Protein AF-0000000073402470 (afdb_homodimer)

Nearest PDB structures (foldseek):
  4net-assembly2_B  TM=6.388E-01  e=3.120E+00  Acinetobacter baumannii
  5wac-assembly4_D  TM=5.715E-01  e=3.319E+00  Acinetobacter baumannii
  8fqv-assembly2_A  TM=5.718E-01  e=3.319E+00  Acinetobacter baumannii
  8fqu-assembly2_A  TM=6.438E-01  e=7.416E+00  Acinetobacter baumannii
  8fqs-assembly1_B  TM=5.744E-01  e=7.416E+00  Acinetobacter baumannii

Sequence (496 aa):
MFCANGSRSVNAPESIEKHSGVVLPYPGPPRKLDESELAERRRRSRRATFIKWLRKVHGWIGLWGAVLGLLFGVTGVLLNHRAPPLKISSGEPQVSQIQLALPSPAPATPHAMAAWLRRELAFDGRLGRVRKDSAQPVAWGDRRVEQPEHWQFGLFGPSRNVQVEYWKGNGYVSVKRTDNAFLTTLNNLHRGVGMNLFWVLLMDTIAGSMVLLSLTGVLLWTELNKRRTVGVILVAGSVAAALAAGLTMFCANGSRSVNAPESIEKHSGVVLPYPGPPRKLDESELAERRRRSRRATFIKWLRKVHGWIGLWGAVLGLLFGVTGVLLNHRAPPLKISSGEPQVSQIQLALPSPAPATPHAMAAWLRRELAFDGRLGRVRKDSAQPVAWGDRRVEQPEHWQFGLFGPSRNVQVEYWKGNGYVSVKRTDNAFLTTLNNLHRGVGMNLFWVLLMDTIAGSMVLLSLTGVLLWTELNKRRTVGVILVAGSVAAALAAGLT

Structure (mmCIF, N/CA/C/O backbone):
data_AF-0000000073402470-model_v1
#
loop_
_entity.id
_entity.type
_entity.pdbx_description
1 polymer 'PepSY-associated TM helix family'
#
loop_
_atom_site.group_PDB
_atom_site.id
_atom_site.type_symbol
_atom_site.label_atom_id
_atom_site.label_alt_id
_atom_site.label_comp_id
_atom_site.label_asym_id
_atom_site.label_entity_id
_atom_site.label_seq_id
_atom_site.pdbx_PDB_ins_code
_atom_site.Cartn_x
_atom_site.Cartn_y
_atom_site.Cartn_z
_atom_site.occupancy
_atom_site.B_iso_or_equiv
_atom_site.auth_seq_id
_atom_site.auth_comp_id
_atom_site.auth_asym_id
_atom_site.auth_atom_id
_atom_site.pdbx_PDB_model_num
ATOM 1 N N . MET A 1 1 ? 6.988 115 76.25 1 25.91 1 MET A N 1
ATOM 2 C CA . MET A 1 1 ? 7.945 114.75 75.188 1 25.91 1 MET A CA 1
ATOM 3 C C . MET A 1 1 ? 7.48 113.625 74.25 1 25.91 1 MET A C 1
ATOM 5 O O . MET A 1 1 ? 7.281 112.5 74.75 1 25.91 1 MET A O 1
ATOM 9 N N . PHE A 1 2 ? 6.633 113.938 73.25 1 27.38 2 PHE A N 1
ATOM 10 C CA . PHE A 1 2 ? 5.625 113.312 72.375 1 27.38 2 PHE A CA 1
ATOM 11 C C . PHE A 1 2 ? 6.266 112.312 71.438 1 27.38 2 PHE A C 1
ATOM 13 O O . PHE A 1 2 ? 7.055 112.688 70.562 1 27.38 2 PHE A O 1
ATOM 20 N N . CYS A 1 3 ? 6.574 111.125 72 1 27.98 3 CYS A N 1
ATOM 21 C CA . CYS A 1 3 ? 7.398 110.188 71.312 1 27.98 3 CYS A CA 1
ATOM 22 C C . CYS A 1 3 ? 6.766 109.75 69.938 1 27.98 3 CYS A C 1
ATOM 24 O O . CYS A 1 3 ? 5.57 109.438 69.938 1 27.98 3 CYS A O 1
ATOM 26 N N . ALA A 1 4 ? 7.281 110.25 68.812 1 29.08 4 ALA A N 1
ATOM 27 C CA . ALA A 1 4 ? 7.035 110.125 67.375 1 29.08 4 ALA A CA 1
ATOM 28 C C . ALA A 1 4 ? 7.031 108.688 66.875 1 29.08 4 ALA A C 1
ATOM 30 O O . ALA A 1 4 ? 8.031 108 67 1 29.08 4 ALA A O 1
ATOM 31 N N . ASN A 1 5 ? 5.926 108 67.25 1 27.59 5 ASN A N 1
ATOM 32 C CA . ASN A 1 5 ? 5.785 106.625 66.875 1 27.59 5 ASN A CA 1
ATOM 33 C C . ASN A 1 5 ? 6.098 106.375 65.438 1 27.59 5 ASN A C 1
ATOM 35 O O . ASN A 1 5 ? 5.598 107.062 64.562 1 27.59 5 ASN A O 1
ATOM 39 N N . GLY A 1 6 ? 7.273 105.875 65.125 1 26 6 GLY A N 1
ATOM 40 C CA . GLY A 1 6 ? 7.898 105.625 63.844 1 26 6 GLY A CA 1
ATOM 41 C C . GLY A 1 6 ? 7.09 104.688 62.969 1 26 6 GLY A C 1
ATOM 42 O O . GLY A 1 6 ? 6.406 103.75 63.5 1 26 6 GLY A O 1
ATOM 43 N N . SER A 1 7 ? 6.512 105.062 61.812 1 28.34 7 SER A N 1
ATOM 44 C CA . SER A 1 7 ? 5.703 104.5 60.75 1 28.34 7 SER A CA 1
ATOM 45 C C . SER A 1 7 ? 6.375 103.25 60.156 1 28.34 7 SER A C 1
ATOM 47 O O . SER A 1 7 ? 7.469 103.375 59.594 1 28.34 7 SER A O 1
ATOM 49 N N . ARG A 1 8 ? 6.508 102.125 60.875 1 28.89 8 ARG A N 1
ATOM 50 C CA . ARG A 1 8 ? 7.191 100.938 60.312 1 28.89 8 ARG A CA 1
ATOM 51 C C . ARG A 1 8 ? 6.562 100.5 59 1 28.89 8 ARG A C 1
ATOM 53 O O . ARG A 1 8 ? 5.34 100.438 58.875 1 28.89 8 ARG A O 1
ATOM 60 N N . SER A 1 9 ? 7.238 100.812 57.844 1 27.94 9 SER A N 1
ATOM 61 C CA . SER A 1 9 ? 6.984 100.562 56.406 1 27.94 9 SER A CA 1
ATOM 62 C C . SER A 1 9 ? 6.797 99.062 56.188 1 27.94 9 SER A C 1
ATOM 64 O O . SER A 1 9 ? 7.633 98.25 56.594 1 27.94 9 SER A O 1
ATOM 66 N N . VAL A 1 10 ? 5.656 98.438 56.344 1 31.53 10 VAL A N 1
ATOM 67 C CA . VAL A 1 10 ? 5.336 97.062 56.094 1 31.53 10 VAL A CA 1
ATOM 68 C C . VAL A 1 10 ? 5.762 96.688 54.656 1 31.53 10 VAL A C 1
ATOM 70 O O . VAL A 1 10 ? 5.324 97.312 53.688 1 31.53 10 VAL A O 1
ATOM 73 N N . ASN A 1 11 ? 7.066 96.375 54.406 1 27.66 11 ASN A N 1
ATOM 74 C CA . ASN A 1 11 ? 7.609 96 53.125 1 27.66 11 ASN A CA 1
ATOM 75 C C . ASN A 1 11 ? 6.855 94.812 52.531 1 27.66 11 ASN A C 1
ATOM 77 O O . ASN A 1 11 ? 6.492 93.875 53.25 1 27.66 11 ASN A O 1
ATOM 81 N N . ALA A 1 12 ? 6.078 94.938 51.438 1 36.78 12 ALA A N 1
ATOM 82 C CA . ALA A 1 12 ? 5.324 94 50.594 1 36.78 12 ALA A CA 1
ATOM 83 C C . ALA A 1 12 ? 6.203 92.875 50.125 1 36.78 12 ALA A C 1
ATOM 85 O O . ALA A 1 12 ? 7.324 93.062 49.656 1 36.78 12 ALA A O 1
ATOM 86 N N . PRO A 1 13 ? 6.086 91.688 50.781 1 32.94 13 PRO A N 1
ATOM 87 C CA . PRO A 1 13 ? 6.953 90.625 50.344 1 32.94 13 PRO A CA 1
ATOM 88 C C . PRO A 1 13 ? 6.914 90.438 48.812 1 32.94 13 PRO A C 1
ATOM 90 O O . PRO A 1 13 ? 5.863 90.562 48.188 1 32.94 13 PRO A O 1
ATOM 93 N N . GLU A 1 14 ? 8.039 90.75 48.094 1 30.14 14 GLU A N 1
ATOM 94 C CA . GLU A 1 14 ? 8.273 90.75 46.656 1 30.14 14 GLU A CA 1
ATOM 95 C C . GLU A 1 14 ? 7.766 89.438 46 1 30.14 14 GLU A C 1
ATOM 97 O O . GLU A 1 14 ? 6.969 89.5 45.062 1 30.14 14 GLU A O 1
ATOM 102 N N . SER A 1 15 ? 8.719 88.5 45.562 1 31.47 15 SER A N 1
ATOM 103 C CA . SER A 1 15 ? 8.945 87.938 44.25 1 31.47 15 SER A CA 1
ATOM 104 C C . SER A 1 15 ? 8.25 86.562 44.125 1 31.47 15 SER A C 1
ATOM 106 O O . SER A 1 15 ? 8.539 85.625 44.906 1 31.47 15 SER A O 1
ATOM 108 N N . ILE A 1 16 ? 6.953 86.5 43.969 1 37.69 16 ILE A N 1
ATOM 109 C CA . ILE A 1 16 ? 6.402 85.188 43.594 1 37.69 16 ILE A CA 1
ATOM 110 C C . ILE A 1 16 ? 7.23 84.562 42.469 1 37.69 16 ILE A C 1
ATOM 112 O O . ILE A 1 16 ? 7.281 85.125 41.344 1 37.69 16 ILE A O 1
ATOM 116 N N . GLU A 1 17 ? 8.406 83.875 42.688 1 35.47 17 GLU A N 1
ATOM 117 C CA . GLU A 1 17 ? 9.141 83.188 41.688 1 35.47 17 GLU A CA 1
ATOM 118 C C . GLU A 1 17 ? 8.211 82.25 40.875 1 35.47 17 GLU A C 1
ATOM 120 O O . GLU A 1 17 ? 7.473 81.438 41.469 1 35.47 17 GLU A O 1
ATOM 125 N N . LYS A 1 18 ? 7.715 82.688 39.656 1 41.31 18 LYS A N 1
ATOM 126 C CA . LYS A 1 18 ? 7.043 81.875 38.656 1 41.31 18 LYS A CA 1
ATOM 127 C C . LYS A 1 18 ? 7.746 80.5 38.469 1 41.31 18 LYS A C 1
ATOM 129 O O . LYS A 1 18 ? 8.938 80.5 38.156 1 41.31 18 LYS A O 1
ATOM 134 N N . HIS A 1 19 ? 7.422 79.562 39.312 1 38.78 19 HIS A N 1
ATOM 135 C CA . HIS A 1 19 ? 7.914 78.188 39 1 38.78 19 HIS A CA 1
ATOM 136 C C . HIS A 1 19 ? 7.816 77.938 37.5 1 38.78 19 HIS A C 1
ATOM 138 O O . HIS A 1 19 ? 6.777 78.188 36.906 1 38.78 19 HIS A O 1
ATOM 144 N N . SER A 1 20 ? 8.93 78 36.719 1 40.28 20 SER A N 1
ATOM 145 C CA . SER A 1 20 ? 9.18 77.688 35.344 1 40.28 20 SER A CA 1
ATOM 146 C C . SER A 1 20 ? 8.43 76.438 34.938 1 40.28 20 SER A C 1
ATOM 148 O O . SER A 1 20 ? 8.234 75.5 35.75 1 40.28 20 SER A O 1
ATOM 150 N N . GLY A 1 21 ? 7.566 76.438 33.938 1 41.41 21 GLY A N 1
ATOM 151 C CA . GLY A 1 21 ? 6.816 75.438 33.219 1 41.41 21 GLY A CA 1
ATOM 152 C C . GLY A 1 21 ? 7.602 74.125 33.031 1 41.41 21 GLY A C 1
ATOM 153 O O . GLY A 1 21 ? 8.812 74.188 32.812 1 41.41 21 GLY A O 1
ATOM 154 N N . VAL A 1 22 ? 7.359 73.062 33.844 1 49.47 22 VAL A N 1
ATOM 155 C CA . VAL A 1 22 ? 7.859 71.75 33.531 1 49.47 22 VAL A CA 1
ATOM 156 C C . VAL A 1 22 ? 7.777 71.5 32.031 1 49.47 22 VAL A C 1
ATOM 158 O O . VAL A 1 22 ? 6.688 71.5 31.453 1 49.47 22 VAL A O 1
ATOM 161 N N . VAL A 1 23 ? 8.672 72 31.172 1 47.75 23 VAL A N 1
ATOM 162 C CA . VAL A 1 23 ? 8.773 71.562 29.797 1 47.75 23 VAL A CA 1
ATOM 163 C C . VAL A 1 23 ? 8.805 70 29.75 1 47.75 23 VAL A C 1
ATOM 165 O O . VAL A 1 23 ? 9.711 69.375 30.312 1 47.75 23 VAL A O 1
ATOM 168 N N . LEU A 1 24 ? 7.699 69.312 29.734 1 49.53 24 LEU A N 1
ATOM 169 C CA . LEU A 1 24 ? 7.711 67.875 29.406 1 49.53 24 LEU A CA 1
ATOM 170 C C . LEU A 1 24 ? 8.672 67.625 28.25 1 49.53 24 LEU A C 1
ATOM 172 O O . LEU A 1 24 ? 8.672 68.375 27.25 1 49.53 24 LEU A O 1
ATOM 176 N N . PRO A 1 25 ? 9.828 67 28.469 1 48.91 25 PRO A N 1
ATOM 177 C CA . PRO A 1 25 ? 10.688 66.688 27.312 1 48.91 25 PRO A CA 1
ATOM 178 C C . PRO A 1 25 ? 9.914 66.125 26.141 1 48.91 25 PRO A C 1
ATOM 180 O O . PRO A 1 25 ? 9.023 65.312 26.344 1 48.91 25 PRO A O 1
ATOM 183 N N . TYR A 1 26 ? 9.625 66.812 25.062 1 50.78 26 TYR A N 1
ATOM 184 C CA . TYR A 1 26 ? 9.133 66.25 23.812 1 50.78 26 TYR A CA 1
ATOM 185 C C . TYR A 1 26 ? 9.742 64.875 23.547 1 50.78 26 TYR A C 1
ATOM 187 O O . TYR A 1 26 ? 10.914 64.625 23.859 1 50.78 26 TYR A O 1
ATOM 195 N N . PRO A 1 27 ? 8.93 63.844 23.547 1 54.25 27 PRO A N 1
ATOM 196 C CA . PRO A 1 27 ? 9.57 62.562 23.156 1 54.25 27 PRO A CA 1
ATOM 197 C C . PRO A 1 27 ? 10.625 62.75 22.078 1 54.25 27 PRO A C 1
ATOM 199 O O . PRO A 1 27 ? 10.461 63.594 21.172 1 54.25 27 PRO A O 1
ATOM 202 N N . GLY A 1 28 ? 11.852 62.719 22.422 1 51.97 28 GLY A N 1
ATOM 203 C CA . GLY A 1 28 ? 12.93 62.812 21.438 1 51.97 28 GLY A CA 1
ATOM 204 C C . GLY A 1 28 ? 12.594 62.188 20.109 1 51.97 28 GLY A C 1
ATOM 205 O O . GLY A 1 28 ? 11.586 61.469 19.984 1 51.97 28 GLY A O 1
ATOM 206 N N . PRO A 1 29 ? 13.047 62.656 19 1 57.28 29 PRO A N 1
ATOM 207 C CA . PRO A 1 29 ? 12.797 62.031 17.703 1 57.28 29 PRO A CA 1
ATOM 208 C C . PRO A 1 29 ? 12.875 60.5 17.766 1 57.28 29 PRO A C 1
ATOM 210 O O . PRO A 1 29 ? 13.57 59.938 18.625 1 57.28 29 PRO A O 1
ATOM 213 N N . PRO A 1 30 ? 11.852 59.781 17.266 1 60.94 30 PRO A N 1
ATOM 214 C CA . PRO A 1 30 ? 11.953 58.312 17.266 1 60.94 30 PRO A CA 1
ATOM 215 C C . PRO A 1 30 ? 13.375 57.844 16.984 1 60.94 30 PRO A C 1
ATOM 217 O O . PRO A 1 30 ? 14.078 58.406 16.156 1 60.94 30 PRO A O 1
ATOM 220 N N . ARG A 1 31 ? 14.023 57.406 17.938 1 65.81 31 ARG A N 1
ATOM 221 C CA . ARG A 1 31 ? 15.383 56.875 17.797 1 65.81 31 ARG A CA 1
ATOM 222 C C . ARG A 1 31 ? 15.562 56.156 16.484 1 65.81 31 ARG A C 1
ATOM 224 O O . ARG A 1 31 ? 14.758 55.281 16.125 1 65.81 31 ARG A O 1
ATOM 231 N N . LYS A 1 32 ? 16.219 56.75 15.523 1 73.38 32 LYS A N 1
ATOM 232 C CA . LYS A 1 32 ? 16.562 56.031 14.289 1 73.38 32 LYS A CA 1
ATOM 233 C C . LYS A 1 32 ? 17.141 54.656 14.578 1 73.38 32 LYS A C 1
ATOM 235 O O . LYS A 1 32 ? 18.047 54.5 15.398 1 73.38 32 LYS A O 1
ATOM 240 N N . LEU A 1 33 ? 16.391 53.594 14.312 1 77.44 33 LEU A N 1
ATOM 241 C CA . LEU A 1 33 ? 16.875 52.25 14.492 1 77.44 33 LEU A CA 1
ATOM 242 C C . LEU A 1 33 ? 18.234 52.062 13.82 1 77.44 33 LEU A C 1
ATOM 244 O O . LEU A 1 33 ? 18.453 52.562 12.719 1 77.44 33 LEU A O 1
ATOM 248 N N . ASP A 1 34 ? 19.172 51.656 14.516 1 85 34 ASP A N 1
ATOM 249 C CA . ASP A 1 34 ? 20.5 51.344 13.992 1 85 34 ASP A CA 1
ATOM 250 C C . ASP A 1 34 ? 20.422 50.25 12.922 1 85 34 ASP A C 1
ATOM 252 O O . ASP A 1 34 ? 19.406 49.562 12.805 1 85 34 ASP A O 1
ATOM 256 N N . GLU A 1 35 ? 21.406 50.219 12.047 1 88.94 35 GLU A N 1
ATOM 257 C CA . GLU A 1 35 ? 21.469 49.281 10.93 1 88.94 35 GLU A CA 1
ATOM 258 C C . GLU A 1 35 ? 21.297 47.844 11.414 1 88.94 35 GLU A C 1
ATOM 260 O O . GLU A 1 35 ? 20.656 47 10.742 1 88.94 35 GLU A O 1
ATOM 265 N N . SER A 1 36 ? 21.875 47.531 12.547 1 89.25 36 SER A N 1
ATOM 266 C CA . SER A 1 36 ? 21.766 46.219 13.109 1 89.25 36 SER A CA 1
ATOM 267 C C . SER A 1 36 ? 20.328 45.906 13.539 1 89.25 36 SER A C 1
ATOM 269 O O . SER A 1 36 ? 19.844 44.781 13.344 1 89.25 36 SER A O 1
ATOM 271 N N . GLU A 1 37 ? 19.703 46.875 14.086 1 89.12 37 GLU A N 1
ATOM 272 C CA . GLU A 1 37 ? 18.312 46.719 14.516 1 89.12 37 GLU A CA 1
ATOM 273 C C . GLU A 1 37 ? 17.391 46.562 13.312 1 89.12 37 GLU A C 1
ATOM 275 O O . GLU A 1 37 ? 16.438 45.781 13.352 1 89.12 37 GLU A O 1
ATOM 280 N N . LEU A 1 38 ? 17.688 47.375 12.305 1 89.19 38 LEU A N 1
ATOM 281 C CA . LEU A 1 38 ? 16.891 47.281 11.086 1 89.19 38 LEU A CA 1
ATOM 282 C C . LEU A 1 38 ? 17.078 45.906 10.43 1 89.19 38 LEU A C 1
ATOM 284 O O . LEU A 1 38 ? 16.109 45.312 9.938 1 89.19 38 LEU A O 1
ATOM 288 N N . ALA A 1 39 ? 18.312 45.406 10.445 1 90.44 39 ALA A N 1
ATOM 289 C CA . ALA A 1 39 ? 18.594 44.094 9.875 1 90.44 39 ALA A CA 1
ATOM 290 C C . ALA A 1 39 ? 17.859 43 10.656 1 90.44 39 ALA A C 1
ATOM 292 O O . ALA A 1 39 ? 17.344 42.062 10.062 1 90.44 39 ALA A O 1
ATOM 293 N N . GLU A 1 40 ? 17.812 43.062 11.883 1 89.31 40 GLU A N 1
ATOM 294 C CA . GLU A 1 40 ? 17.125 42.094 12.719 1 89.31 40 GLU A CA 1
ATOM 295 C C . GLU A 1 40 ? 15.617 42.125 12.484 1 89.31 40 GLU A C 1
ATOM 297 O O . GLU A 1 40 ? 14.953 41.094 12.461 1 89.31 40 GLU A O 1
ATOM 302 N N . ARG A 1 41 ? 15.141 43.281 12.359 1 89.88 41 ARG A N 1
ATOM 303 C CA . ARG A 1 41 ? 13.719 43.438 12.078 1 89.88 41 ARG A CA 1
ATOM 304 C C . ARG A 1 41 ? 13.352 42.844 10.727 1 89.88 41 ARG A C 1
ATOM 306 O O . ARG A 1 41 ? 12.297 42.219 10.586 1 89.88 41 ARG A O 1
ATOM 313 N N . ARG A 1 42 ? 14.156 43.031 9.828 1 90.25 42 ARG A N 1
ATOM 314 C CA . ARG A 1 42 ? 13.93 42.469 8.508 1 90.25 42 ARG A CA 1
ATOM 315 C C . ARG A 1 42 ? 13.961 40.938 8.547 1 90.25 42 ARG A C 1
ATOM 317 O O . ARG A 1 42 ? 13.156 40.281 7.891 1 90.25 42 ARG A O 1
ATOM 324 N N . ARG A 1 43 ? 14.906 40.438 9.227 1 89 43 ARG A N 1
ATOM 325 C CA . ARG A 1 43 ? 15.023 39 9.367 1 89 43 ARG A CA 1
ATOM 326 C C . ARG A 1 43 ? 13.781 38.438 10.047 1 89 43 ARG A C 1
ATOM 328 O O . ARG A 1 43 ? 13.258 37.406 9.617 1 89 43 ARG A O 1
ATOM 335 N N . ARG A 1 44 ? 13.352 39.031 11.008 1 89.31 44 ARG A N 1
ATOM 336 C CA . ARG A 1 44 ? 12.164 38.594 11.734 1 89.31 44 ARG A CA 1
ATOM 337 C C . ARG A 1 44 ? 10.922 38.656 10.852 1 89.31 44 ARG A C 1
ATOM 339 O O . ARG A 1 44 ? 10.062 37.781 10.906 1 89.31 44 ARG A O 1
ATOM 346 N N . SER A 1 45 ? 10.891 39.719 10.133 1 91.25 45 SER A N 1
ATOM 347 C CA . SER A 1 45 ? 9.766 39.906 9.227 1 91.25 45 SER A CA 1
ATOM 348 C C . SER A 1 45 ? 9.758 38.812 8.141 1 91.25 45 SER A C 1
ATOM 350 O O . SER A 1 45 ? 8.711 38.25 7.82 1 91.25 45 SER A O 1
ATOM 352 N N . ARG A 1 46 ? 10.891 38.531 7.59 1 91.56 46 ARG A N 1
ATOM 353 C CA . ARG A 1 46 ? 11 37.5 6.566 1 91.56 46 ARG A CA 1
ATOM 354 C C . ARG A 1 46 ? 10.617 36.125 7.125 1 91.56 46 ARG A C 1
ATOM 356 O O . ARG A 1 46 ? 9.945 35.344 6.457 1 91.56 46 ARG A O 1
ATOM 363 N N . ARG A 1 47 ? 11.039 35.844 8.234 1 92.06 47 ARG A N 1
ATOM 364 C CA . ARG A 1 47 ? 10.695 34.594 8.898 1 92.06 47 ARG A CA 1
ATOM 365 C C . ARG A 1 47 ? 9.188 34.5 9.117 1 92.06 47 ARG A C 1
ATOM 367 O O . ARG A 1 47 ? 8.594 33.438 8.875 1 92.06 47 ARG A O 1
ATOM 374 N N . ALA A 1 48 ? 8.641 35.5 9.578 1 93.5 48 ALA A N 1
ATOM 375 C CA . ALA A 1 48 ? 7.203 35.531 9.828 1 93.5 48 ALA A CA 1
ATOM 376 C C . ALA A 1 48 ? 6.418 35.312 8.539 1 93.5 48 ALA A C 1
ATOM 378 O O . ALA A 1 48 ? 5.414 34.594 8.523 1 93.5 48 ALA A O 1
ATOM 379 N N . THR A 1 49 ? 6.906 35.969 7.527 1 93.88 49 THR A N 1
ATOM 380 C CA . THR A 1 49 ? 6.254 35.812 6.23 1 93.88 49 THR A CA 1
ATOM 381 C C . THR A 1 49 ? 6.41 34.375 5.719 1 93.88 49 THR A C 1
ATOM 383 O O . THR A 1 49 ? 5.473 33.812 5.152 1 93.88 49 THR A O 1
ATOM 386 N N . PHE A 1 50 ? 7.562 33.875 5.875 1 94.81 50 PHE A N 1
ATOM 387 C CA . PHE A 1 50 ? 7.832 32.5 5.465 1 94.81 50 PHE A CA 1
ATOM 388 C C . PHE A 1 50 ? 6.941 31.516 6.223 1 94.81 50 PHE A C 1
ATOM 390 O O . PHE A 1 50 ? 6.344 30.625 5.621 1 94.81 50 PHE A O 1
ATOM 397 N N . ILE A 1 51 ? 6.781 31.641 7.469 1 95 51 ILE A N 1
ATOM 398 C CA . ILE A 1 51 ? 5.965 30.766 8.305 1 95 51 ILE A CA 1
ATOM 399 C C . ILE A 1 51 ? 4.5 30.875 7.891 1 95 51 ILE A C 1
ATOM 401 O O . ILE A 1 51 ? 3.787 29.875 7.828 1 95 51 ILE A O 1
ATOM 405 N N . LYS A 1 52 ? 4.113 32.031 7.625 1 96 52 LYS A N 1
ATOM 406 C CA . LYS A 1 52 ? 2.748 32.25 7.156 1 96 52 LYS A CA 1
ATOM 407 C C . LYS A 1 52 ? 2.494 31.516 5.84 1 96 52 LYS A C 1
ATOM 409 O O . LYS A 1 52 ? 1.449 30.891 5.668 1 96 52 LYS A O 1
ATOM 414 N N . TRP A 1 53 ? 3.42 31.672 4.98 1 95.94 53 TRP A N 1
ATOM 415 C CA . TRP A 1 53 ? 3.33 30.984 3.697 1 95.94 53 TRP A CA 1
ATOM 416 C C . TRP A 1 53 ? 3.316 29.469 3.889 1 95.94 53 TRP A C 1
ATOM 418 O O . TRP A 1 53 ? 2.531 28.766 3.252 1 95.94 53 TRP A O 1
ATOM 428 N N . LEU A 1 54 ? 4.16 28.953 4.742 1 96 54 LEU A N 1
ATOM 429 C CA . LEU A 1 54 ? 4.238 27.531 5.027 1 96 54 LEU A CA 1
ATOM 430 C C . LEU A 1 54 ? 2.91 27.016 5.57 1 96 54 LEU A C 1
ATOM 432 O O . LEU A 1 54 ? 2.449 25.938 5.176 1 96 54 LEU A O 1
ATOM 436 N N . ARG A 1 55 ? 2.393 27.734 6.422 1 96.62 55 ARG A N 1
ATOM 437 C CA . ARG A 1 55 ? 1.114 27.359 7.016 1 96.62 55 ARG A CA 1
ATOM 438 C C . ARG A 1 55 ? 0.017 27.297 5.957 1 96.62 55 ARG A C 1
ATOM 440 O O . ARG A 1 55 ? -0.823 26.391 5.98 1 96.62 55 ARG A O 1
ATOM 447 N N . LYS A 1 56 ? 0.052 28.25 5.082 1 96.44 56 LYS A N 1
ATOM 448 C CA . LYS A 1 56 ? -0.942 28.297 4.016 1 96.44 56 LYS A CA 1
ATOM 449 C C . LYS A 1 56 ? -0.806 27.078 3.094 1 96.44 56 LYS A C 1
ATOM 451 O O . LYS A 1 56 ? -1.794 26.406 2.797 1 96.44 56 LYS A O 1
ATOM 456 N N . VAL A 1 57 ? 0.385 26.828 2.705 1 97.19 57 VAL A N 1
ATOM 457 C CA . VAL A 1 57 ? 0.655 25.703 1.813 1 97.19 57 VAL A CA 1
ATOM 458 C C . VAL A 1 57 ? 0.292 24.391 2.51 1 97.19 57 VAL A C 1
ATOM 460 O O . VAL A 1 57 ? -0.424 23.562 1.946 1 97.19 57 VAL A O 1
ATOM 463 N N . HIS A 1 58 ? 0.733 24.281 3.717 1 97.69 58 HIS A N 1
ATOM 464 C CA . HIS A 1 58 ? 0.452 23.078 4.5 1 97.69 58 HIS A CA 1
ATOM 465 C C . HIS A 1 58 ? -1.049 22.875 4.676 1 97.69 58 HIS A C 1
ATOM 467 O O . HIS A 1 58 ? -1.55 21.766 4.531 1 97.69 58 HIS A O 1
ATOM 473 N N . GLY A 1 59 ? -1.728 23.906 4.949 1 96.62 59 GLY A N 1
ATOM 474 C CA . GLY A 1 59 ? -3.16 23.828 5.176 1 96.62 59 GLY A CA 1
ATOM 475 C C . GLY A 1 59 ? -3.938 23.406 3.943 1 96.62 59 GLY A C 1
ATOM 476 O O . GLY A 1 59 ? -4.781 22.5 4.008 1 96.62 59 GLY A O 1
ATOM 477 N N . TRP A 1 60 ? -3.637 24.031 2.846 1 96.25 60 TRP A N 1
ATOM 478 C CA . TRP A 1 60 ? -4.355 23.734 1.61 1 96.25 60 TRP A CA 1
ATOM 479 C C . TRP A 1 60 ? -4.027 22.344 1.102 1 96.25 60 TRP A C 1
ATOM 481 O O . TRP A 1 60 ? -4.922 21.594 0.686 1 96.25 60 TRP A O 1
ATOM 491 N N . ILE A 1 61 ? -2.836 21.984 1.126 1 96.44 61 ILE A N 1
ATOM 492 C CA . ILE A 1 61 ? -2.418 20.656 0.696 1 96.44 61 ILE A CA 1
ATOM 493 C C . ILE A 1 61 ? -2.988 19.609 1.645 1 96.44 61 ILE A C 1
ATOM 495 O O . ILE A 1 61 ? -3.406 18.531 1.21 1 96.44 61 ILE A O 1
ATOM 499 N N . GLY A 1 62 ? -2.961 19.953 2.924 1 96.38 62 GLY A N 1
ATOM 500 C CA . GLY A 1 62 ? -3.561 19.062 3.898 1 96.38 62 GLY A CA 1
ATOM 501 C C . GLY A 1 62 ? -5.039 18.812 3.662 1 96.38 62 GLY A C 1
ATOM 502 O O . GLY A 1 62 ? -5.52 17.688 3.785 1 96.38 62 GLY A O 1
ATOM 503 N N . LEU A 1 63 ? -5.703 19.844 3.332 1 95.19 63 LEU A N 1
ATOM 504 C CA . LEU A 1 63 ? -7.133 19.719 3.066 1 95.19 63 LEU A CA 1
ATOM 505 C C . LEU A 1 63 ? -7.383 18.859 1.835 1 95.19 63 LEU A C 1
ATOM 507 O O . LEU A 1 63 ? -8.297 18.031 1.827 1 95.19 63 LEU A O 1
ATOM 511 N N . TRP A 1 64 ? -6.598 19 0.835 1 92.88 64 TRP A N 1
ATOM 512 C CA . TRP A 1 64 ? -6.672 18.203 -0.383 1 92.88 64 TRP A CA 1
ATOM 513 C C . TRP A 1 64 ? -6.535 16.719 -0.068 1 92.88 64 TRP A C 1
ATOM 515 O O . TRP A 1 64 ? -7.262 15.891 -0.622 1 92.88 64 TRP A O 1
ATOM 525 N N . GLY A 1 65 ? -5.691 16.359 0.876 1 91.69 65 GLY A N 1
ATOM 526 C CA . GLY A 1 65 ? -5.387 14.977 1.159 1 91.69 65 GLY A CA 1
ATOM 527 C C . GLY A 1 65 ? -6.191 14.406 2.314 1 91.69 65 GLY A C 1
ATOM 528 O O . GLY A 1 65 ? -6.031 13.242 2.68 1 91.69 65 GLY A O 1
ATOM 529 N N . ALA A 1 66 ? -7.086 15.148 2.9 1 92.44 66 ALA A N 1
ATOM 530 C CA . ALA A 1 66 ? -7.688 14.766 4.176 1 92.44 66 ALA A CA 1
ATOM 531 C C . ALA A 1 66 ? -8.609 13.562 4.008 1 92.44 66 ALA A C 1
ATOM 533 O O . ALA A 1 66 ? -8.508 12.586 4.754 1 92.44 66 ALA A O 1
ATOM 534 N N . VAL A 1 67 ? -9.484 13.617 3.029 1 88.44 67 VAL A N 1
ATOM 535 C CA . VAL A 1 67 ? -10.453 12.539 2.871 1 88.44 67 VAL A CA 1
ATOM 536 C C . VAL A 1 67 ? -9.742 11.25 2.469 1 88.44 67 VAL A C 1
ATOM 538 O O . VAL A 1 67 ? -9.969 10.195 3.061 1 88.44 67 VAL A O 1
ATOM 541 N N . LEU A 1 68 ? -8.875 11.375 1.521 1 89.12 68 LEU A N 1
ATOM 542 C CA . LEU A 1 68 ? -8.156 10.188 1.077 1 89.12 68 LEU A CA 1
ATOM 543 C C . LEU A 1 68 ? -7.113 9.766 2.107 1 89.12 68 LEU A C 1
ATOM 545 O O . LEU A 1 68 ? -6.816 8.578 2.248 1 89.12 68 LEU A O 1
ATOM 549 N N . GLY A 1 69 ? -6.676 10.75 2.838 1 91.75 69 GLY A N 1
ATOM 550 C CA . GLY A 1 69 ? -5.82 10.398 3.963 1 91.75 69 GLY A CA 1
ATOM 551 C C . GLY A 1 69 ? -6.527 9.562 5.012 1 91.75 69 GLY A C 1
ATOM 552 O O . GLY A 1 69 ? -5.941 8.633 5.574 1 91.75 69 GLY A O 1
ATOM 553 N N . LEU A 1 70 ? -7.727 9.938 5.273 1 94.69 70 LEU A N 1
ATOM 554 C CA . LEU A 1 70 ? -8.531 9.156 6.207 1 94.69 70 LEU A CA 1
ATOM 555 C C . LEU A 1 70 ? -8.75 7.738 5.691 1 94.69 70 LEU A C 1
ATOM 557 O O . LEU A 1 70 ? -8.547 6.77 6.426 1 94.69 70 LEU A O 1
ATOM 561 N N . LEU A 1 71 ? -9.086 7.633 4.441 1 94.81 71 LEU A N 1
ATOM 562 C CA . LEU A 1 71 ? -9.297 6.332 3.816 1 94.81 71 LEU A CA 1
ATOM 563 C C . LEU A 1 71 ? -8.016 5.504 3.855 1 94.81 71 LEU A C 1
ATOM 565 O O . LEU A 1 71 ? -8.039 4.332 4.242 1 94.81 71 LEU A O 1
ATOM 569 N N . PHE A 1 72 ? -6.93 6.125 3.58 1 96.06 72 PHE A N 1
ATOM 570 C CA . PHE A 1 72 ? -5.664 5.402 3.488 1 96.06 72 PHE A CA 1
ATOM 571 C C . PHE A 1 72 ? -5.148 5.035 4.875 1 96.06 72 PHE A C 1
ATOM 573 O O . PHE A 1 72 ? -4.504 4 5.047 1 96.06 72 PHE A O 1
ATOM 580 N N . GLY A 1 73 ? -5.402 5.848 5.805 1 96.5 73 GLY A N 1
ATOM 581 C CA . GLY A 1 73 ? -5.078 5.469 7.172 1 96.5 73 GLY A CA 1
ATOM 582 C C . GLY A 1 73 ? -5.844 4.25 7.648 1 96.5 73 GLY A C 1
ATOM 583 O O . GLY A 1 73 ? -5.254 3.318 8.203 1 96.5 73 GLY A O 1
ATOM 584 N N . VAL A 1 74 ? -7.094 4.27 7.406 1 96.69 74 VAL A N 1
ATOM 585 C CA . VAL A 1 74 ? -7.949 3.17 7.84 1 96.69 74 VAL A CA 1
ATOM 586 C C . VAL A 1 74 ? -7.57 1.893 7.094 1 96.69 74 VAL A C 1
ATOM 588 O O . VAL A 1 74 ? -7.371 0.843 7.711 1 96.69 74 VAL A O 1
ATOM 591 N N . THR A 1 75 ? -7.414 1.961 5.797 1 97.19 75 THR A N 1
ATOM 592 C CA . THR A 1 75 ? -7.055 0.778 5.023 1 97.19 75 THR A CA 1
ATOM 593 C C . THR A 1 75 ? -5.617 0.359 5.312 1 97.19 75 THR A C 1
ATOM 595 O O . THR A 1 75 ? -5.273 -0.82 5.203 1 97.19 75 THR A O 1
ATOM 598 N N . GLY A 1 76 ? -4.801 1.366 5.695 1 97.12 76 GLY A N 1
ATOM 599 C CA . GLY A 1 76 ? -3.447 1.022 6.102 1 97.12 76 GLY A CA 1
ATOM 600 C C . GLY A 1 76 ? -3.402 0.053 7.266 1 97.12 76 GLY A C 1
ATOM 601 O O . GLY A 1 76 ? -2.625 -0.903 7.258 1 97.12 76 GLY A O 1
ATOM 602 N N . VAL A 1 77 ? -4.207 0.294 8.211 1 96.69 77 VAL A N 1
ATOM 603 C CA . VAL A 1 77 ? -4.281 -0.608 9.352 1 96.69 77 VAL A CA 1
ATOM 604 C C . VAL A 1 77 ? -4.73 -1.993 8.891 1 96.69 77 VAL A C 1
ATOM 606 O O . VAL A 1 77 ? -4.141 -3.004 9.281 1 96.69 77 VAL A O 1
ATOM 609 N N . LEU A 1 78 ? -5.727 -2.014 8.07 1 96.5 78 LEU A N 1
ATOM 610 C CA . LEU A 1 78 ? -6.242 -3.285 7.57 1 96.5 78 LEU A CA 1
ATOM 611 C C . LEU A 1 78 ? -5.176 -4.031 6.777 1 96.5 78 LEU A C 1
ATOM 613 O O . LEU A 1 78 ? -4.996 -5.238 6.949 1 96.5 78 LEU A O 1
ATOM 617 N N . LEU A 1 79 ? -4.461 -3.383 5.977 1 96.88 79 LEU A N 1
ATOM 618 C CA . LEU A 1 79 ? -3.455 -3.99 5.109 1 96.88 79 LEU A CA 1
ATOM 619 C C . LEU A 1 79 ? -2.256 -4.469 5.922 1 96.88 79 LEU A C 1
ATOM 621 O O . LEU A 1 79 ? -1.605 -5.449 5.551 1 96.88 79 LEU A O 1
ATOM 625 N N . ASN A 1 80 ? -2 -3.758 7.039 1 95.69 80 ASN A N 1
ATOM 626 C CA . ASN A 1 80 ? -0.935 -4.211 7.926 1 95.69 80 ASN A CA 1
ATOM 627 C C . ASN A 1 80 ? -1.246 -5.582 8.523 1 95.69 80 ASN A C 1
ATOM 629 O O . ASN A 1 80 ? -0.333 -6.34 8.852 1 95.69 80 ASN A O 1
ATOM 633 N N . HIS A 1 81 ? -2.473 -5.867 8.625 1 96.31 81 HIS A N 1
ATOM 634 C CA . HIS A 1 81 ? -2.912 -7.094 9.273 1 96.31 81 HIS A CA 1
ATOM 635 C C . HIS A 1 81 ? -3.543 -8.055 8.273 1 96.31 81 HIS A C 1
ATOM 637 O O . HIS A 1 81 ? -4.543 -8.711 8.578 1 96.31 81 HIS A O 1
ATOM 643 N N . ARG A 1 82 ? -2.98 -8.102 7.086 1 91.38 82 ARG A N 1
ATOM 644 C CA . ARG A 1 82 ? -3.516 -8.922 6.012 1 91.38 82 ARG A CA 1
ATOM 645 C C . ARG A 1 82 ? -3.143 -10.391 6.207 1 91.38 82 ARG A C 1
ATOM 647 O O . ARG A 1 82 ? -3.76 -11.281 5.617 1 91.38 82 ARG A O 1
ATOM 654 N N . ALA A 1 83 ? -2.113 -10.602 7.047 1 88.19 83 ALA A N 1
ATOM 655 C CA . ALA A 1 83 ? -1.601 -11.953 7.246 1 88.19 83 ALA A CA 1
ATOM 656 C C . ALA A 1 83 ? -1.369 -12.242 8.727 1 88.19 83 ALA A C 1
ATOM 658 O O . ALA A 1 83 ? -1.328 -11.32 9.547 1 88.19 83 ALA A O 1
ATOM 659 N N . PRO A 1 84 ? -1.279 -13.523 9.055 1 85.38 84 PRO A N 1
ATOM 660 C CA . PRO A 1 84 ? -0.93 -13.859 10.438 1 85.38 84 PRO A CA 1
ATOM 661 C C . PRO A 1 84 ? 0.392 -13.234 10.875 1 85.38 84 PRO A C 1
ATOM 663 O O . PRO A 1 84 ? 1.221 -12.875 10.039 1 85.38 84 PRO A O 1
ATOM 666 N N . PRO A 1 85 ? 0.566 -13.07 12.273 1 81.38 85 PRO A N 1
ATOM 667 C CA . PRO A 1 85 ? -0.214 -13.617 13.383 1 81.38 85 PRO A CA 1
ATOM 668 C C . PRO A 1 85 ? -1.364 -12.703 13.805 1 81.38 85 PRO A C 1
ATOM 670 O O . PRO A 1 85 ? -2.264 -13.133 14.531 1 81.38 85 PRO A O 1
ATOM 673 N N . LEU A 1 86 ? -1.516 -11.492 13.461 1 89.5 86 LEU A N 1
ATOM 674 C CA . LEU A 1 86 ? -2.576 -10.562 13.844 1 89.5 86 LEU A CA 1
ATOM 675 C C . LEU A 1 86 ? -3.469 -10.234 12.656 1 89.5 86 LEU A C 1
ATOM 677 O O . LEU A 1 86 ? -3.729 -9.055 12.383 1 89.5 86 LEU A O 1
ATOM 681 N N . LYS A 1 87 ? -3.92 -11.203 12.094 1 92.31 87 LYS A N 1
ATOM 682 C CA . LYS A 1 87 ? -4.707 -11.008 10.883 1 92.31 87 LYS A CA 1
ATOM 683 C C . LYS A 1 87 ? -6.086 -10.445 11.203 1 92.31 87 LYS A C 1
ATOM 685 O O . LYS A 1 87 ? -6.75 -10.898 12.141 1 92.31 87 LYS A O 1
ATOM 690 N N . ILE A 1 88 ? -6.5 -9.461 10.438 1 92.94 88 ILE A N 1
ATOM 691 C CA . ILE A 1 88 ? -7.848 -8.906 10.461 1 92.94 88 ILE A CA 1
ATOM 692 C C . ILE A 1 88 ? -8.57 -9.242 9.156 1 92.94 88 ILE A C 1
ATOM 694 O O . ILE A 1 88 ? -8.094 -8.898 8.07 1 92.94 88 ILE A O 1
ATOM 698 N N . SER A 1 89 ? -9.711 -9.93 9.273 1 93.25 89 SER A N 1
ATOM 699 C CA . SER A 1 89 ? -10.469 -10.305 8.078 1 93.25 89 SER A CA 1
ATOM 700 C C . SER A 1 89 ? -11.141 -9.094 7.449 1 93.25 89 SER A C 1
ATOM 702 O O . SER A 1 89 ? -11.75 -8.281 8.148 1 93.25 89 SER A O 1
ATOM 704 N N . SER A 1 90 ? -11.008 -9 6.18 1 93 90 SER A N 1
ATOM 705 C CA . SER A 1 90 ? -11.68 -7.926 5.457 1 93 90 SER A CA 1
ATOM 706 C C . SER A 1 90 ? -12.992 -8.406 4.844 1 93 90 SER A C 1
ATOM 708 O O . SER A 1 90 ? -13.602 -7.695 4.047 1 93 90 SER A O 1
ATOM 710 N N . GLY A 1 91 ? -13.43 -9.516 5.164 1 93.38 91 GLY A N 1
ATOM 711 C CA . GLY A 1 91 ? -14.648 -10.078 4.605 1 93.38 91 GLY A CA 1
ATOM 712 C C . GLY A 1 91 ? -14.391 -11.156 3.576 1 93.38 91 GLY A C 1
ATOM 713 O O . GLY A 1 91 ? -13.352 -11.148 2.902 1 93.38 91 GLY A O 1
ATOM 714 N N . GLU A 1 92 ? -15.375 -12.055 3.346 1 93.88 92 GLU A N 1
ATOM 715 C CA . GLU A 1 92 ? -15.234 -13.156 2.398 1 93.88 92 GLU A CA 1
ATOM 716 C C . GLU A 1 92 ? -15.82 -12.797 1.038 1 93.88 92 GLU A C 1
ATOM 718 O O . GLU A 1 92 ? -16.953 -12.297 0.954 1 93.88 92 GLU A O 1
ATOM 723 N N . PRO A 1 93 ? -15.031 -12.992 0.06 1 95.69 93 PRO A N 1
ATOM 724 C CA . PRO A 1 93 ? -15.578 -12.742 -1.277 1 95.69 93 PRO A CA 1
ATOM 725 C C . PRO A 1 93 ? -16.609 -13.789 -1.699 1 95.69 93 PRO A C 1
ATOM 727 O O . PRO A 1 93 ? -16.625 -14.898 -1.161 1 95.69 93 PRO A O 1
ATOM 730 N N . GLN A 1 94 ? -17.469 -13.445 -2.592 1 97.38 94 GLN A N 1
ATOM 731 C CA . GLN A 1 94 ? -18.344 -14.383 -3.277 1 97.38 94 GLN A CA 1
ATOM 732 C C . GLN A 1 94 ? -17.75 -14.828 -4.605 1 97.38 94 GLN A C 1
ATOM 734 O O . GLN A 1 94 ? -17.484 -14.008 -5.484 1 97.38 94 GLN A O 1
ATOM 739 N N . VAL A 1 95 ? -17.562 -16.125 -4.719 1 97.56 95 VAL A N 1
ATOM 740 C CA . VAL A 1 95 ? -16.891 -16.656 -5.898 1 97.56 95 VAL A CA 1
ATOM 741 C C . VAL A 1 95 ? -17.859 -17.484 -6.723 1 97.56 95 VAL A C 1
ATOM 743 O O . VAL A 1 95 ? -18.609 -18.297 -6.172 1 97.56 95 VAL A O 1
ATOM 746 N N . SER A 1 96 ? -17.922 -17.25 -7.98 1 97.12 96 SER A N 1
ATOM 747 C CA . SER A 1 96 ? -18.734 -18.031 -8.898 1 97.12 96 SER A CA 1
ATOM 748 C C . SER A 1 96 ? -17.922 -18.438 -10.133 1 97.12 96 SER A C 1
ATOM 750 O O . SER A 1 96 ? -17.109 -17.672 -10.633 1 97.12 96 SER A O 1
ATOM 752 N N . GLN A 1 97 ? -18.125 -19.688 -10.5 1 97.19 97 GLN A N 1
ATOM 753 C CA . GLN A 1 97 ? -17.531 -20.188 -11.734 1 97.19 97 GLN A CA 1
ATOM 754 C C . GLN A 1 97 ? -18.578 -20.312 -12.836 1 97.19 97 GLN A C 1
ATOM 756 O O . GLN A 1 97 ? -19.594 -20.984 -12.648 1 97.19 97 GLN A O 1
ATOM 761 N N . ILE A 1 98 ? -18.328 -19.75 -13.953 1 95.12 98 ILE A N 1
ATOM 762 C CA . ILE A 1 98 ? -19.297 -19.734 -15.047 1 95.12 98 ILE A CA 1
ATOM 763 C C . ILE A 1 98 ? -18.609 -20.172 -16.344 1 95.12 98 ILE A C 1
ATOM 765 O O . ILE A 1 98 ? -17.453 -19.828 -16.594 1 95.12 98 ILE A O 1
ATOM 769 N N . GLN A 1 99 ? -19.312 -20.953 -17.109 1 97.25 99 GLN A N 1
ATOM 770 C CA . GLN A 1 99 ? -18.906 -21.266 -18.484 1 97.25 99 GLN A CA 1
ATOM 771 C C . GLN A 1 99 ? -19.719 -20.453 -19.484 1 97.25 99 GLN A C 1
ATOM 773 O O . GLN A 1 99 ? -20.938 -20.609 -19.578 1 97.25 99 GLN A O 1
ATOM 778 N N . LEU A 1 100 ? -19.047 -19.641 -20.203 1 97.69 100 LEU A N 1
ATOM 779 C CA . LEU A 1 100 ? -19.719 -18.781 -21.156 1 97.69 100 LEU A CA 1
ATOM 780 C C . LEU A 1 100 ? -19.547 -19.297 -22.578 1 97.69 100 LEU A C 1
ATOM 782 O O . LEU A 1 100 ? -18.422 -19.609 -23 1 97.69 100 LEU A O 1
ATOM 786 N N . ALA A 1 101 ? -20.625 -19.391 -23.25 1 98.06 101 ALA A N 1
ATOM 787 C CA . ALA A 1 101 ? -20.562 -19.781 -24.656 1 98.06 101 ALA A CA 1
ATOM 788 C C . ALA A 1 101 ? -19.922 -18.672 -25.5 1 98.06 101 ALA A C 1
ATOM 790 O O . ALA A 1 101 ? -20.266 -17.5 -25.359 1 98.06 101 ALA A O 1
ATOM 791 N N . LEU A 1 102 ? -19.094 -19.062 -26.359 1 98.06 102 LEU A N 1
ATOM 792 C CA . LEU A 1 102 ? -18.375 -18.094 -27.188 1 98.06 102 LEU A CA 1
ATOM 793 C C . LEU A 1 102 ? -19.172 -17.781 -28.453 1 98.06 102 LEU A C 1
ATOM 795 O O . LEU A 1 102 ? -19.938 -18.625 -28.938 1 98.06 102 LEU A O 1
ATOM 799 N N . PRO A 1 103 ? -18.922 -16.547 -28.969 1 96.81 103 PRO A N 1
ATOM 800 C CA . PRO A 1 103 ? -19.5 -16.234 -30.281 1 96.81 103 PRO A CA 1
ATOM 801 C C . PRO A 1 103 ? -18.797 -16.984 -31.406 1 96.81 103 PRO A C 1
ATOM 803 O O . PRO A 1 103 ? -17.734 -17.562 -31.203 1 96.81 103 PRO A O 1
ATOM 806 N N . SER A 1 104 ? -19.5 -16.922 -32.562 1 94.94 104 SER A N 1
ATOM 807 C CA . SER A 1 104 ? -18.906 -17.453 -33.781 1 94.94 104 SER A CA 1
ATOM 808 C C . SER A 1 104 ? -18.688 -16.344 -34.812 1 94.94 104 SER A C 1
ATOM 810 O O . SER A 1 104 ? -19.641 -15.695 -35.25 1 94.94 104 SER A O 1
ATOM 812 N N . PRO A 1 105 ? -17.516 -16.062 -35.25 1 95.25 105 PRO A N 1
ATOM 813 C CA . PRO A 1 105 ? -16.266 -16.719 -34.812 1 95.25 105 PRO A CA 1
ATOM 814 C C . PRO A 1 105 ? -15.812 -16.281 -33.438 1 95.25 105 PRO A C 1
ATOM 816 O O . PRO A 1 105 ? -16.141 -15.172 -33 1 95.25 105 PRO A O 1
ATOM 819 N N . ALA A 1 106 ? -15.078 -17.141 -32.719 1 96.56 106 ALA A N 1
ATOM 820 C CA . ALA A 1 106 ? -14.508 -16.828 -31.422 1 96.56 106 ALA A CA 1
ATOM 821 C C . ALA A 1 106 ? -13.43 -15.75 -31.547 1 96.56 106 ALA A C 1
ATOM 823 O O . ALA A 1 106 ? -12.781 -15.633 -32.594 1 96.56 106 ALA A O 1
ATOM 824 N N . PRO A 1 107 ? -13.266 -15.016 -30.469 1 97.31 107 PRO A N 1
ATOM 825 C CA . PRO A 1 107 ? -12.18 -14.031 -30.5 1 97.31 107 PRO A CA 1
ATOM 826 C C . PRO A 1 107 ? -10.828 -14.664 -30.844 1 97.31 107 PRO A C 1
ATOM 828 O O . PRO A 1 107 ? -10.5 -15.742 -30.344 1 97.31 107 PRO A O 1
ATOM 831 N N . ALA A 1 108 ? -10.062 -13.992 -31.609 1 96.12 108 ALA A N 1
ATOM 832 C CA . ALA A 1 108 ? -8.852 -14.562 -32.188 1 96.12 108 ALA A CA 1
ATOM 833 C C . ALA A 1 108 ? -7.664 -14.422 -31.234 1 96.12 108 ALA A C 1
ATOM 835 O O . ALA A 1 108 ? -6.648 -15.102 -31.391 1 96.12 108 ALA A O 1
ATOM 836 N N . THR A 1 109 ? -7.715 -13.492 -30.344 1 97 109 THR A N 1
ATOM 837 C CA . THR A 1 109 ? -6.613 -13.211 -29.438 1 97 109 THR A CA 1
ATOM 838 C C . THR A 1 109 ? -7.125 -13.023 -28 1 97 109 THR A C 1
ATOM 840 O O . THR A 1 109 ? -8.312 -12.758 -27.797 1 97 109 THR A O 1
ATOM 843 N N . PRO A 1 110 ? -6.211 -13.18 -27.062 1 97.56 110 PRO A N 1
ATOM 844 C CA . PRO A 1 110 ? -6.613 -12.898 -25.688 1 97.56 110 PRO A CA 1
ATOM 845 C C . PRO A 1 110 ? -7.164 -11.484 -25.516 1 97.56 110 PRO A C 1
ATOM 847 O O . PRO A 1 110 ? -8.117 -11.273 -24.75 1 97.56 110 PRO A O 1
ATOM 850 N N . HIS A 1 111 ? -6.645 -10.492 -26.203 1 97.56 111 HIS A N 1
ATOM 851 C CA . HIS A 1 111 ? -7.105 -9.109 -26.109 1 97.56 111 HIS A CA 1
ATOM 852 C C . HIS A 1 111 ? -8.523 -8.969 -26.641 1 97.56 111 HIS A C 1
ATOM 854 O O . HIS A 1 111 ? -9.359 -8.289 -26.031 1 97.56 111 HIS A O 1
ATOM 860 N N . ALA A 1 112 ? -8.719 -9.625 -27.688 1 98.12 112 ALA A N 1
ATOM 861 C CA . ALA A 1 112 ? -10.07 -9.609 -28.266 1 98.12 112 ALA A CA 1
ATOM 862 C C . ALA A 1 112 ? -11.062 -10.312 -27.344 1 98.12 112 ALA A C 1
ATOM 864 O O . ALA A 1 112 ? -12.211 -9.883 -27.203 1 98.12 112 ALA A O 1
ATOM 865 N N . MET A 1 113 ? -10.617 -11.414 -26.75 1 98.25 113 MET A N 1
ATOM 866 C CA . MET A 1 113 ? -11.445 -12.141 -25.797 1 98.25 113 MET A CA 1
ATOM 867 C C . MET A 1 113 ? -11.773 -11.266 -24.594 1 98.25 113 MET A C 1
ATOM 869 O O . MET A 1 113 ? -12.914 -11.234 -24.125 1 98.25 113 MET A O 1
ATOM 873 N N . ALA A 1 114 ? -10.805 -10.586 -24.125 1 98.12 114 ALA A N 1
ATOM 874 C CA . ALA A 1 114 ? -11.016 -9.688 -23 1 98.12 114 ALA A CA 1
ATOM 875 C C . ALA A 1 114 ? -12.039 -8.609 -23.344 1 98.12 114 ALA A C 1
ATOM 877 O O . ALA A 1 114 ? -12.914 -8.305 -22.531 1 98.12 114 ALA A O 1
ATOM 878 N N . ALA A 1 115 ? -11.922 -8.039 -24.5 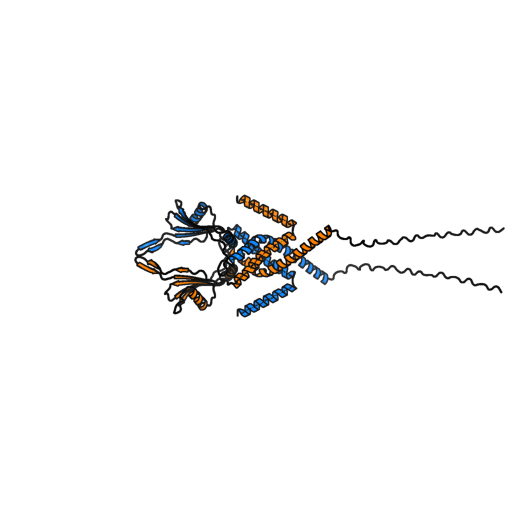1 97.75 115 ALA A N 1
ATOM 879 C CA . ALA A 1 115 ? -12.859 -7.012 -24.938 1 97.75 115 ALA A CA 1
ATOM 880 C C . ALA A 1 115 ? -14.281 -7.562 -25.031 1 97.75 115 ALA A C 1
ATOM 882 O O . ALA A 1 115 ? -15.234 -6.902 -24.609 1 97.75 115 ALA A O 1
ATOM 883 N N . TRP A 1 116 ? -14.352 -8.672 -25.547 1 98.19 116 TRP A N 1
ATOM 884 C CA . TRP A 1 116 ? -15.656 -9.32 -25.656 1 98.19 116 TRP A CA 1
ATOM 885 C C . TRP A 1 116 ? -16.25 -9.578 -24.266 1 98.19 116 TRP A C 1
ATOM 887 O O . TRP A 1 116 ? -17.438 -9.32 -24.031 1 98.19 116 TRP A O 1
ATOM 897 N N . LEU A 1 117 ? -15.445 -10.109 -23.375 1 97.88 117 LEU A N 1
ATOM 898 C CA . LEU A 1 117 ? -15.891 -10.438 -22.031 1 97.88 117 LEU A CA 1
ATOM 899 C C . LEU A 1 117 ? -16.344 -9.18 -21.297 1 97.88 117 LEU A C 1
ATOM 901 O O . LEU A 1 117 ? -17.297 -9.219 -20.5 1 97.88 117 LEU A O 1
ATOM 905 N N . ARG A 1 118 ? -15.625 -8.102 -21.516 1 97.19 118 ARG A N 1
ATOM 906 C CA . ARG A 1 118 ? -16.031 -6.844 -20.891 1 97.19 118 ARG A CA 1
ATOM 907 C C . ARG A 1 118 ? -17.453 -6.477 -21.266 1 97.19 118 ARG A C 1
ATOM 909 O O . ARG A 1 118 ? -18.234 -6.051 -20.422 1 97.19 118 ARG A O 1
ATOM 916 N N . ARG A 1 119 ? -17.719 -6.652 -22.484 1 97 119 ARG A N 1
ATOM 917 C CA . ARG A 1 119 ? -19.062 -6.352 -22.969 1 97 119 ARG A CA 1
ATOM 918 C C . ARG A 1 119 ? -20.078 -7.363 -22.453 1 97 119 ARG A C 1
ATOM 920 O O . ARG A 1 119 ? -21.141 -6.988 -21.938 1 97 119 ARG A O 1
ATOM 927 N N . GLU A 1 120 ? -19.703 -8.594 -22.578 1 96.75 120 GLU A N 1
ATOM 928 C CA . GLU A 1 120 ? -20.609 -9.68 -22.203 1 96.75 120 GLU A CA 1
ATOM 929 C C . GLU A 1 120 ? -20.953 -9.625 -20.719 1 96.75 120 GLU A C 1
ATOM 931 O O . GLU A 1 120 ? -22.094 -9.891 -20.344 1 96.75 120 GLU A O 1
ATOM 936 N N . LEU A 1 121 ? -20.031 -9.289 -19.922 1 96 121 LEU A N 1
ATOM 937 C CA . LEU A 1 121 ? -20.219 -9.297 -18.484 1 96 121 LEU A CA 1
ATOM 938 C C . LEU A 1 121 ? -20.562 -7.906 -17.969 1 96 121 LEU A C 1
ATOM 940 O O . LEU A 1 121 ? -20.75 -7.715 -16.766 1 96 121 LEU A O 1
ATOM 944 N N . ALA A 1 122 ? -20.547 -6.926 -18.828 1 95 122 ALA A N 1
ATOM 945 C CA . ALA A 1 122 ? -20.781 -5.539 -18.453 1 95 122 ALA A CA 1
ATOM 946 C C . ALA A 1 122 ? -19.859 -5.121 -17.312 1 95 122 ALA A C 1
ATOM 948 O O . ALA A 1 122 ? -20.312 -4.555 -16.312 1 95 122 ALA A O 1
ATOM 949 N N . PHE A 1 123 ? -18.641 -5.527 -17.453 1 94.31 123 PHE A N 1
ATOM 950 C CA . PHE A 1 123 ? -17.609 -5.277 -16.453 1 94.31 123 PHE A CA 1
ATOM 951 C C . PHE A 1 123 ? -16.359 -4.719 -17.109 1 94.31 123 PHE A C 1
ATOM 953 O O . PHE A 1 123 ? -15.672 -5.422 -17.859 1 94.31 123 PHE A O 1
ATOM 960 N N . ASP A 1 124 ? -16.109 -3.496 -16.812 1 91.94 124 ASP A N 1
ATOM 961 C CA . ASP A 1 124 ? -14.961 -2.834 -17.438 1 91.94 124 ASP A CA 1
ATOM 962 C C . ASP A 1 124 ? -13.711 -2.99 -16.578 1 91.94 124 ASP A C 1
ATOM 964 O O . ASP A 1 124 ? -13.102 -1.998 -16.172 1 91.94 124 ASP A O 1
ATOM 968 N N . GLY A 1 125 ? -13.344 -4.215 -16.359 1 94.12 125 GLY A N 1
ATOM 969 C CA . GLY A 1 125 ? -12.125 -4.484 -15.602 1 94.12 125 GLY A CA 1
ATOM 970 C C . GLY A 1 125 ? -10.859 -4.25 -16.406 1 94.12 125 GLY A C 1
ATOM 971 O O . GLY A 1 125 ? -10.883 -4.293 -17.625 1 94.12 125 GLY A O 1
ATOM 972 N N . ARG A 1 126 ? -9.875 -3.998 -15.727 1 94.19 126 ARG A N 1
ATOM 973 C CA . ARG A 1 126 ? -8.57 -3.807 -16.359 1 94.19 126 ARG A CA 1
ATOM 974 C C . ARG A 1 126 ? -7.906 -5.145 -16.656 1 94.19 126 ARG A C 1
ATOM 976 O O . ARG A 1 126 ? -7.91 -6.047 -15.82 1 94.19 126 ARG A O 1
ATOM 983 N N . LEU A 1 127 ? -7.305 -5.184 -17.828 1 95 127 LEU A N 1
ATOM 984 C CA . LEU A 1 127 ? -6.641 -6.414 -18.25 1 95 127 LEU A CA 1
ATOM 985 C C . LEU A 1 127 ? -5.305 -6.586 -17.531 1 95 127 LEU A C 1
ATOM 987 O O . LEU A 1 127 ? -4.484 -5.668 -17.516 1 95 127 LEU A O 1
ATOM 991 N N . GLY A 1 128 ? -5.168 -7.742 -16.891 1 93.81 128 GLY A N 1
ATOM 992 C CA . GLY A 1 128 ? -3.895 -8.086 -16.281 1 93.81 128 GLY A CA 1
ATOM 993 C C . GLY A 1 128 ? -2.936 -8.773 -17.234 1 93.81 128 GLY A C 1
ATOM 994 O O . GLY A 1 128 ? -3.041 -8.617 -18.453 1 93.81 128 GLY A O 1
ATOM 995 N N . ARG A 1 129 ? -1.997 -9.398 -16.641 1 91.62 129 ARG A N 1
ATOM 996 C CA . ARG A 1 129 ? -1.02 -10.133 -17.438 1 91.62 129 ARG A CA 1
ATOM 997 C C . ARG A 1 129 ? -1.682 -11.281 -18.203 1 91.62 129 ARG A C 1
ATOM 999 O O . ARG A 1 129 ? -2.484 -12.023 -17.625 1 91.62 129 ARG A O 1
ATOM 1006 N N . VAL A 1 130 ? -1.281 -11.414 -19.422 1 96.5 130 VAL A N 1
ATOM 1007 C CA . VAL A 1 130 ? -1.829 -12.469 -20.281 1 96.5 130 VAL A CA 1
ATOM 1008 C C . VAL A 1 130 ? -0.824 -13.609 -20.406 1 96.5 130 VAL A C 1
ATOM 1010 O O . VAL A 1 130 ? 0.341 -13.391 -20.734 1 96.5 130 VAL A O 1
ATOM 1013 N N . ARG A 1 131 ? -1.277 -14.758 -20.078 1 96.5 131 ARG A N 1
ATOM 1014 C CA . ARG A 1 131 ? -0.485 -15.961 -20.297 1 96.5 131 ARG A CA 1
ATOM 1015 C C . ARG A 1 131 ? -1.03 -16.766 -21.469 1 96.5 131 ARG A C 1
ATOM 1017 O O . ARG A 1 131 ? -2.182 -17.203 -21.453 1 96.5 131 ARG A O 1
ATOM 1024 N N . LYS A 1 132 ? -0.266 -16.891 -22.469 1 96.19 132 LYS A N 1
ATOM 1025 C CA . LYS A 1 132 ? -0.606 -17.672 -23.656 1 96.19 132 LYS A CA 1
ATOM 1026 C C . LYS A 1 132 ? 0.37 -18.828 -23.859 1 96.19 132 LYS A C 1
ATOM 1028 O O . LYS A 1 132 ? 1.538 -18.609 -24.188 1 96.19 132 LYS A O 1
ATOM 1033 N N . ASP A 1 133 ? -0.078 -20 -23.672 1 94.25 133 ASP A N 1
ATOM 1034 C CA . ASP A 1 133 ? 0.716 -21.203 -23.922 1 94.25 133 ASP A CA 1
ATOM 1035 C C . ASP A 1 133 ? 0.402 -21.797 -25.297 1 94.25 133 ASP A C 1
ATOM 1037 O O . ASP A 1 133 ? -0.752 -22.109 -25.594 1 94.25 133 ASP A O 1
ATOM 1041 N N . SER A 1 134 ? 1.39 -21.953 -26.141 1 93.38 134 SER A N 1
ATOM 1042 C CA . SER A 1 134 ? 1.194 -22.5 -27.469 1 93.38 134 SER A CA 1
ATOM 1043 C C . SER A 1 134 ? 0.818 -23.984 -27.422 1 93.38 134 SER A C 1
ATOM 1045 O O . SER A 1 134 ? 1.111 -24.672 -26.438 1 93.38 134 SER A O 1
ATOM 1047 N N . ALA A 1 135 ? 0.181 -24.297 -28.516 1 92.19 135 ALA A N 1
ATOM 1048 C CA . ALA A 1 135 ? -0.117 -25.719 -28.641 1 92.19 135 ALA A CA 1
ATOM 1049 C C . ALA A 1 135 ? 1.161 -26.547 -28.594 1 92.19 135 ALA A C 1
ATOM 1051 O O . ALA A 1 135 ? 2.188 -26.156 -29.156 1 92.19 135 ALA A O 1
ATOM 1052 N N . GLN A 1 136 ? 1.12 -27.641 -27.844 1 89.5 136 GLN A N 1
ATOM 1053 C CA . GLN A 1 136 ? 2.307 -28.469 -27.75 1 89.5 136 GLN A CA 1
ATOM 1054 C C . GLN A 1 136 ? 1.928 -29.938 -27.484 1 89.5 136 GLN A C 1
ATOM 1056 O O . GLN A 1 136 ? 0.885 -30.203 -26.875 1 89.5 136 GLN A O 1
ATOM 1061 N N . PRO A 1 137 ? 2.756 -30.875 -28.016 1 86.44 137 PRO A N 1
ATOM 1062 C CA . PRO A 1 137 ? 2.502 -32.281 -27.688 1 86.44 137 PRO A CA 1
ATOM 1063 C C . PRO A 1 137 ? 2.758 -32.625 -26.219 1 86.44 137 PRO A C 1
ATOM 1065 O O . PRO A 1 137 ? 3.715 -32.094 -25.625 1 86.44 137 PRO A O 1
ATOM 1068 N N . VAL A 1 138 ? 1.831 -33.188 -25.594 1 78.81 138 VAL A N 1
ATOM 1069 C CA . VAL A 1 138 ? 2.016 -33.594 -24.219 1 78.81 138 VAL A CA 1
ATOM 1070 C C . VAL A 1 138 ? 1.844 -35.094 -24.094 1 78.81 138 VAL A C 1
ATOM 1072 O O . VAL A 1 138 ? 1.085 -35.719 -24.844 1 78.81 138 VAL A O 1
ATOM 1075 N N . ALA A 1 139 ? 2.738 -35.625 -23.281 1 73.88 139 ALA A N 1
ATOM 1076 C CA . ALA A 1 139 ? 2.664 -37.062 -23.047 1 73.88 139 ALA A CA 1
ATOM 1077 C C . ALA A 1 139 ? 1.465 -37.438 -22.172 1 73.88 139 ALA A C 1
ATOM 1079 O O . ALA A 1 139 ? 1.218 -36.781 -21.156 1 73.88 139 ALA A O 1
ATOM 1080 N N . TRP A 1 140 ? 0.496 -38.156 -22.641 1 65.06 140 TRP A N 1
ATOM 1081 C CA . TRP A 1 140 ? -0.621 -38.688 -21.859 1 65.06 140 TRP A CA 1
ATOM 1082 C C . TRP A 1 140 ? -0.573 -40.219 -21.797 1 65.06 140 TRP A C 1
ATOM 1084 O O . TRP A 1 140 ? -1.029 -40.906 -22.719 1 65.06 140 TRP A O 1
ATOM 1094 N N . GLY A 1 141 ? -0.166 -40.781 -20.672 1 61.62 141 GLY A N 1
ATOM 1095 C CA . GLY A 1 141 ? 0.076 -42.219 -20.656 1 61.62 141 GLY A CA 1
ATOM 1096 C C . GLY A 1 141 ? 1.021 -42.656 -21.734 1 61.62 141 GLY A C 1
ATOM 1097 O O . GLY A 1 141 ? 2.15 -42.188 -21.844 1 61.62 141 GLY A O 1
ATOM 1098 N N . ASP A 1 142 ? 0.59 -43.656 -22.594 1 65.31 142 ASP A N 1
ATOM 1099 C CA . ASP A 1 142 ? 1.372 -44.219 -23.688 1 65.31 142 ASP A CA 1
ATOM 1100 C C . ASP A 1 142 ? 1.071 -43.5 -25.016 1 65.31 142 ASP A C 1
ATOM 1102 O O . ASP A 1 142 ? 1.517 -43.938 -26.078 1 65.31 142 ASP A O 1
ATOM 1106 N N . ARG A 1 143 ? 0.325 -42.469 -24.953 1 74.69 143 ARG A N 1
ATOM 1107 C CA . ARG A 1 143 ? -0.05 -41.719 -26.172 1 74.69 143 ARG A CA 1
ATOM 1108 C C . ARG A 1 143 ? 0.437 -40.281 -26.109 1 74.69 143 ARG A C 1
ATOM 1110 O O . ARG A 1 143 ? 0.702 -39.75 -25.031 1 74.69 143 ARG A O 1
ATOM 1117 N N . ARG A 1 144 ? 0.922 -39.75 -27.203 1 79.62 144 ARG A N 1
ATOM 1118 C CA . ARG A 1 144 ? 1.203 -38.312 -27.359 1 79.62 144 ARG A CA 1
ATOM 1119 C C . ARG A 1 144 ? -0.027 -37.562 -27.859 1 79.62 144 ARG A C 1
ATOM 1121 O O . ARG A 1 144 ? -0.592 -37.938 -28.906 1 79.62 144 ARG A O 1
ATOM 1128 N N . VAL A 1 145 ? -0.634 -36.719 -26.969 1 81.81 145 VAL A N 1
ATOM 1129 C CA . VAL A 1 145 ? -1.78 -35.906 -27.359 1 81.81 145 VAL A CA 1
ATOM 1130 C C . VAL A 1 145 ? -1.344 -34.438 -27.547 1 81.81 145 VAL A C 1
ATOM 1132 O O . VAL A 1 145 ? -0.41 -34 -26.891 1 81.81 145 VAL A O 1
ATOM 1135 N N . GLU A 1 146 ? -1.898 -33.781 -28.562 1 87.62 146 GLU A N 1
ATOM 1136 C CA . GLU A 1 146 ? -1.621 -32.375 -28.781 1 87.62 146 GLU A CA 1
ATOM 1137 C C . GLU A 1 146 ? -2.451 -31.5 -27.844 1 87.62 146 GLU A C 1
ATOM 1139 O O . GLU A 1 146 ? -3.682 -31.531 -27.891 1 87.62 146 GLU A O 1
ATOM 1144 N N . GLN A 1 147 ? -1.836 -30.844 -26.875 1 88.88 147 GLN A N 1
ATOM 1145 C CA . GLN A 1 147 ? -2.508 -29.875 -26.031 1 88.88 147 GLN A CA 1
ATOM 1146 C C . GLN A 1 147 ? -2.773 -28.578 -26.781 1 88.88 147 GLN A C 1
ATOM 1148 O O . GLN A 1 147 ? -1.852 -27.969 -27.328 1 88.88 147 GLN A O 1
ATOM 1153 N N . PRO A 1 148 ? -4.023 -28.203 -26.891 1 93.94 148 PRO A N 1
ATOM 1154 C CA . PRO A 1 148 ? -4.332 -26.984 -27.641 1 93.94 148 PRO A CA 1
ATOM 1155 C C . PRO A 1 148 ? -3.762 -25.734 -26.969 1 93.94 148 PRO A C 1
ATOM 1157 O O . PRO A 1 148 ? -3.32 -25.781 -25.828 1 93.94 148 PRO A O 1
ATOM 1160 N N . GLU A 1 149 ? -3.662 -24.641 -27.766 1 96.44 149 GLU A N 1
ATOM 1161 C CA . GLU A 1 149 ? -3.285 -23.328 -27.234 1 96.44 149 GLU A CA 1
ATOM 1162 C C . GLU A 1 149 ? -4.176 -22.938 -26.047 1 96.44 149 GLU A C 1
ATOM 1164 O O . GLU A 1 149 ? -5.391 -23.141 -26.094 1 96.44 149 GLU A O 1
ATOM 1169 N N . HIS A 1 150 ? -3.523 -22.438 -25 1 97.19 150 HIS A N 1
ATOM 1170 C CA . HIS A 1 150 ? -4.195 -22.125 -23.75 1 97.19 150 HIS A CA 1
ATOM 1171 C C . HIS A 1 150 ? -3.967 -20.672 -23.344 1 97.19 150 HIS A C 1
ATOM 1173 O O . HIS A 1 150 ? -2.83 -20.188 -23.359 1 97.19 150 HIS A O 1
ATOM 1179 N N . TRP A 1 151 ? -5.09 -19.953 -23.062 1 98.25 151 TRP A N 1
ATOM 1180 C CA . TRP A 1 151 ? -5.008 -18.562 -22.625 1 98.25 151 TRP A CA 1
ATOM 1181 C C . TRP A 1 151 ? -5.473 -18.406 -21.188 1 98.25 151 TRP A C 1
ATOM 1183 O O . TRP A 1 151 ? -6.461 -19.031 -20.781 1 98.25 151 TRP A O 1
ATOM 1193 N N . GLN A 1 152 ? -4.73 -17.672 -20.375 1 98.44 152 GLN A N 1
ATOM 1194 C CA . GLN A 1 152 ? -5.121 -17.281 -19.016 1 98.44 152 GLN A CA 1
ATOM 1195 C C . GLN A 1 152 ? -4.879 -15.789 -18.797 1 98.44 152 GLN A C 1
ATOM 1197 O O . GLN A 1 152 ? -3.797 -15.281 -19.094 1 98.44 152 GLN A O 1
ATOM 1202 N N . PHE A 1 153 ? -5.871 -15.109 -18.312 1 98.06 153 PHE A N 1
ATOM 1203 C CA . PHE A 1 153 ? -5.719 -13.711 -17.938 1 98.06 153 PHE A CA 1
ATOM 1204 C 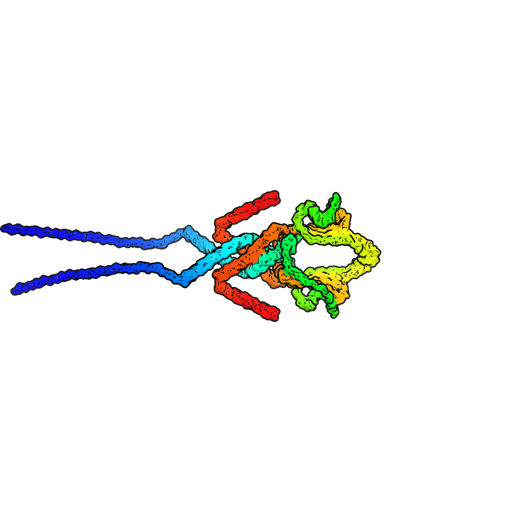C . PHE A 1 153 ? -6.805 -13.281 -16.969 1 98.06 153 PHE A C 1
ATOM 1206 O O . PHE A 1 153 ? -7.742 -14.039 -16.703 1 98.06 153 PHE A O 1
ATOM 1213 N N . GLY A 1 154 ? -6.598 -12.156 -16.375 1 97.81 154 GLY A N 1
ATOM 1214 C CA . GLY A 1 154 ? -7.582 -11.602 -15.469 1 97.81 154 GLY A CA 1
ATOM 1215 C C . GLY A 1 154 ? -8.062 -10.219 -15.867 1 97.81 154 GLY A C 1
ATOM 1216 O O . GLY A 1 154 ? -7.363 -9.492 -16.578 1 97.81 154 GLY A O 1
ATOM 1217 N N . LEU A 1 155 ? -9.266 -9.922 -15.523 1 97.69 155 LEU A N 1
ATOM 1218 C CA . LEU A 1 155 ? -9.836 -8.578 -15.531 1 97.69 155 LEU A CA 1
ATOM 1219 C C . LEU A 1 155 ? -10.102 -8.094 -14.109 1 97.69 155 LEU A C 1
ATOM 1221 O O . LEU A 1 155 ? -10.844 -8.727 -13.359 1 97.69 155 LEU A O 1
ATOM 1225 N N . PHE A 1 156 ? -9.57 -6.957 -13.836 1 97 156 PHE A N 1
ATOM 1226 C CA . PHE A 1 156 ? -9.523 -6.578 -12.422 1 97 156 PHE A CA 1
ATOM 1227 C C . PHE A 1 156 ? -10.242 -5.25 -12.195 1 97 156 PHE A C 1
ATOM 1229 O O . PHE A 1 156 ? -10.07 -4.309 -12.977 1 97 156 PHE A O 1
ATOM 1236 N N . GLY A 1 157 ? -11.039 -5.25 -11.148 1 96.12 157 GLY A N 1
ATOM 1237 C CA . GLY A 1 157 ? -11.633 -4.066 -10.555 1 96.12 157 GLY A CA 1
ATOM 1238 C C . GLY A 1 157 ? -11.562 -4.062 -9.039 1 96.12 157 GLY A C 1
ATOM 1239 O O . GLY A 1 157 ? -11.195 -5.07 -8.422 1 96.12 157 GLY A O 1
ATOM 1240 N N . PRO A 1 158 ? -11.859 -2.92 -8.461 1 95.31 158 PRO A N 1
ATOM 1241 C CA . PRO A 1 158 ? -11.75 -2.844 -7 1 95.31 158 PRO A CA 1
ATOM 1242 C C . PRO A 1 158 ? -12.789 -3.709 -6.289 1 95.31 158 PRO A C 1
ATOM 1244 O O . PRO A 1 158 ? -12.5 -4.285 -5.238 1 95.31 158 PRO A O 1
ATOM 1247 N N . SER A 1 159 ? -13.961 -3.834 -6.805 1 97 159 SER A N 1
ATOM 1248 C CA . SER A 1 159 ? -15.031 -4.559 -6.133 1 97 159 SER A CA 1
ATOM 1249 C C . SER A 1 159 ? -15.203 -5.957 -6.711 1 97 159 SER A C 1
ATOM 1251 O O . SER A 1 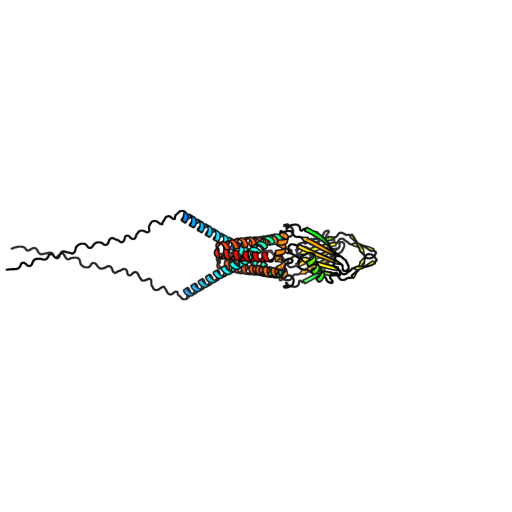159 ? -15.844 -6.816 -6.098 1 97 159 SER A O 1
ATOM 1253 N N . ARG A 1 160 ? -14.648 -6.082 -7.945 1 97.06 160 ARG A N 1
ATOM 1254 C CA . ARG A 1 160 ? -14.852 -7.34 -8.656 1 97.06 160 ARG A CA 1
ATOM 1255 C C . ARG A 1 160 ? -13.617 -7.695 -9.484 1 97.06 160 ARG A C 1
ATOM 1257 O O . ARG A 1 160 ? -12.953 -6.812 -10.023 1 97.06 160 ARG A O 1
ATOM 1264 N N . ASN A 1 161 ? -13.352 -9 -9.555 1 97.06 161 ASN A N 1
ATOM 1265 C CA . ASN A 1 161 ? -12.336 -9.492 -10.477 1 97.06 161 ASN A CA 1
ATOM 1266 C C . ASN A 1 161 ? -12.797 -10.766 -11.188 1 97.06 161 ASN A C 1
ATOM 1268 O O . ASN A 1 161 ? -13.641 -11.5 -10.672 1 97.06 161 ASN A O 1
ATOM 1272 N N . VAL A 1 162 ? -12.289 -10.945 -12.391 1 98.06 162 VAL A N 1
ATOM 1273 C CA . VAL A 1 162 ? -12.633 -12.094 -13.227 1 98.06 162 VAL A CA 1
ATOM 1274 C C . VAL A 1 162 ? -11.352 -12.781 -13.703 1 98.06 162 VAL A C 1
ATOM 1276 O O . VAL A 1 162 ? -10.461 -12.133 -14.25 1 98.06 162 VAL A O 1
ATOM 1279 N N . GLN A 1 163 ? -11.289 -14.047 -13.414 1 98.5 163 GLN A N 1
ATOM 1280 C CA . GLN A 1 163 ? -10.211 -14.875 -13.945 1 98.5 163 GLN A CA 1
ATOM 1281 C C . GLN A 1 163 ? -10.688 -15.719 -15.117 1 98.5 163 GLN A C 1
ATOM 1283 O O . GLN A 1 163 ? -11.703 -16.422 -15.016 1 98.5 163 GLN A O 1
ATOM 1288 N N . VAL A 1 164 ? -9.898 -15.688 -16.172 1 98.62 164 VAL A N 1
ATOM 1289 C CA . VAL A 1 164 ? -10.352 -16.297 -17.422 1 98.62 164 VAL A CA 1
ATOM 1290 C C . VAL A 1 164 ? -9.391 -17.406 -17.844 1 98.62 164 VAL A C 1
ATOM 1292 O O . VAL A 1 164 ? -8.172 -17.234 -17.766 1 98.62 164 VAL A O 1
ATOM 1295 N N . GLU A 1 165 ? -9.977 -18.469 -18.281 1 98.38 165 GLU A N 1
ATOM 1296 C CA . GLU A 1 165 ? -9.234 -19.594 -18.859 1 98.38 165 GLU A CA 1
ATOM 1297 C C . GLU A 1 165 ? -9.906 -20.109 -20.125 1 98.38 165 GLU A C 1
ATOM 1299 O O . GLU A 1 165 ? -11.102 -20.406 -20.125 1 98.38 165 GLU A O 1
ATOM 1304 N N . TYR A 1 166 ? -9.094 -20.203 -21.172 1 98.12 166 TYR A N 1
ATOM 1305 C CA . TYR A 1 166 ? -9.633 -20.625 -22.469 1 98.12 166 TYR A CA 1
ATOM 1306 C C . TYR A 1 166 ? -8.68 -21.562 -23.172 1 98.12 166 TYR A C 1
ATOM 1308 O O . TYR A 1 166 ? -7.477 -21.297 -23.25 1 98.12 166 TYR A O 1
ATOM 1316 N N . TRP A 1 167 ? -9.234 -22.578 -23.641 1 96.69 167 TRP A N 1
ATOM 1317 C CA . TRP A 1 167 ? -8.531 -23.5 -24.531 1 96.69 167 TRP A CA 1
ATOM 1318 C C . TRP A 1 167 ? -8.992 -23.312 -25.984 1 96.69 167 TRP A C 1
ATOM 1320 O O . TRP A 1 167 ? -10.188 -23.422 -26.266 1 96.69 167 TRP A O 1
ATOM 1330 N N . LYS A 1 168 ? -8.055 -23.047 -26.844 1 96 168 LYS A N 1
ATOM 1331 C CA . LYS A 1 168 ? -8.406 -22.797 -28.234 1 96 168 LYS A CA 1
ATOM 1332 C C . LYS A 1 168 ? -9.18 -23.969 -28.828 1 96 168 LYS A C 1
ATOM 1334 O O . LYS A 1 168 ? -8.781 -25.125 -28.672 1 96 168 LYS A O 1
ATOM 1339 N N . GLY A 1 169 ? -10.266 -23.594 -29.531 1 94.44 169 GLY A N 1
ATOM 1340 C CA . GLY A 1 169 ? -11.117 -24.609 -30.125 1 94.44 169 GLY A CA 1
ATOM 1341 C C . GLY A 1 169 ? -12.344 -24.938 -29.297 1 94.44 169 GLY A C 1
ATOM 1342 O O . GLY A 1 169 ? -13.297 -25.531 -29.797 1 94.44 169 GLY A O 1
ATOM 1343 N N . ASN A 1 170 ? -12.25 -24.719 -28 1 95.75 170 ASN A N 1
ATOM 1344 C CA . ASN A 1 170 ? -13.414 -24.906 -27.141 1 95.75 170 ASN A CA 1
ATOM 1345 C C . ASN A 1 170 ? -14.539 -23.938 -27.5 1 95.75 170 ASN A C 1
ATOM 1347 O O . ASN A 1 170 ? -14.273 -22.797 -27.891 1 95.75 170 ASN A O 1
ATOM 1351 N N . GLY A 1 171 ? -15.742 -24.406 -27.359 1 97 171 GLY A N 1
ATOM 1352 C CA . GLY A 1 171 ? -16.891 -23.547 -27.609 1 97 171 GLY A CA 1
ATOM 1353 C C . GLY A 1 171 ? -17.234 -22.672 -26.438 1 97 171 GLY A C 1
ATOM 1354 O O . GLY A 1 171 ? -18.094 -21.781 -26.547 1 97 171 GLY A O 1
ATOM 1355 N N . TYR A 1 172 ? -16.531 -22.938 -25.281 1 97.94 172 TYR A N 1
ATOM 1356 C CA . TYR A 1 172 ? -16.812 -22.188 -24.047 1 97.94 172 TYR A CA 1
ATOM 1357 C C . TYR A 1 172 ? -15.523 -21.625 -23.453 1 97.94 172 TYR A C 1
ATOM 1359 O O . TYR A 1 172 ? -14.43 -22.141 -23.719 1 97.94 172 TYR A O 1
ATOM 1367 N N . VAL A 1 173 ? -15.664 -20.578 -22.766 1 98.25 173 VAL A N 1
ATOM 1368 C CA . VAL A 1 173 ? -14.578 -20.016 -21.969 1 98.25 173 VAL A CA 1
ATOM 1369 C C . VAL A 1 173 ? -14.945 -20.078 -20.484 1 98.25 173 VAL A C 1
ATOM 1371 O O . VAL A 1 173 ? -16.094 -19.828 -20.109 1 98.25 173 VAL A O 1
ATOM 1374 N N . SER A 1 174 ? -13.977 -20.484 -19.656 1 98.44 174 SER A N 1
ATOM 1375 C CA . SER A 1 174 ? -14.195 -20.562 -18.219 1 98.44 174 SER A CA 1
ATOM 1376 C C . SER A 1 174 ? -13.891 -19.234 -17.531 1 98.44 174 SER A C 1
ATOM 1378 O O . SER A 1 174 ? -12.828 -18.656 -17.75 1 98.44 174 SER A O 1
ATOM 1380 N N . VAL A 1 175 ? -14.852 -18.828 -16.75 1 98.12 175 VAL A N 1
ATOM 1381 C CA . VAL A 1 175 ? -14.742 -17.547 -16.062 1 98.12 175 VAL A CA 1
ATOM 1382 C C . VAL A 1 175 ? -14.977 -17.734 -14.562 1 98.12 175 VAL A C 1
ATOM 1384 O O . VAL A 1 175 ? -16 -18.297 -14.164 1 98.12 175 VAL A O 1
ATOM 1387 N N . LYS A 1 176 ? -14.031 -17.375 -13.789 1 98.38 176 LYS A N 1
ATOM 1388 C CA . LYS A 1 176 ? -14.195 -17.328 -12.344 1 98.38 176 LYS A CA 1
ATOM 1389 C C . LYS A 1 176 ? -14.383 -15.883 -11.867 1 98.38 176 LYS A C 1
ATOM 1391 O O . LYS A 1 176 ? -13.438 -15.086 -11.906 1 98.38 176 LYS A O 1
ATOM 1396 N N . ARG A 1 177 ? -15.5 -15.625 -11.367 1 97.69 177 ARG A N 1
ATOM 1397 C CA . ARG A 1 177 ? -15.844 -14.281 -10.906 1 97.69 177 ARG A CA 1
ATOM 1398 C C . ARG A 1 177 ? -15.734 -14.18 -9.391 1 97.69 177 ARG A C 1
ATOM 1400 O O . ARG A 1 177 ? -16.25 -15.039 -8.664 1 97.69 177 ARG A O 1
ATOM 1407 N N . THR A 1 178 ? -15.117 -13.195 -8.922 1 97.88 178 THR A N 1
ATOM 1408 C CA . THR A 1 178 ? -14.984 -12.93 -7.492 1 97.88 178 THR A CA 1
ATOM 1409 C C . THR A 1 178 ? -15.555 -11.555 -7.148 1 97.88 178 THR A C 1
ATOM 1411 O O . THR A 1 178 ? -15.047 -10.531 -7.613 1 97.88 178 THR A O 1
ATOM 1414 N N . ASP A 1 179 ? -16.562 -11.531 -6.367 1 97.75 179 ASP A N 1
ATOM 1415 C CA . ASP A 1 179 ? -17.125 -10.289 -5.832 1 97.75 179 ASP A CA 1
ATOM 1416 C C . ASP A 1 179 ? -16.594 -10.016 -4.426 1 97.75 179 ASP A C 1
ATOM 1418 O O . ASP A 1 179 ? -16.859 -10.789 -3.498 1 97.75 179 ASP A O 1
ATOM 1422 N N . ASN A 1 180 ? -15.992 -8.922 -4.27 1 97.38 180 ASN A N 1
ATOM 1423 C CA . ASN A 1 180 ? -15.297 -8.617 -3.025 1 97.38 180 ASN A CA 1
ATOM 1424 C C . ASN A 1 180 ? -16.234 -7.961 -2.008 1 97.38 180 ASN A C 1
ATOM 1426 O O . ASN A 1 180 ? -17.172 -7.262 -2.383 1 97.38 180 ASN A O 1
ATOM 1430 N N . ALA A 1 181 ? -15.922 -8.148 -0.742 1 97.69 181 ALA A N 1
ATOM 1431 C CA . ALA A 1 181 ? -16.609 -7.453 0.343 1 97.69 181 ALA A CA 1
ATOM 1432 C C . ALA A 1 181 ? -16.219 -5.977 0.38 1 97.69 181 ALA A C 1
ATOM 1434 O O . ALA A 1 181 ? -15.305 -5.555 -0.328 1 97.69 181 ALA A O 1
ATOM 1435 N N . PHE A 1 182 ? -16.969 -5.246 1.221 1 96.69 182 PHE A N 1
ATOM 1436 C CA . PHE A 1 182 ? -16.812 -3.797 1.278 1 96.69 182 PHE A CA 1
ATOM 1437 C C . PHE A 1 182 ? -15.398 -3.422 1.68 1 96.69 182 PHE A C 1
ATOM 1439 O O . PHE A 1 182 ? -14.75 -2.623 1.003 1 96.69 182 PHE A O 1
ATOM 1446 N N . LEU A 1 183 ? -14.773 -3.98 2.688 1 96.56 183 LEU A N 1
ATOM 1447 C CA . LEU A 1 183 ? -13.445 -3.633 3.18 1 96.56 183 LEU A CA 1
ATOM 1448 C C . LEU A 1 183 ? -12.367 -4.055 2.188 1 96.56 183 LEU A C 1
ATOM 1450 O O . LEU A 1 183 ? -11.367 -3.352 2.012 1 96.56 183 LEU A O 1
ATOM 1454 N N . THR A 1 184 ? -12.57 -5.172 1.541 1 97.12 184 THR A N 1
ATOM 1455 C CA . THR A 1 184 ? -11.633 -5.602 0.509 1 97.12 184 THR A CA 1
ATOM 1456 C C . THR A 1 184 ? -11.641 -4.629 -0.667 1 97.12 184 THR A C 1
ATOM 1458 O O . THR A 1 184 ? -10.594 -4.348 -1.25 1 97.12 184 THR A O 1
ATOM 1461 N N . THR A 1 185 ? -12.828 -4.16 -0.961 1 96.94 185 THR A N 1
ATOM 1462 C CA . THR A 1 185 ? -12.93 -3.172 -2.029 1 96.94 185 THR A CA 1
ATOM 1463 C C . THR A 1 185 ? -12.148 -1.91 -1.675 1 96.94 185 THR A C 1
ATOM 1465 O O . THR A 1 185 ? -11.422 -1.37 -2.508 1 96.94 185 THR A O 1
ATOM 1468 N N . LEU A 1 186 ? -12.234 -1.478 -0.455 1 95.81 186 LEU A N 1
ATOM 1469 C CA . LEU A 1 186 ? -11.484 -0.308 -0.009 1 95.81 186 LEU A CA 1
ATOM 1470 C C . LEU A 1 186 ? -9.984 -0.571 -0.058 1 95.81 186 LEU A C 1
ATOM 1472 O O . LEU A 1 186 ? -9.211 0.296 -0.47 1 95.81 186 LEU A O 1
ATOM 1476 N N . ASN A 1 187 ? -9.602 -1.731 0.324 1 96.69 187 ASN A N 1
ATOM 1477 C CA . ASN A 1 187 ? -8.195 -2.125 0.24 1 96.69 187 ASN A CA 1
ATOM 1478 C C . ASN A 1 187 ? -7.691 -2.098 -1.199 1 96.69 187 ASN A C 1
ATOM 1480 O O . ASN A 1 187 ? -6.578 -1.638 -1.463 1 96.69 187 ASN A O 1
ATOM 1484 N N . ASN A 1 188 ? -8.562 -2.557 -2.061 1 96.44 188 ASN A N 1
ATOM 1485 C CA . ASN A 1 188 ? -8.195 -2.582 -3.471 1 96.44 188 ASN A CA 1
ATOM 1486 C C . ASN A 1 188 ? -8.055 -1.173 -4.039 1 96.44 188 ASN A C 1
ATOM 1488 O O . ASN A 1 188 ? -7.188 -0.918 -4.875 1 96.44 188 ASN A O 1
ATOM 1492 N N . LEU A 1 189 ? -8.867 -0.303 -3.611 1 94.69 189 LEU A N 1
ATOM 1493 C CA . LEU A 1 189 ? -8.734 1.093 -4.012 1 94.69 189 LEU A CA 1
ATOM 1494 C C . LEU A 1 189 ? -7.43 1.687 -3.5 1 94.69 189 LEU A C 1
ATOM 1496 O O . LEU A 1 189 ? -6.719 2.371 -4.242 1 94.69 189 LEU A O 1
ATOM 1500 N N . HIS A 1 190 ? -7.074 1.349 -2.305 1 96.25 190 HIS A N 1
ATOM 1501 C CA . HIS A 1 190 ? -5.812 1.793 -1.726 1 96.25 190 HIS A CA 1
ATOM 1502 C C . HIS A 1 190 ? -4.625 1.28 -2.533 1 96.25 190 HIS A C 1
ATOM 1504 O O . HIS A 1 190 ? -3.686 2.029 -2.807 1 96.25 190 HIS A O 1
ATOM 1510 N N . ARG A 1 191 ? -4.762 0.083 -2.945 1 95.88 191 ARG A N 1
ATOM 1511 C CA . ARG A 1 191 ? -3.664 -0.562 -3.658 1 95.88 191 ARG A CA 1
ATOM 1512 C C . ARG A 1 191 ? -3.67 -0.179 -5.133 1 95.88 191 ARG A C 1
ATOM 1514 O O . ARG A 1 191 ? -2.729 -0.492 -5.867 1 95.88 191 ARG A O 1
ATOM 1521 N N . GLY A 1 192 ? -4.762 0.358 -5.602 1 93.5 192 GLY A N 1
ATOM 1522 C CA . GLY A 1 192 ? -4.875 0.728 -7.004 1 93.5 192 GLY A CA 1
ATOM 1523 C C . GLY A 1 192 ? -5.176 -0.452 -7.91 1 93.5 192 GLY A C 1
ATOM 1524 O O . GLY A 1 192 ? -4.82 -0.442 -9.094 1 93.5 192 GLY A O 1
ATOM 1525 N N . VAL A 1 193 ? -5.785 -1.429 -7.359 1 93.19 193 VAL A N 1
ATOM 1526 C CA . VAL A 1 193 ? -6.086 -2.631 -8.133 1 93.19 193 VAL A CA 1
ATOM 1527 C C . VAL A 1 193 ? -7.141 -2.316 -9.188 1 93.19 193 VAL A C 1
ATOM 1529 O O . VAL A 1 193 ? -8.266 -1.927 -8.859 1 93.19 193 VAL A O 1
ATOM 1532 N N . GLY A 1 194 ? -6.82 -2.486 -10.414 1 92.19 194 GLY A N 1
ATOM 1533 C CA . GLY A 1 194 ? -7.77 -2.371 -11.516 1 92.19 194 GLY A CA 1
ATOM 1534 C C . GLY A 1 194 ? -8.195 -0.94 -11.781 1 92.19 194 GLY A C 1
ATOM 1535 O O . GLY A 1 194 ? -9.289 -0.702 -12.297 1 92.19 194 GLY A O 1
ATOM 1536 N N . MET A 1 195 ? -7.414 -0.055 -11.375 1 90.06 195 MET A N 1
ATOM 1537 C CA . MET A 1 195 ? -7.836 1.336 -11.508 1 90.06 195 MET A CA 1
ATOM 1538 C C . MET A 1 195 ? -7.312 1.948 -12.797 1 90.06 195 MET A C 1
ATOM 1540 O O . MET A 1 195 ? -6.324 1.471 -13.359 1 90.06 195 MET A O 1
ATOM 1544 N N . ASN A 1 196 ? -8.047 2.947 -13.234 1 90.62 196 ASN A N 1
ATOM 1545 C CA . ASN A 1 196 ? -7.711 3.572 -14.516 1 90.62 196 ASN A CA 1
ATOM 1546 C C . ASN A 1 196 ? -6.707 4.707 -14.336 1 90.62 196 ASN A C 1
ATOM 1548 O O . ASN A 1 196 ? -6.262 4.977 -13.219 1 90.62 196 ASN A O 1
ATOM 1552 N N . LEU A 1 197 ? -6.406 5.309 -15.414 1 92.06 197 LEU A N 1
ATOM 1553 C CA . LEU A 1 197 ? -5.363 6.328 -15.43 1 92.06 197 LEU A CA 1
ATOM 1554 C C . LEU A 1 197 ? -5.758 7.531 -14.578 1 92.06 197 LEU A C 1
ATOM 1556 O O . LEU A 1 197 ? -4.91 8.133 -13.922 1 92.06 197 LEU A O 1
ATOM 1560 N N . PHE A 1 198 ? -6.98 7.844 -14.578 1 92.69 198 PHE A N 1
ATOM 1561 C CA . PHE A 1 198 ? -7.457 8.961 -13.773 1 92.69 198 PHE A CA 1
ATOM 1562 C C . PHE A 1 198 ? -7.184 8.727 -12.297 1 92.69 198 PHE A C 1
ATOM 1564 O O . PHE A 1 198 ? -6.691 9.609 -11.594 1 92.69 198 PHE A O 1
ATOM 1571 N N . TRP A 1 199 ? -7.5 7.52 -11.891 1 92.88 199 TRP A N 1
ATOM 1572 C CA . TRP A 1 199 ? -7.25 7.188 -10.492 1 92.88 199 TRP A CA 1
ATOM 1573 C C . TRP A 1 199 ? -5.762 7.238 -10.18 1 92.88 199 TRP A C 1
ATOM 1575 O O . TRP A 1 199 ? -5.359 7.754 -9.133 1 92.88 199 TRP A O 1
ATOM 1585 N N . VAL A 1 200 ? -4.957 6.77 -11.055 1 94.19 200 VAL A N 1
ATOM 1586 C CA . VAL A 1 200 ? -3.514 6.746 -10.844 1 94.19 200 VAL A CA 1
ATOM 1587 C C . VAL A 1 200 ? -2.99 8.172 -10.664 1 94.19 200 VAL A C 1
ATOM 1589 O O . VAL A 1 200 ? -2.215 8.445 -9.75 1 94.19 200 VAL A O 1
ATOM 1592 N N . LEU A 1 201 ? -3.395 9.031 -11.453 1 95.38 201 LEU A N 1
ATOM 1593 C CA . LEU A 1 201 ? -2.949 10.414 -11.391 1 95.38 201 LEU A CA 1
ATOM 1594 C C . LEU A 1 201 ? -3.477 11.102 -10.141 1 95.38 201 LEU A C 1
ATOM 1596 O O . LEU A 1 201 ? -2.773 11.914 -9.523 1 95.38 201 LEU A O 1
ATOM 1600 N N . LEU A 1 202 ? -4.754 10.797 -9.852 1 94.44 202 LEU A N 1
ATOM 1601 C CA . LEU A 1 202 ? -5.305 11.32 -8.609 1 94.44 202 LEU A CA 1
ATOM 1602 C C . LEU A 1 202 ? -4.465 10.891 -7.414 1 94.44 202 LEU A C 1
ATOM 1604 O O . LEU A 1 202 ? -4.109 11.719 -6.566 1 94.44 202 LEU A O 1
ATOM 1608 N N . MET A 1 203 ? -4.105 9.648 -7.402 1 95.69 203 MET A N 1
ATOM 1609 C CA . MET A 1 203 ? -3.33 9.125 -6.281 1 95.69 203 MET A CA 1
ATOM 1610 C C . MET A 1 203 ? -1.915 9.688 -6.285 1 95.69 203 MET A C 1
ATOM 1612 O O . MET A 1 203 ? -1.304 9.852 -5.227 1 95.69 203 MET A O 1
ATOM 1616 N N . ASP A 1 204 ? -1.436 9.984 -7.426 1 96.75 204 ASP A N 1
ATOM 1617 C CA . ASP A 1 204 ? -0.148 10.664 -7.488 1 96.75 204 ASP A CA 1
ATOM 1618 C C . ASP A 1 204 ? -0.206 12.008 -6.754 1 96.75 204 ASP A C 1
ATOM 1620 O O . ASP A 1 204 ? 0.75 12.391 -6.078 1 96.75 204 ASP A O 1
ATOM 1624 N N . THR A 1 205 ? -1.234 12.688 -6.93 1 96.38 205 THR A N 1
ATOM 1625 C CA . THR A 1 205 ? -1.356 13.969 -6.242 1 96.38 205 THR A CA 1
ATOM 1626 C C . THR A 1 205 ? -1.431 13.773 -4.73 1 96.38 205 THR A C 1
ATOM 1628 O O . THR A 1 205 ? -0.908 14.586 -3.967 1 96.38 205 THR A O 1
ATOM 1631 N N . ILE A 1 206 ? -2.037 12.719 -4.367 1 94.88 206 ILE A N 1
ATOM 1632 C CA . ILE A 1 206 ? -2.15 12.43 -2.939 1 94.88 206 ILE A CA 1
ATOM 1633 C C . ILE A 1 206 ? -0.784 12.047 -2.377 1 94.88 206 ILE A C 1
ATOM 1635 O O . ILE A 1 206 ? -0.366 12.562 -1.338 1 94.88 206 ILE A O 1
ATOM 1639 N N . ALA A 1 207 ? -0.123 11.227 -3.08 1 96.62 207 ALA A N 1
ATOM 1640 C CA . ALA A 1 207 ? 1.224 10.836 -2.666 1 96.62 207 ALA A CA 1
ATOM 1641 C C . ALA A 1 207 ? 2.156 12.047 -2.641 1 96.62 207 ALA A C 1
ATOM 1643 O O . ALA A 1 207 ? 2.949 12.203 -1.709 1 96.62 207 ALA A O 1
ATOM 1644 N N . GLY A 1 208 ? 2.076 12.812 -3.654 1 96.5 208 GLY A N 1
ATOM 1645 C CA . GLY A 1 208 ? 2.846 14.047 -3.674 1 96.5 208 GLY A CA 1
ATOM 1646 C C . GLY A 1 208 ? 2.518 14.969 -2.52 1 96.5 208 GLY A C 1
ATOM 1647 O O . GLY A 1 208 ? 3.41 15.617 -1.962 1 96.5 208 GLY A O 1
ATOM 1648 N N . SER A 1 209 ? 1.302 15.07 -2.217 1 96.19 209 SER A N 1
ATOM 1649 C CA . SER A 1 209 ? 0.875 15.875 -1.078 1 96.19 209 SER A CA 1
ATOM 1650 C C . SER A 1 209 ? 1.482 15.359 0.222 1 96.19 209 SER A C 1
ATOM 1652 O O . SER A 1 209 ? 1.865 16.141 1.09 1 96.19 209 SER A O 1
ATOM 1654 N N . MET A 1 210 ? 1.511 14.102 0.271 1 96.06 210 MET A N 1
ATOM 1655 C CA . MET A 1 210 ? 2.096 13.516 1.478 1 96.06 210 MET A CA 1
ATOM 1656 C C . MET A 1 210 ? 3.559 13.922 1.621 1 96.06 210 MET A C 1
ATOM 1658 O O . MET A 1 210 ? 4.016 14.234 2.723 1 96.06 210 MET A O 1
ATOM 1662 N N . VAL A 1 211 ? 4.254 13.945 0.614 1 97.19 211 VAL A N 1
ATOM 1663 C CA . VAL A 1 211 ? 5.652 14.367 0.614 1 97.19 211 VAL A CA 1
ATOM 1664 C C . VAL A 1 211 ? 5.75 15.828 1.042 1 97.19 211 VAL A C 1
ATOM 1666 O O . VAL A 1 211 ? 6.523 16.172 1.94 1 97.19 211 VAL A O 1
ATOM 1669 N N . LEU A 1 212 ? 4.941 16.594 0.45 1 97.12 212 LEU A N 1
ATOM 1670 C CA . LEU A 1 212 ? 4.969 18.031 0.734 1 97.12 212 LEU A CA 1
ATOM 1671 C C . LEU A 1 212 ? 4.555 18.297 2.176 1 97.12 212 LEU A C 1
ATOM 1673 O O . LEU A 1 212 ? 5.137 19.172 2.838 1 97.12 212 LEU A O 1
ATOM 1677 N N . LEU A 1 213 ? 3.578 17.594 2.586 1 97.5 213 LEU A N 1
ATOM 1678 C CA . LEU A 1 213 ? 3.115 17.781 3.957 1 97.5 213 LEU A CA 1
ATOM 1679 C C . LEU A 1 213 ? 4.195 17.375 4.953 1 97.5 213 LEU A C 1
ATOM 1681 O O . LEU A 1 213 ? 4.367 18.016 5.988 1 97.5 213 LEU A O 1
ATOM 1685 N N . SER A 1 214 ? 4.84 16.344 4.664 1 96.75 214 SER A N 1
ATOM 1686 C CA . SER A 1 214 ? 5.938 15.922 5.531 1 96.75 214 SER A CA 1
ATOM 1687 C C . SER A 1 214 ? 7.023 16.984 5.598 1 96.75 214 SER A C 1
ATOM 1689 O O . SER A 1 214 ? 7.488 17.344 6.684 1 96.75 214 SER A O 1
ATOM 1691 N N . LEU A 1 215 ? 7.359 17.484 4.52 1 97.19 215 LEU A N 1
ATOM 1692 C CA . LEU A 1 215 ? 8.414 18.5 4.445 1 97.19 215 LEU A CA 1
ATOM 1693 C C . LEU A 1 215 ? 7.977 19.797 5.109 1 97.19 215 LEU A C 1
ATOM 1695 O O . LEU A 1 215 ? 8.688 20.344 5.953 1 97.19 215 LEU A O 1
ATOM 1699 N N . THR A 1 216 ? 6.82 20.25 4.77 1 97.12 216 THR A N 1
ATOM 1700 C CA . THR A 1 216 ? 6.332 21.516 5.336 1 97.12 216 THR A CA 1
ATOM 1701 C C . THR A 1 216 ? 6.035 21.359 6.824 1 97.12 216 THR A C 1
ATOM 1703 O O . THR A 1 216 ? 6.254 22.281 7.605 1 97.12 216 THR A O 1
ATOM 1706 N N . GLY A 1 217 ? 5.574 20.219 7.199 1 96.5 217 GLY A N 1
ATOM 1707 C CA . GLY A 1 217 ? 5.312 19.969 8.609 1 96.5 217 GLY A CA 1
ATOM 1708 C C . GLY A 1 217 ? 6.566 20.016 9.461 1 96.5 217 GLY A C 1
ATOM 1709 O O . GLY A 1 217 ? 6.582 20.641 10.523 1 96.5 217 GLY A O 1
ATOM 1710 N N . VAL A 1 218 ? 7.551 19.391 9.008 1 96.31 218 VAL A N 1
ATOM 1711 C CA . VAL A 1 218 ? 8.812 19.391 9.742 1 96.31 218 VAL A CA 1
ATOM 1712 C C . VAL A 1 218 ? 9.383 20.797 9.789 1 96.31 218 VAL A C 1
ATOM 1714 O O . VAL A 1 218 ? 9.875 21.234 10.828 1 96.31 218 VAL A O 1
ATOM 1717 N N . LEU A 1 219 ? 9.297 21.484 8.711 1 96.12 219 LEU A N 1
ATOM 1718 C CA . LEU A 1 219 ? 9.789 22.859 8.68 1 96.12 219 LEU A CA 1
ATOM 1719 C C . LEU A 1 219 ? 9 23.75 9.641 1 96.12 219 LEU A C 1
ATOM 1721 O O . LEU A 1 219 ? 9.586 24.562 10.359 1 96.12 219 LEU A O 1
ATOM 1725 N N . LEU A 1 220 ? 7.77 23.578 9.648 1 96.81 220 LEU A N 1
ATOM 1726 C CA . LEU A 1 220 ? 6.938 24.328 10.57 1 96.81 220 LEU A CA 1
ATOM 1727 C C . LEU A 1 220 ? 7.289 24 12.016 1 96.81 220 LEU A C 1
ATOM 1729 O O . LEU A 1 220 ? 7.445 24.906 12.844 1 96.81 220 LEU A O 1
ATOM 1733 N N . TRP A 1 221 ? 7.418 22.812 12.289 1 95.5 221 TRP A N 1
ATOM 1734 C CA . TRP A 1 221 ? 7.781 22.391 13.633 1 95.5 221 TRP A CA 1
ATOM 1735 C C . TRP A 1 221 ? 9.117 23 14.055 1 95.5 221 TRP A C 1
ATOM 1737 O O . TRP A 1 221 ? 9.242 23.562 15.148 1 95.5 221 TRP A O 1
ATOM 1747 N N . THR A 1 222 ? 10.086 22.891 13.18 1 94.88 222 THR A N 1
ATOM 1748 C CA . THR A 1 222 ? 11.422 23.359 13.492 1 94.88 222 THR A CA 1
ATOM 1749 C C . THR A 1 222 ? 11.43 24.875 13.711 1 94.88 222 THR A C 1
ATOM 1751 O O . THR A 1 222 ? 12.117 25.375 14.602 1 94.88 222 THR A O 1
ATOM 1754 N N . GLU A 1 223 ? 10.672 25.578 12.961 1 93.88 223 GLU A N 1
ATOM 1755 C CA . GLU A 1 223 ? 10.625 27.031 13.07 1 93.88 223 GLU A CA 1
ATOM 1756 C C . GLU A 1 223 ? 9.867 27.469 14.328 1 93.88 223 GLU A C 1
ATOM 1758 O O . GLU A 1 223 ? 10.211 28.469 14.945 1 93.88 223 GLU A O 1
ATOM 1763 N N . LEU A 1 224 ? 8.969 26.703 14.703 1 93.56 224 LEU A N 1
ATOM 1764 C CA . LEU A 1 224 ? 8.086 27.141 15.781 1 93.56 224 LEU A CA 1
ATOM 1765 C C . LEU A 1 224 ? 8.539 26.562 17.125 1 93.56 224 LEU A C 1
ATOM 1767 O O . LEU A 1 224 ? 8.156 27.062 18.188 1 93.56 224 LEU A O 1
ATOM 1771 N N . ASN A 1 225 ? 9.297 25.484 17.031 1 93.56 225 ASN A N 1
ATOM 1772 C CA . ASN A 1 225 ? 9.703 24.781 18.25 1 93.56 225 ASN A CA 1
ATOM 1773 C C . ASN A 1 225 ? 11.195 24.484 18.25 1 93.56 225 ASN A C 1
ATOM 1775 O O . ASN A 1 225 ? 11.617 23.344 18.469 1 93.56 225 ASN A O 1
ATOM 1779 N N . LYS A 1 226 ? 12.023 25.469 18.266 1 92.31 226 LYS A N 1
ATOM 1780 C CA . LYS A 1 226 ? 13.469 25.297 18.125 1 92.31 226 LYS A CA 1
ATOM 1781 C C . LYS A 1 226 ? 14.039 24.484 19.281 1 92.31 226 LYS A C 1
ATOM 1783 O O . LYS A 1 226 ? 14.797 23.547 19.062 1 92.31 226 LYS A O 1
ATOM 1788 N N . ARG A 1 227 ? 13.68 24.797 20.5 1 92.12 227 ARG A N 1
ATOM 1789 C CA . ARG A 1 227 ? 14.195 24.094 21.672 1 92.12 227 ARG A CA 1
ATOM 1790 C C . ARG A 1 227 ? 13.727 22.641 21.688 1 92.12 227 ARG A C 1
ATOM 1792 O O . ARG A 1 227 ? 14.516 21.734 21.953 1 92.12 227 ARG A O 1
ATOM 1799 N N . ARG A 1 228 ? 12.484 22.453 21.453 1 92 228 ARG A N 1
ATOM 1800 C CA . ARG A 1 228 ? 11.938 21.094 21.422 1 92 228 ARG A CA 1
ATOM 1801 C C . ARG A 1 228 ? 12.57 20.281 20.297 1 92 228 ARG A C 1
ATOM 1803 O O . ARG A 1 228 ? 12.781 19.062 20.453 1 92 228 ARG A O 1
ATOM 1810 N N . THR A 1 229 ? 12.844 20.953 19.234 1 92.31 229 THR A N 1
ATOM 1811 C CA . THR A 1 229 ? 13.445 20.281 18.094 1 92.31 229 THR A CA 1
ATOM 1812 C C . THR A 1 229 ? 14.805 19.688 18.453 1 92.31 229 THR A C 1
ATOM 1814 O O . THR A 1 229 ? 15.125 18.562 18.078 1 92.31 229 THR A O 1
ATOM 1817 N N . VAL A 1 230 ? 15.562 20.406 19.172 1 90.5 230 VAL A N 1
ATOM 1818 C CA . VAL A 1 230 ? 16.859 19.922 19.609 1 90.5 230 VAL A CA 1
ATOM 1819 C C . VAL A 1 230 ? 16.688 18.672 20.469 1 90.5 230 VAL A C 1
ATOM 1821 O O . VAL A 1 230 ? 17.422 17.688 20.312 1 90.5 230 VAL A O 1
ATOM 1824 N N . GLY A 1 231 ? 15.773 18.734 21.344 1 88.44 231 GLY A N 1
ATOM 1825 C CA . GLY A 1 231 ? 15.492 17.578 22.172 1 88.44 231 GLY A CA 1
ATOM 1826 C C . GLY A 1 231 ? 15.086 16.359 21.375 1 88.44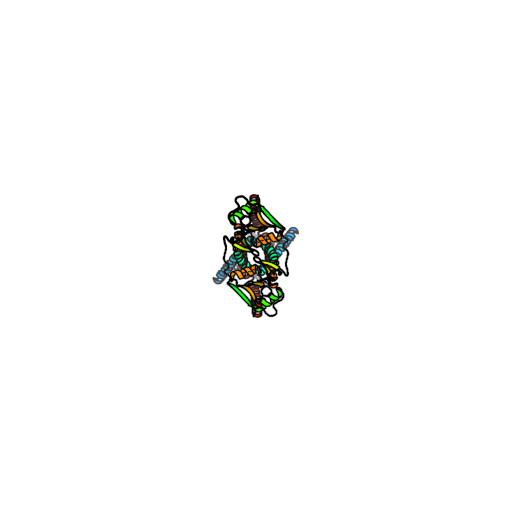 231 GLY A C 1
ATOM 1827 O O . GLY A 1 231 ? 15.578 15.258 21.625 1 88.44 231 GLY A O 1
ATOM 1828 N N . VAL A 1 232 ? 14.258 16.578 20.469 1 89.44 232 VAL A N 1
ATOM 1829 C CA . VAL A 1 232 ? 13.75 15.484 19.656 1 89.44 232 VAL A CA 1
ATOM 1830 C C . VAL A 1 232 ? 14.883 14.883 18.828 1 89.44 232 VAL A C 1
ATOM 1832 O O . VAL A 1 232 ? 15 13.664 18.719 1 89.44 232 VAL A O 1
ATOM 1835 N N . ILE A 1 233 ? 15.734 15.719 18.312 1 88.5 233 ILE A N 1
ATOM 1836 C CA . ILE A 1 233 ? 16.844 15.258 17.484 1 88.5 233 ILE A CA 1
ATOM 1837 C C . ILE A 1 233 ? 17.828 14.453 18.328 1 88.5 233 ILE A C 1
ATOM 1839 O O . ILE A 1 233 ? 18.344 13.43 17.891 1 88.5 233 ILE A O 1
ATOM 1843 N N . LEU A 1 234 ? 17.984 14.859 19.484 1 86.75 234 LEU A N 1
ATOM 1844 C CA . LEU A 1 234 ? 18.891 14.172 20.391 1 86.75 234 LEU A CA 1
ATOM 1845 C C . LEU A 1 234 ? 18.344 12.805 20.781 1 86.75 234 LEU A C 1
ATOM 1847 O O . LEU A 1 234 ? 19.078 11.82 20.797 1 86.75 234 LEU A O 1
ATOM 1851 N N . VAL A 1 235 ? 17.156 12.781 21.047 1 87.12 235 VAL A N 1
ATOM 1852 C CA . VAL A 1 235 ? 16.531 11.523 21.438 1 87.12 235 VAL A CA 1
ATOM 1853 C C . VAL A 1 235 ? 16.516 10.555 20.25 1 87.12 235 VAL A C 1
ATOM 1855 O O . VAL A 1 235 ? 16.891 9.391 20.391 1 87.12 235 VAL A O 1
ATOM 1858 N N . ALA A 1 236 ? 16.094 11.062 19.109 1 86.75 236 ALA A N 1
ATOM 1859 C CA . ALA A 1 236 ? 16.062 10.234 17.906 1 86.75 236 ALA A CA 1
ATOM 1860 C C . ALA A 1 236 ? 17.453 9.742 17.531 1 86.75 236 ALA A C 1
ATOM 1862 O O . ALA A 1 236 ? 17.641 8.578 17.172 1 86.75 236 ALA A O 1
ATOM 1863 N N . GLY A 1 237 ? 18.375 10.57 17.641 1 85.12 237 GLY A N 1
ATOM 1864 C CA . GLY A 1 237 ? 19.75 10.188 17.375 1 85.12 237 GLY A CA 1
ATOM 1865 C C . GLY A 1 237 ? 20.266 9.133 18.344 1 85.12 237 GLY A C 1
ATOM 1866 O O . GLY A 1 237 ? 20.938 8.188 17.922 1 85.12 237 GLY A O 1
ATOM 1867 N N . SER A 1 238 ? 19.938 9.312 19.578 1 83.06 238 SER A N 1
ATOM 1868 C CA . SER A 1 238 ? 20.375 8.359 20.594 1 83.06 238 SER A CA 1
ATOM 1869 C C . SER A 1 238 ? 19.75 6.988 20.375 1 83.06 238 SER A C 1
ATOM 1871 O O . SER A 1 238 ? 20.422 5.965 20.531 1 83.06 238 SER A O 1
ATOM 1873 N N . VAL A 1 239 ? 18.531 6.988 20.047 1 81.06 239 VAL A N 1
ATOM 1874 C CA . VAL A 1 239 ? 17.828 5.734 19.781 1 81.06 239 VAL A CA 1
ATOM 1875 C C . VAL A 1 239 ? 18.422 5.066 18.547 1 81.06 239 VAL A C 1
ATOM 1877 O O . VAL A 1 239 ? 18.656 3.857 18.531 1 81.06 239 VAL A O 1
ATOM 1880 N N . ALA A 1 240 ? 18.641 5.887 17.531 1 82.75 240 ALA A N 1
ATOM 1881 C CA . ALA A 1 240 ? 19.234 5.355 16.312 1 82.75 240 ALA A CA 1
ATOM 1882 C C . ALA A 1 240 ? 20.625 4.789 16.594 1 82.75 240 ALA A C 1
ATOM 1884 O O . ALA A 1 240 ? 20.984 3.73 16.078 1 82.75 240 ALA A O 1
ATOM 1885 N N . ALA A 1 241 ? 21.344 5.395 17.359 1 82.62 241 ALA A N 1
ATOM 1886 C CA . ALA A 1 241 ? 22.688 4.945 17.734 1 82.62 241 ALA A CA 1
ATOM 1887 C C . ALA A 1 241 ? 22.625 3.646 18.531 1 82.62 241 ALA A C 1
ATOM 1889 O O . ALA A 1 241 ? 23.422 2.732 18.312 1 82.62 241 ALA A O 1
ATOM 1890 N N . ALA A 1 242 ? 21.734 3.6 19.422 1 77.69 242 ALA A N 1
ATOM 1891 C CA . ALA A 1 242 ? 21.547 2.398 20.234 1 77.69 242 ALA A CA 1
ATOM 1892 C C . ALA A 1 242 ? 21.156 1.204 19.375 1 77.69 242 ALA A C 1
ATOM 1894 O O . ALA A 1 242 ? 21.672 0.096 19.562 1 77.69 242 ALA A O 1
ATOM 1895 N N . LEU A 1 243 ? 20.25 1.455 18.453 1 76.12 243 LEU A N 1
ATOM 1896 C CA . LEU A 1 243 ? 19.812 0.389 17.547 1 76.12 243 LEU A CA 1
ATOM 1897 C C . LEU A 1 243 ? 20.953 -0.049 16.641 1 76.12 243 LEU A C 1
ATOM 1899 O O . LEU A 1 243 ? 21.125 -1.242 16.375 1 76.12 243 LEU A O 1
ATOM 1903 N N . ALA A 1 244 ? 21.656 0.906 16.156 1 76.44 244 ALA A N 1
ATOM 1904 C CA . ALA A 1 244 ? 22.812 0.588 15.32 1 76.44 244 ALA A CA 1
ATOM 1905 C C . ALA A 1 244 ? 23.859 -0.196 16.109 1 76.44 244 ALA A C 1
ATOM 1907 O O . ALA A 1 244 ? 24.484 -1.12 15.57 1 76.44 244 ALA A O 1
ATOM 1908 N N . ALA A 1 245 ? 24.016 0.131 17.297 1 70.81 245 ALA A N 1
ATOM 1909 C CA . ALA A 1 245 ? 24.984 -0.553 18.156 1 70.81 245 ALA A CA 1
ATOM 1910 C C . ALA A 1 245 ? 24.5 -1.954 18.516 1 70.81 245 ALA A C 1
ATOM 1912 O O . ALA A 1 245 ? 25.297 -2.859 18.734 1 70.81 245 ALA A O 1
ATOM 1913 N N . GLY A 1 246 ? 23.203 -1.99 18.672 1 62.5 246 GLY A N 1
ATOM 1914 C CA . GLY A 1 246 ? 22.641 -3.303 18.953 1 62.5 246 GLY A CA 1
ATOM 1915 C C . GLY A 1 246 ? 22.625 -4.219 17.75 1 62.5 246 GLY A C 1
ATOM 1916 O O . GLY A 1 246 ? 22.578 -5.441 17.891 1 62.5 246 GLY A O 1
ATOM 1917 N N . LEU A 1 247 ? 22.328 -3.688 16.562 1 54.88 247 LEU A N 1
ATOM 1918 C CA . LEU A 1 247 ? 22.344 -4.488 15.336 1 54.88 247 LEU A CA 1
ATOM 1919 C C . LEU A 1 247 ? 23.766 -4.957 15.016 1 54.88 247 LEU A C 1
ATOM 1921 O O . LEU A 1 247 ? 23.953 -5.836 14.172 1 54.88 247 LEU A O 1
ATOM 1925 N N . THR A 1 248 ? 24.797 -4.379 15.586 1 46.97 248 THR A N 1
ATOM 1926 C CA . THR A 1 248 ? 26.141 -4.895 15.453 1 46.97 248 THR A CA 1
ATOM 1927 C C . THR A 1 248 ? 26.469 -5.844 16.609 1 46.97 248 THR A C 1
ATOM 1929 O O . THR A 1 248 ? 25.984 -5.668 17.719 1 46.97 248 THR A O 1
ATOM 1932 N N . MET B 1 1 ? -12.383 130.125 51.75 1 25.73 1 MET B N 1
ATOM 1933 C CA . MET B 1 1 ? -13.367 129.125 51.969 1 25.73 1 MET B CA 1
ATOM 1934 C C . MET B 1 1 ? -13.117 127.875 51.062 1 25.73 1 MET B C 1
ATOM 1936 O O . MET B 1 1 ? -13.281 128 49.844 1 25.73 1 MET B O 1
ATOM 1940 N N . PHE B 1 2 ? -12.039 127.062 51.406 1 28.12 2 PHE B N 1
ATOM 1941 C CA . PHE B 1 2 ? -11.164 126.062 50.75 1 28.12 2 PHE B CA 1
ATOM 1942 C C . PHE B 1 2 ? -11.93 124.812 50.375 1 28.12 2 PHE B C 1
ATOM 1944 O O . PHE B 1 2 ? -12.656 124.25 51.188 1 28.12 2 PHE B O 1
ATOM 1951 N N . CYS B 1 3 ? -12.281 124.625 49.094 1 27.8 3 CYS B N 1
ATOM 1952 C CA . CYS B 1 3 ? -13.086 123.688 48.344 1 27.8 3 CYS B CA 1
ATOM 1953 C C . CYS B 1 3 ? -12.516 122.25 48.438 1 27.8 3 CYS B C 1
ATOM 1955 O O . CYS B 1 3 ? -11.453 122 47.875 1 27.8 3 CYS B O 1
ATOM 1957 N N . ALA B 1 4 ? -12.492 121.625 49.625 1 29.61 4 ALA B N 1
ATOM 1958 C CA . ALA B 1 4 ? -11.789 120.312 49.844 1 29.61 4 ALA B CA 1
ATOM 1959 C C . ALA B 1 4 ? -12.336 119.25 48.938 1 29.61 4 ALA B C 1
ATOM 1961 O O . ALA B 1 4 ? -13.547 119 48.906 1 29.61 4 ALA B O 1
ATOM 1962 N N . ASN B 1 5 ? -11.68 119.062 47.781 1 27.66 5 ASN B N 1
ATOM 1963 C CA . ASN B 1 5 ? -12.016 118.125 46.719 1 27.66 5 ASN B CA 1
ATOM 1964 C C . ASN B 1 5 ? -12.18 116.688 47.281 1 27.66 5 ASN B C 1
ATOM 1966 O O . ASN B 1 5 ? -11.484 116.312 48.219 1 27.66 5 ASN B O 1
ATOM 1970 N N . GLY B 1 6 ? -13.312 116 47.125 1 27.23 6 GLY B N 1
ATOM 1971 C CA . GLY B 1 6 ? -13.922 114.75 47.5 1 27.23 6 GLY B CA 1
ATOM 1972 C C . GLY B 1 6 ? -13.164 113.562 46.969 1 27.23 6 GLY B C 1
ATOM 1973 O O . GLY B 1 6 ? -12.648 113.562 45.875 1 27.23 6 GLY B O 1
ATOM 1974 N N . SER B 1 7 ? -12.453 112.688 47.781 1 27.77 7 SER 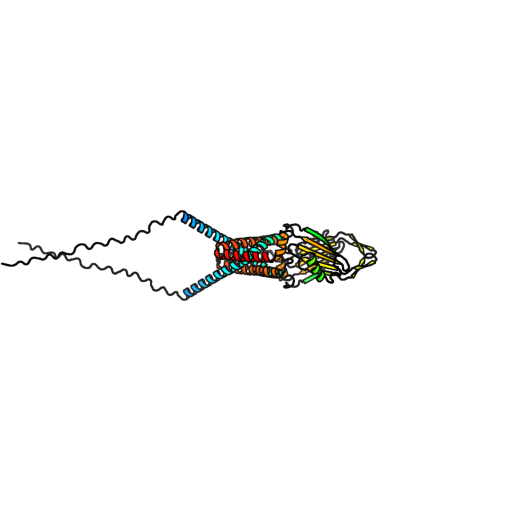B N 1
ATOM 1975 C CA . SER B 1 7 ? -11.594 111.5 47.656 1 27.77 7 SER B CA 1
ATOM 1976 C C . SER B 1 7 ? -12.328 110.375 46.938 1 27.77 7 SER B C 1
ATOM 1978 O O . SER B 1 7 ? -13.414 109.938 47.375 1 27.77 7 SER B O 1
ATOM 1980 N N . ARG B 1 8 ? -12.398 110.25 45.562 1 28.97 8 ARG B N 1
ATOM 1981 C CA . ARG B 1 8 ? -13.031 109.188 44.75 1 28.97 8 ARG B CA 1
ATOM 1982 C C . ARG B 1 8 ? -12.438 107.875 45.062 1 28.97 8 ARG B C 1
ATOM 1984 O O . ARG B 1 8 ? -11.227 107.625 44.938 1 28.97 8 ARG B O 1
ATOM 1991 N N . SER B 1 9 ? -12.969 107.062 46.062 1 28.52 9 SER B N 1
ATOM 1992 C CA . SER B 1 9 ? -12.562 105.688 46.469 1 28.52 9 SER B CA 1
ATOM 1993 C C . SER B 1 9 ? -12.641 104.75 45.312 1 28.52 9 SER B C 1
ATOM 1995 O O . SER B 1 9 ? -13.656 104.688 44.594 1 28.52 9 SER B O 1
ATOM 1997 N N . VAL B 1 10 ? -11.594 104.438 44.5 1 32.03 10 VAL B N 1
ATOM 1998 C CA . VAL B 1 10 ? -11.461 103.5 43.406 1 32.03 10 VAL B CA 1
ATOM 1999 C C . VAL B 1 10 ? -11.859 102.062 43.875 1 32.03 10 VAL B C 1
ATOM 2001 O O . VAL B 1 10 ? -11.375 101.625 44.906 1 32.03 10 VAL B O 1
ATOM 2004 N N . ASN B 1 11 ? -13.109 101.562 43.625 1 27.03 11 ASN B N 1
ATOM 2005 C CA . ASN B 1 11 ? -13.734 100.312 43.906 1 27.03 11 ASN B CA 1
ATOM 2006 C C . ASN B 1 11 ? -12.953 99.125 43.281 1 27.03 11 ASN B C 1
ATOM 2008 O O . ASN B 1 11 ? -12.711 99.125 42.094 1 27.03 11 ASN B O 1
ATOM 2012 N N . ALA B 1 12 ? -12 98.438 43.938 1 36.47 12 ALA B N 1
ATOM 2013 C CA . ALA B 1 12 ? -11.234 97.312 43.5 1 36.47 12 ALA B CA 1
ATOM 2014 C C . ALA B 1 12 ? -12.156 96.188 43.062 1 36.47 12 ALA B C 1
ATOM 2016 O O . ALA B 1 12 ? -13.117 95.812 43.75 1 36.47 12 ALA B O 1
ATOM 2017 N N . PRO B 1 13 ? -12.25 95.938 41.719 1 32.97 13 PRO B N 1
ATOM 2018 C CA . PRO B 1 13 ? -13.148 94.875 41.281 1 32.97 13 PRO B CA 1
ATOM 2019 C C . PRO B 1 13 ? -12.883 93.5 42 1 32.97 13 PRO B C 1
ATOM 2021 O O . PRO B 1 13 ? -11.727 93.188 42.312 1 32.97 13 PRO B O 1
ATOM 2024 N N . GLU B 1 14 ? -13.859 93 42.812 1 30.12 14 GLU B N 1
ATOM 2025 C CA . GLU B 1 14 ? -13.875 91.812 43.688 1 30.12 14 GLU B CA 1
ATOM 2026 C C . GLU B 1 14 ? -13.398 90.562 42.969 1 30.12 14 GLU B C 1
ATOM 2028 O O . GLU B 1 14 ? -12.5 89.875 43.438 1 30.12 14 GLU B O 1
ATOM 2033 N N . SER B 1 15 ? -14.328 89.625 42.562 1 31.75 15 SER B N 1
ATOM 2034 C CA . SER B 1 15 ? -14.461 88.25 42.844 1 31.75 15 SER B CA 1
ATOM 2035 C C . SER B 1 15 ? -13.844 87.375 41.75 1 31.75 15 SER B C 1
ATOM 2037 O O . SER B 1 15 ? -14.32 87.375 40.625 1 31.75 15 SER B O 1
ATOM 2039 N N . ILE B 1 16 ? -12.562 87.312 41.531 1 37.97 16 ILE B N 1
ATOM 2040 C CA . ILE B 1 16 ? -12.117 86.25 40.594 1 37.97 16 ILE B CA 1
ATOM 2041 C C . ILE B 1 16 ? -12.75 84.938 40.969 1 37.97 16 ILE B C 1
ATOM 2043 O O . ILE B 1 16 ? -12.523 84.438 42.031 1 37.97 16 ILE B O 1
ATOM 2047 N N . GLU B 1 17 ? -13.938 84.5 40.406 1 35.41 17 GLU B N 1
ATOM 2048 C CA . GLU B 1 17 ? -14.562 83.188 40.5 1 35.41 17 GLU B CA 1
ATOM 2049 C C . GLU B 1 17 ? -13.562 82.062 40.188 1 35.41 17 GLU B C 1
ATOM 2051 O O . GLU B 1 17 ? -12.906 82.062 39.156 1 35.41 17 GLU B O 1
ATOM 2056 N N . LYS B 1 18 ? -12.961 81.375 41.188 1 41.59 18 LYS B N 1
ATOM 2057 C CA . LYS B 1 18 ? -12.188 80.125 41.094 1 41.59 18 LYS B CA 1
ATOM 2058 C C . LYS B 1 18 ? -12.875 79.125 40.188 1 41.59 18 LYS B C 1
ATOM 2060 O O . LYS B 1 18 ? -14.031 78.75 40.406 1 41.59 18 LYS B O 1
ATOM 2065 N N . HIS B 1 19 ? -12.602 79.188 38.875 1 38.91 19 HIS B N 1
ATOM 2066 C CA . HIS B 1 19 ? -13.055 78.125 38 1 38.91 19 HIS B CA 1
ATOM 2067 C C . HIS B 1 19 ? -12.852 76.75 38.688 1 38.91 19 HIS B C 1
ATOM 2069 O O . HIS B 1 19 ? -11.789 76.5 39.25 1 38.91 19 HIS B O 1
ATOM 2075 N N . SER B 1 20 ? -13.906 76.062 39.188 1 40.91 20 SER B N 1
ATOM 2076 C CA . SER B 1 20 ? -14.094 74.688 39.719 1 40.91 20 SER B CA 1
ATOM 2077 C C . SER B 1 20 ? -13.25 73.688 38.969 1 40.91 20 SER B C 1
ATOM 2079 O O . SER B 1 20 ? -13.055 73.812 37.75 1 40.91 20 SER B O 1
ATOM 2081 N N . GLY B 1 21 ? -12.344 73 39.625 1 42 21 GLY B N 1
ATOM 2082 C CA . GLY B 1 21 ? -11.508 71.875 39.219 1 42 21 GLY B CA 1
ATOM 2083 C C . GLY B 1 21 ? -12.234 70.875 38.312 1 42 21 GLY B C 1
ATOM 2084 O O . GLY B 1 21 ? -13.422 70.625 38.531 1 42 21 GLY B O 1
ATOM 2085 N N . VAL B 1 22 ? -11.992 70.812 37.031 1 49.84 22 VAL B N 1
ATOM 2086 C CA . VAL B 1 22 ? -12.422 69.75 36.156 1 49.84 22 VAL B CA 1
ATOM 2087 C C . VAL B 1 22 ? -12.242 68.375 36.875 1 49.84 22 VAL B C 1
ATOM 2089 O O . VAL B 1 22 ? -11.117 68 37.219 1 49.84 22 VAL B O 1
ATOM 2092 N N . VAL B 1 23 ? -13.102 67.938 37.781 1 47.78 23 VAL B N 1
ATOM 2093 C CA . VAL B 1 23 ? -13.109 66.562 38.25 1 47.78 23 VAL B CA 1
ATOM 2094 C C . VAL B 1 23 ? -13.086 65.562 37.062 1 47.78 23 VAL B C 1
ATOM 2096 O O . VAL B 1 23 ? -14 65.562 36.25 1 47.78 23 VAL B O 1
ATOM 2099 N N . LEU B 1 24 ? -11.945 65.25 36.531 1 49.75 24 LEU B N 1
ATOM 2100 C CA . LEU B 1 24 ? -11.906 64.125 35.594 1 49.75 24 LEU B CA 1
ATOM 2101 C C . LEU B 1 24 ? -12.797 62.969 36.094 1 49.75 24 LEU B C 1
ATOM 2103 O O . LEU B 1 24 ? -12.773 62.625 37.281 1 49.75 24 LEU B O 1
ATOM 2107 N N . PRO B 1 25 ? -13.93 62.656 35.469 1 49.03 25 PRO B N 1
ATOM 2108 C CA . PRO B 1 25 ? -14.727 61.531 35.906 1 49.03 25 PRO B CA 1
ATOM 2109 C C . PRO B 1 25 ? -13.883 60.281 36.156 1 49.03 25 PRO B C 1
ATOM 2111 O O . PRO B 1 25 ? -12.961 60 35.406 1 49.03 25 PRO B O 1
ATOM 2114 N N . TYR B 1 26 ? -13.594 59.844 37.406 1 51.38 26 TYR B N 1
ATOM 2115 C CA . TYR B 1 26 ? -13.031 58.531 37.719 1 51.38 26 TYR B CA 1
ATOM 2116 C C . TYR B 1 26 ? -13.57 57.469 36.781 1 51.38 26 TYR B C 1
ATOM 2118 O O . TYR B 1 26 ? -14.742 57.5 36.406 1 51.38 26 TYR B O 1
ATOM 2126 N N . PRO B 1 27 ? -12.695 56.875 35.938 1 54.28 27 PRO B N 1
ATOM 2127 C CA . PRO B 1 27 ? -13.266 55.781 35.156 1 54.28 27 PRO B CA 1
ATOM 2128 C C . PRO B 1 27 ? -14.289 54.969 35.938 1 54.28 27 PRO B C 1
ATOM 2130 O O . PRO B 1 27 ? -14.133 54.75 37.156 1 54.28 27 PRO B O 1
ATOM 2133 N N . GLY B 1 28 ? -15.508 55.125 35.688 1 51.47 28 GLY B N 1
ATOM 2134 C CA . GLY B 1 28 ? -16.562 54.344 36.344 1 51.47 28 GLY B CA 1
ATOM 2135 C C . GLY B 1 28 ? -16.156 52.938 36.656 1 51.47 28 GLY B C 1
ATOM 2136 O O . GLY B 1 28 ? -15.102 52.469 36.188 1 51.47 28 GLY B O 1
ATOM 2137 N N . PRO B 1 29 ? -16.609 52.281 37.688 1 57.34 29 PRO B N 1
ATOM 2138 C CA . PRO B 1 29 ? -16.297 50.875 37.969 1 57.34 29 PRO B CA 1
ATOM 2139 C C . PRO B 1 29 ? -16.297 50.031 36.688 1 57.34 29 PRO B C 1
ATOM 2141 O O . PRO B 1 29 ? -16.969 50.344 35.719 1 57.34 29 PRO B O 1
ATOM 2144 N N . PRO B 1 30 ? -15.203 49.25 36.5 1 61.41 30 PRO B N 1
ATOM 2145 C CA . PRO B 1 30 ? -15.227 48.375 35.312 1 61.41 30 PRO B CA 1
ATOM 2146 C C . PRO B 1 30 ? -16.609 47.781 35.031 1 61.41 30 PRO B C 1
ATOM 2148 O O . PRO B 1 30 ? -17.312 47.406 35.969 1 61.41 30 PRO B O 1
ATOM 2151 N N . ARG B 1 31 ? -17.281 48.312 34.125 1 67 31 ARG B N 1
ATOM 2152 C CA . ARG B 1 31 ? -18.594 47.812 33.75 1 67 31 ARG B CA 1
ATOM 2153 C C . ARG B 1 31 ? -18.688 46.312 33.969 1 67 31 ARG B C 1
ATOM 2155 O O . ARG B 1 31 ? -17.812 45.562 33.531 1 67 31 ARG B O 1
ATOM 2162 N N . LYS B 1 32 ? -19.344 45.875 35 1 72.69 32 LYS B N 1
ATOM 2163 C CA . LYS B 1 32 ? -19.609 44.469 35.188 1 72.69 32 LYS B CA 1
ATOM 2164 C C . LYS B 1 32 ? -20.125 43.812 33.906 1 72.69 32 LYS B C 1
ATOM 2166 O O . LYS B 1 32 ? -21.062 44.312 33.281 1 72.69 32 LYS B O 1
ATOM 2171 N N . LEU B 1 33 ? -19.328 43.031 33.25 1 77.56 33 LEU B N 1
ATOM 2172 C CA . LEU B 1 33 ? -19.75 42.312 32.062 1 77.56 33 LEU B CA 1
ATOM 2173 C C . LEU B 1 33 ? -21.078 41.625 32.281 1 77.56 33 LEU B C 1
ATOM 2175 O O . LEU B 1 33 ? -21.312 41.031 33.344 1 77.56 33 LEU B O 1
ATOM 2179 N N . ASP B 1 34 ? -22.016 41.875 31.5 1 85.19 34 ASP B N 1
ATOM 2180 C CA . ASP B 1 34 ? -23.312 41.188 31.531 1 85.19 34 ASP B CA 1
ATOM 2181 C C . ASP B 1 34 ? -23.156 39.688 31.312 1 85.19 34 ASP B C 1
ATOM 2183 O O . ASP B 1 34 ? -22.094 39.219 30.859 1 85.19 34 ASP B O 1
ATOM 2187 N N . GLU B 1 35 ? -24.125 38.938 31.766 1 89.06 35 GLU B N 1
ATOM 2188 C CA . GLU B 1 35 ? -24.109 37.469 31.703 1 89.06 35 GLU B CA 1
ATOM 2189 C C . GLU B 1 35 ? -23.875 37 30.266 1 89.06 35 GLU B C 1
ATOM 2191 O O . GLU B 1 35 ? -23.172 36 30.047 1 89.06 35 GLU B O 1
ATOM 2196 N N . SER B 1 36 ? -24.453 37.688 29.328 1 89.25 36 SER B N 1
ATOM 2197 C CA . SER B 1 36 ? -24.281 37.344 27.922 1 89.25 36 SER B CA 1
ATOM 2198 C C . SER B 1 36 ? -22.859 37.562 27.469 1 89.25 36 SER B C 1
ATOM 2200 O O . SER B 1 36 ? -22.297 36.781 26.703 1 89.25 36 SER B O 1
ATOM 2202 N N . GLU B 1 37 ? -22.297 38.656 27.922 1 89.19 37 GLU B N 1
ATOM 2203 C CA . GLU B 1 37 ? -20.922 38.969 27.578 1 89.19 37 GLU B CA 1
ATOM 2204 C C . GLU B 1 37 ? -19.953 37.938 28.203 1 89.19 37 GLU B C 1
ATOM 2206 O O . GLU B 1 37 ? -18.969 37.562 27.578 1 89.19 37 GLU B O 1
ATOM 2211 N N . LEU B 1 38 ? -20.266 37.625 29.438 1 89.25 38 LEU B N 1
ATOM 2212 C CA . LEU B 1 38 ? -19.438 36.625 30.125 1 89.25 38 LEU B CA 1
ATOM 2213 C C . LEU B 1 38 ? -19.531 35.281 29.422 1 89.25 38 LEU B C 1
ATOM 2215 O O . LEU B 1 38 ? -18.516 34.594 29.281 1 89.25 38 LEU B O 1
ATOM 2219 N N . ALA B 1 39 ? -20.734 34.938 29.016 1 90.5 39 ALA B N 1
ATOM 2220 C CA . ALA B 1 39 ? -20.92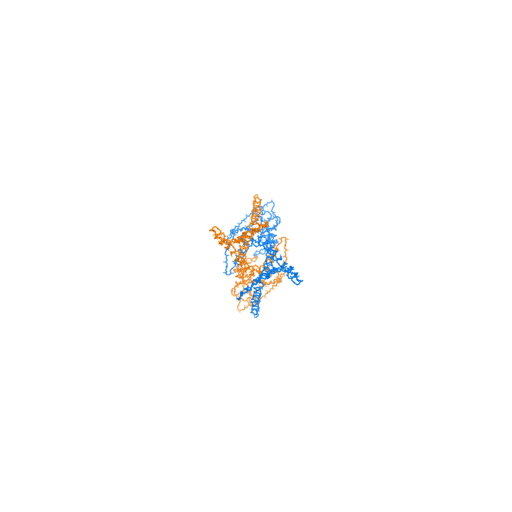2 33.688 28.297 1 90.5 39 ALA B CA 1
ATOM 2221 C C . ALA B 1 39 ? -20.156 33.656 26.984 1 90.5 39 ALA B C 1
ATOM 2223 O O . ALA B 1 39 ? -19.578 32.656 26.594 1 90.5 39 ALA B O 1
ATOM 2224 N N . GLU B 1 40 ? -20.156 34.688 26.281 1 89.25 40 GLU B N 1
ATOM 2225 C CA . GLU B 1 40 ? -19.438 34.781 25.016 1 89.25 40 GLU B CA 1
ATOM 2226 C C . GLU B 1 40 ? -17.922 34.719 25.234 1 89.25 40 GLU B C 1
ATOM 2228 O O . GLU B 1 40 ? -17.203 34.094 24.438 1 89.25 40 GLU B O 1
ATOM 2233 N N . ARG B 1 41 ? -17.516 35.344 26.25 1 89.88 41 ARG B N 1
ATOM 2234 C CA . ARG B 1 41 ? -16.094 35.281 26.578 1 89.88 41 ARG B CA 1
ATOM 2235 C C . ARG B 1 41 ? -15.664 33.844 26.922 1 89.88 41 ARG B C 1
ATOM 2237 O O . ARG B 1 41 ? -14.57 33.438 26.547 1 89.88 41 ARG B O 1
ATOM 2244 N N . ARG B 1 42 ? -16.453 33.219 27.609 1 90.19 42 ARG B N 1
ATOM 2245 C CA . ARG B 1 42 ? -16.156 31.844 27.969 1 90.19 42 ARG B CA 1
ATOM 2246 C C . ARG B 1 42 ? -16.109 30.969 26.719 1 90.19 42 ARG B C 1
ATOM 2248 O O . ARG B 1 42 ? -15.258 30.078 26.609 1 90.19 42 ARG B O 1
ATOM 2255 N N . ARG B 1 43 ? -17.047 31.141 25.891 1 89.06 43 ARG B N 1
ATOM 2256 C CA . ARG B 1 43 ? -17.094 30.375 24.656 1 89.06 43 ARG B CA 1
ATOM 2257 C C . ARG B 1 43 ? -15.844 30.625 23.812 1 89.06 43 ARG B C 1
ATOM 2259 O O . ARG B 1 43 ? -15.258 29.688 23.266 1 89.06 43 ARG B O 1
ATOM 2266 N N . ARG B 1 44 ? -15.469 31.781 23.719 1 89.44 44 ARG B N 1
ATOM 2267 C CA . ARG B 1 44 ? -14.281 32.156 22.953 1 89.44 44 ARG B CA 1
ATOM 2268 C C . ARG B 1 44 ? -13.023 31.562 23.578 1 89.44 44 ARG B C 1
ATOM 2270 O O . ARG B 1 44 ? -12.117 31.125 22.859 1 89.44 44 ARG B O 1
ATOM 2277 N N . SER B 1 45 ? -13.031 31.641 24.859 1 91.25 45 SER B N 1
ATOM 2278 C CA . SER B 1 45 ? -11.891 31.078 25.578 1 91.25 45 SER B CA 1
ATOM 2279 C C . SER B 1 45 ? -11.805 29.578 25.391 1 91.25 45 SER B C 1
ATOM 2281 O O . SER B 1 45 ? -10.719 29.031 25.156 1 91.25 45 SER B O 1
ATOM 2283 N N . ARG B 1 46 ? -12.906 28.906 25.453 1 91.62 46 ARG B N 1
ATOM 2284 C CA . ARG B 1 46 ? -12.93 27.453 25.234 1 91.62 46 ARG B CA 1
ATOM 2285 C C . ARG B 1 46 ? -12.492 27.094 23.828 1 91.62 46 ARG B C 1
ATOM 2287 O O . ARG B 1 46 ? -11.75 26.125 23.625 1 91.62 46 ARG B O 1
ATOM 2294 N N . ARG B 1 47 ? -12.93 27.797 22.938 1 92.12 47 ARG B N 1
ATOM 2295 C CA . ARG B 1 47 ? -12.531 27.578 21.547 1 92.12 47 ARG B CA 1
ATOM 2296 C C . ARG B 1 47 ? -11.031 27.781 21.359 1 92.12 47 ARG B C 1
ATOM 2298 O O . ARG B 1 47 ? -10.375 26.984 20.688 1 92.12 47 ARG B O 1
ATOM 2305 N N . ALA B 1 48 ? -10.547 28.781 21.906 1 93.5 48 ALA B N 1
ATOM 2306 C CA . ALA B 1 48 ? -9.125 29.062 21.812 1 93.5 48 ALA B CA 1
ATOM 2307 C C . ALA B 1 48 ? -8.289 27.953 22.438 1 93.5 48 ALA B C 1
ATOM 2309 O O . ALA B 1 48 ? -7.25 27.578 21.906 1 93.5 48 ALA B O 1
ATOM 2310 N N . THR B 1 49 ? -8.789 27.516 23.547 1 93.94 49 THR B N 1
ATOM 2311 C CA . THR B 1 49 ? -8.102 26.422 24.219 1 93.94 49 THR B CA 1
ATOM 2312 C C . THR B 1 49 ? -8.164 25.141 23.391 1 93.94 49 THR B C 1
ATOM 2314 O O . THR B 1 49 ? -7.184 24.406 23.312 1 93.94 49 THR B O 1
ATOM 2317 N N . PHE B 1 50 ? -9.289 24.906 22.859 1 94.81 50 PHE B N 1
ATOM 2318 C CA . PHE B 1 50 ? -9.477 23.734 22.016 1 94.81 50 PHE B CA 1
ATOM 2319 C C . PHE B 1 50 ? -8.555 23.797 20.797 1 94.81 50 PHE B C 1
ATOM 2321 O O . PHE B 1 50 ? -7.895 22.812 20.469 1 94.81 50 PHE B O 1
ATOM 2328 N N . ILE B 1 51 ? -8.43 24.875 20.141 1 95.06 51 ILE B N 1
ATOM 2329 C CA . ILE B 1 51 ? -7.59 25.047 18.969 1 95.06 51 ILE B CA 1
ATOM 2330 C C . ILE B 1 51 ? -6.121 24.859 19.344 1 95.06 51 ILE B C 1
ATOM 2332 O O . ILE B 1 51 ? -5.355 24.25 18.609 1 95.06 51 ILE B O 1
ATOM 2336 N N . LYS B 1 52 ? -5.785 25.375 20.438 1 96 52 LYS B N 1
ATOM 2337 C CA . LYS B 1 52 ? -4.422 25.203 20.938 1 96 52 LYS B CA 1
ATOM 2338 C C . LYS B 1 52 ? -4.098 23.734 21.156 1 96 52 LYS B C 1
ATOM 2340 O O . LYS B 1 52 ? -3.016 23.266 20.781 1 96 52 LYS B O 1
ATOM 2345 N N . TRP B 1 53 ? -5.008 23.078 21.766 1 95.88 53 TRP B N 1
ATOM 2346 C CA . TRP B 1 53 ? -4.844 21.641 22 1 95.88 53 TRP B CA 1
ATOM 2347 C C . TRP B 1 53 ? -4.762 20.891 20.688 1 95.88 53 TRP B C 1
ATOM 2349 O O . TRP B 1 53 ? -3.924 20 20.516 1 95.88 53 TRP B O 1
ATOM 2359 N N . LEU B 1 54 ? -5.609 21.219 19.734 1 96 54 LEU B N 1
ATOM 2360 C CA . LEU B 1 54 ? -5.621 20.578 18.422 1 96 54 LEU B CA 1
ATOM 2361 C C . LEU B 1 54 ? -4.285 20.766 17.719 1 96 54 LEU B C 1
ATOM 2363 O O . LEU B 1 54 ? -3.76 19.828 17.109 1 96 54 LEU B O 1
ATOM 2367 N N . ARG B 1 55 ? -3.83 21.906 17.797 1 96.62 55 ARG B N 1
ATOM 2368 C CA . ARG B 1 55 ? -2.549 22.219 17.156 1 96.62 55 ARG B CA 1
ATOM 2369 C C . ARG B 1 55 ? -1.423 21.406 17.781 1 96.62 55 ARG B C 1
ATOM 2371 O O . ARG B 1 55 ? -0.539 20.922 17.078 1 96.62 55 ARG B O 1
ATOM 2378 N N . LYS B 1 56 ? -1.481 21.281 19.062 1 96.38 56 LYS B N 1
ATOM 2379 C CA . LYS B 1 56 ? -0.462 20.5 19.766 1 96.38 56 LYS B CA 1
ATOM 2380 C C . LYS B 1 56 ? -0.515 19.031 19.359 1 96.38 56 LYS B C 1
ATOM 2382 O O . LYS B 1 56 ? 0.513 18.438 19.031 1 96.38 56 LYS B O 1
ATOM 2387 N N . VAL B 1 57 ? -1.677 18.5 19.375 1 97.12 57 VAL B N 1
ATOM 2388 C CA . VAL B 1 57 ? -1.867 17.109 19.016 1 97.12 57 VAL B CA 1
ATOM 2389 C C . VAL B 1 57 ? -1.46 16.875 17.562 1 97.12 57 VAL B C 1
ATOM 2391 O O . VAL B 1 57 ? -0.691 15.969 17.25 1 97.12 57 VAL B O 1
ATOM 2394 N N . HIS B 1 58 ? -1.931 17.75 16.719 1 97.69 58 HIS B N 1
ATOM 2395 C CA . HIS B 1 58 ? -1.612 17.656 15.305 1 97.69 58 HIS B CA 1
ATOM 2396 C C . HIS B 1 58 ? -0.108 17.75 15.07 1 97.69 58 HIS B C 1
ATOM 2398 O O . HIS B 1 58 ? 0.451 16.984 14.281 1 97.69 58 HIS B O 1
ATOM 2404 N N . GLY B 1 59 ? 0.513 18.625 15.742 1 96.62 59 GLY B N 1
ATOM 2405 C CA . GLY B 1 59 ? 1.943 18.828 15.57 1 96.62 59 GLY B CA 1
ATOM 2406 C C . GLY B 1 59 ? 2.771 17.641 16 1 96.62 59 GLY B C 1
ATOM 2407 O O . GLY B 1 59 ? 3.658 17.188 15.273 1 96.62 59 GLY B O 1
ATOM 2408 N N . TRP B 1 60 ? 2.467 17.125 17.172 1 96.25 60 TRP B N 1
ATOM 2409 C CA . TRP B 1 60 ? 3.234 16.016 17.703 1 96.25 60 TRP B CA 1
ATOM 2410 C C . TRP B 1 60 ? 2.992 14.742 16.891 1 96.25 60 TRP B C 1
ATOM 2412 O O . TRP B 1 60 ? 3.934 14.008 16.578 1 96.25 60 TRP B O 1
ATOM 2422 N N . ILE B 1 61 ? 1.82 14.484 16.562 1 96.5 61 ILE B N 1
ATOM 2423 C CA . ILE B 1 61 ? 1.482 13.312 15.758 1 96.5 61 ILE B CA 1
ATOM 2424 C C . ILE B 1 61 ? 2.082 13.461 14.359 1 96.5 61 ILE B C 1
ATOM 2426 O O . ILE B 1 61 ? 2.566 12.484 13.781 1 96.5 61 ILE B O 1
ATOM 2430 N N . GLY B 1 62 ? 2.008 14.688 13.859 1 96.44 62 GLY B N 1
ATOM 2431 C CA . GLY B 1 62 ? 2.627 14.945 12.57 1 96.44 62 GLY B CA 1
ATOM 2432 C C . GLY B 1 62 ? 4.121 14.695 12.562 1 96.44 62 GLY B C 1
ATOM 2433 O O . GLY B 1 62 ? 4.656 14.133 11.602 1 96.44 62 GLY B O 1
ATOM 2434 N N . LEU B 1 63 ? 4.738 15.086 13.594 1 95.25 63 LEU B N 1
ATOM 2435 C CA . LEU B 1 63 ? 6.176 14.875 13.695 1 95.25 63 LEU B CA 1
ATOM 2436 C C . LEU B 1 63 ? 6.504 13.391 13.758 1 95.25 63 LEU B C 1
ATOM 2438 O O . LEU B 1 63 ? 7.457 12.93 13.125 1 95.25 63 LEU B O 1
ATOM 2442 N N . TRP B 1 64 ? 5.734 12.648 14.469 1 92.94 64 TRP B N 1
ATOM 2443 C CA . TRP B 1 64 ? 5.879 11.195 14.57 1 92.94 64 TRP B CA 1
ATOM 2444 C C . TRP B 1 64 ? 5.805 10.547 13.195 1 92.94 64 TRP B C 1
ATOM 2446 O O . TRP B 1 64 ? 6.586 9.648 12.883 1 92.94 64 TRP B O 1
ATOM 2456 N N . GLY B 1 65 ? 4.957 11.031 12.32 1 91.81 65 GLY B N 1
ATOM 2457 C CA . GLY B 1 65 ? 4.715 10.398 11.031 1 91.81 65 GLY B CA 1
ATOM 2458 C C . GLY B 1 65 ? 5.52 11.016 9.906 1 91.81 65 GLY B C 1
ATOM 2459 O O . GLY B 1 65 ? 5.406 10.594 8.75 1 91.81 65 GLY B O 1
ATOM 2460 N N . ALA B 1 66 ? 6.359 11.977 10.164 1 92.56 66 ALA B N 1
ATOM 2461 C CA . ALA B 1 66 ? 6.953 12.789 9.102 1 92.56 66 ALA B CA 1
ATOM 2462 C C . ALA B 1 66 ? 7.938 11.969 8.273 1 92.56 66 ALA B C 1
ATOM 2464 O O . ALA B 1 66 ? 7.863 11.961 7.039 1 92.56 66 ALA B O 1
ATOM 2465 N N . VAL B 1 67 ? 8.836 11.266 8.93 1 88.5 67 VAL B N 1
ATOM 2466 C CA . VAL B 1 67 ? 9.859 10.539 8.195 1 88.5 67 VAL B CA 1
ATOM 2467 C C . VAL B 1 67 ? 9.219 9.406 7.402 1 88.5 67 VAL B C 1
ATOM 2469 O O . VAL B 1 67 ? 9.484 9.25 6.207 1 88.5 67 VAL B O 1
ATOM 2472 N N . LEU B 1 68 ? 8.375 8.688 8.047 1 89.19 68 LEU B N 1
ATOM 2473 C CA . LEU B 1 68 ? 7.734 7.578 7.355 1 89.19 68 LEU B CA 1
ATOM 2474 C C . LEU B 1 68 ? 6.684 8.086 6.375 1 89.19 68 LEU B C 1
ATOM 2476 O O . LEU B 1 68 ? 6.441 7.465 5.34 1 89.19 68 LEU B O 1
ATOM 2480 N N . GLY B 1 69 ? 6.172 9.242 6.688 1 91.81 69 GLY B N 1
ATOM 2481 C CA . GLY B 1 69 ? 5.305 9.875 5.707 1 91.81 69 GLY B CA 1
ATOM 2482 C C . GLY B 1 69 ? 6.027 10.242 4.422 1 91.81 69 GLY B C 1
ATOM 2483 O O . GLY B 1 69 ? 5.477 10.102 3.332 1 91.81 69 GLY B O 1
ATOM 2484 N N . LEU B 1 70 ? 7.203 10.742 4.594 1 94.81 70 LEU B N 1
ATOM 2485 C CA . LEU B 1 70 ? 8.023 11.062 3.432 1 94.81 70 LEU B CA 1
ATOM 2486 C C . LEU B 1 70 ? 8.32 9.805 2.619 1 94.81 70 LEU B C 1
ATOM 2488 O O . LEU B 1 70 ? 8.148 9.797 1.398 1 94.81 70 LEU B O 1
ATOM 2492 N N . LEU B 1 71 ? 8.703 8.758 3.301 1 94.88 71 LEU B N 1
ATOM 2493 C CA . LEU B 1 71 ? 8.992 7.488 2.645 1 94.88 71 LEU B CA 1
ATOM 2494 C C . LEU B 1 71 ? 7.758 6.953 1.93 1 94.88 71 LEU B C 1
ATOM 2496 O O . LEU B 1 71 ? 7.832 6.555 0.767 1 94.88 71 LEU B O 1
ATOM 2500 N N . PHE B 1 72 ? 6.652 7.055 2.568 1 96.12 72 PHE B N 1
ATOM 2501 C CA . PHE B 1 72 ? 5.426 6.48 2.018 1 96.12 72 PHE B CA 1
ATOM 2502 C C . PHE B 1 72 ? 4.898 7.336 0.873 1 96.12 72 PHE B C 1
ATOM 2504 O O . PHE B 1 72 ? 4.301 6.816 -0.072 1 96.12 72 PHE B O 1
ATOM 2511 N N . GLY B 1 73 ? 5.094 8.578 0.957 1 96.56 73 GLY B N 1
ATOM 2512 C CA . GLY B 1 73 ? 4.754 9.422 -0.18 1 96.56 73 GLY B CA 1
ATOM 2513 C C . GLY B 1 73 ? 5.57 9.109 -1.42 1 96.56 73 GLY B C 1
ATOM 2514 O O . GLY B 1 73 ? 5.016 8.961 -2.512 1 96.56 73 GLY B O 1
ATOM 2515 N N . VAL B 1 74 ? 6.816 8.984 -1.226 1 96.81 74 VAL B N 1
ATOM 2516 C CA . VAL B 1 74 ? 7.723 8.703 -2.338 1 96.81 74 VAL B CA 1
ATOM 2517 C C . VAL B 1 74 ? 7.426 7.324 -2.912 1 96.81 74 VAL B C 1
ATOM 2519 O O . VAL B 1 74 ? 7.266 7.168 -4.125 1 96.81 74 VAL B O 1
ATOM 2522 N N . THR B 1 75 ? 7.297 6.328 -2.078 1 97.25 75 THR B N 1
ATOM 2523 C CA . THR B 1 75 ? 7.02 4.98 -2.559 1 97.25 75 THR B CA 1
ATOM 2524 C C . THR B 1 75 ? 5.598 4.883 -3.109 1 97.25 75 THR B C 1
ATOM 2526 O O . THR B 1 75 ? 5.324 4.07 -3.992 1 97.25 75 THR B O 1
ATOM 2529 N N . GLY B 1 76 ? 4.727 5.75 -2.561 1 97.12 76 GLY B N 1
ATOM 2530 C CA . GLY B 1 76 ? 3.383 5.797 -3.117 1 97.12 76 GLY B CA 1
ATOM 2531 C C . GLY B 1 76 ? 3.361 6.137 -4.594 1 97.12 76 GLY B C 1
ATOM 2532 O O . GLY B 1 76 ? 2.633 5.516 -5.371 1 97.12 76 GLY B O 1
ATOM 2533 N N . VAL B 1 77 ? 4.133 7.078 -4.953 1 96.69 77 VAL B N 1
ATOM 2534 C CA . VAL B 1 77 ? 4.227 7.445 -6.363 1 96.69 77 VAL B CA 1
ATOM 2535 C C . VAL B 1 77 ? 4.75 6.266 -7.172 1 96.69 77 VAL B C 1
ATOM 2537 O O . VAL B 1 77 ? 4.207 5.938 -8.227 1 96.69 77 VAL B O 1
ATOM 2540 N N . LEU B 1 78 ? 5.762 5.641 -6.664 1 96.5 78 LEU B N 1
ATOM 2541 C CA . LEU B 1 78 ? 6.352 4.5 -7.359 1 96.5 78 LEU B CA 1
ATOM 2542 C C . LEU B 1 78 ? 5.34 3.367 -7.5 1 96.5 78 LEU B C 1
ATOM 2544 O O . LEU B 1 78 ? 5.219 2.768 -8.57 1 96.5 78 LEU B O 1
ATOM 2548 N N . LEU B 1 79 ? 4.617 3.088 -6.516 1 96.88 79 LEU B N 1
ATOM 2549 C CA . LEU B 1 79 ? 3.664 1.983 -6.5 1 96.88 79 LEU B CA 1
ATOM 2550 C C . LEU B 1 79 ? 2.471 2.281 -7.398 1 96.88 79 LEU B C 1
ATOM 2552 O O . LEU B 1 79 ? 1.877 1.364 -7.973 1 96.88 79 LEU B O 1
ATOM 2556 N N . ASN B 1 80 ? 2.158 3.584 -7.523 1 95.69 80 ASN B N 1
ATOM 2557 C CA . ASN B 1 80 ? 1.098 3.967 -8.453 1 95.69 80 ASN B CA 1
ATOM 2558 C C . ASN B 1 80 ? 1.462 3.625 -9.891 1 95.69 80 ASN B C 1
ATOM 2560 O O . ASN B 1 80 ? 0.58 3.385 -10.719 1 95.69 80 ASN B O 1
ATOM 2564 N N . HIS B 1 81 ? 2.695 3.592 -10.148 1 96.31 81 HIS B N 1
ATOM 2565 C CA . HIS B 1 81 ? 3.18 3.391 -11.508 1 96.31 81 HIS B CA 1
ATOM 2566 C C . HIS B 1 81 ? 3.881 2.043 -11.648 1 96.31 81 HIS B C 1
ATOM 2568 O O . HIS B 1 81 ? 4.91 1.94 -12.32 1 96.31 81 HIS B O 1
ATOM 2574 N N . ARG B 1 82 ? 3.336 1.05 -10.977 1 91.38 82 ARG B N 1
ATOM 2575 C CA . ARG B 1 82 ? 3.938 -0.281 -10.969 1 91.38 82 ARG B CA 1
ATOM 2576 C C . ARG B 1 82 ? 3.635 -1.025 -12.266 1 91.38 82 ARG B C 1
ATOM 2578 O O . ARG B 1 82 ? 4.309 -2.002 -12.602 1 91.38 82 ARG B O 1
ATOM 2585 N N . ALA B 1 83 ? 2.613 -0.532 -12.977 1 88.19 83 ALA B N 1
ATOM 2586 C CA . ALA B 1 83 ? 2.168 -1.218 -14.188 1 88.19 83 ALA B CA 1
ATOM 2587 C C . ALA B 1 83 ? 1.909 -0.224 -15.312 1 88.19 83 ALA B C 1
ATOM 2589 O O . ALA B 1 83 ? 1.775 0.978 -15.078 1 88.19 83 ALA B O 1
ATOM 2590 N N . PRO B 1 84 ? 1.874 -0.749 -16.531 1 85.31 84 PRO B N 1
ATOM 2591 C CA . PRO B 1 84 ? 1.507 0.129 -17.656 1 85.31 84 PRO B CA 1
ATOM 2592 C C . PRO B 1 84 ? 0.143 0.788 -17.453 1 85.31 84 PRO B C 1
ATOM 2594 O O . PRO B 1 84 ? -0.685 0.29 -16.688 1 85.31 84 PRO B O 1
ATOM 2597 N N . PRO B 1 85 ? -0.076 2.006 -18.156 1 81.44 85 PRO B N 1
ATOM 2598 C CA . PRO B 1 85 ? 0.703 2.602 -19.25 1 81.44 85 PRO B CA 1
ATOM 2599 C C . PRO B 1 85 ? 1.792 3.547 -18.734 1 81.44 85 PRO B C 1
ATOM 2601 O O . PRO B 1 85 ? 2.693 3.914 -19.5 1 81.44 85 PRO B O 1
ATOM 2604 N N . LEU B 1 86 ? 1.884 4.008 -17.562 1 89.69 86 LEU B N 1
ATOM 2605 C CA . LEU B 1 86 ? 2.885 4.93 -17.031 1 89.69 86 LEU B CA 1
ATOM 2606 C C . LEU B 1 86 ? 3.791 4.227 -16.016 1 89.69 86 LEU B C 1
ATOM 2608 O O . LEU B 1 86 ? 4 4.727 -14.914 1 89.69 86 LEU B O 1
ATOM 2612 N N . LYS B 1 87 ? 4.309 3.219 -16.453 1 92.31 87 LYS B N 1
ATOM 2613 C CA . LYS B 1 87 ? 5.117 2.406 -15.547 1 92.31 87 LYS B CA 1
ATOM 2614 C C . LYS B 1 87 ? 6.457 3.078 -15.258 1 92.31 87 LYS B C 1
ATOM 2616 O O . LYS B 1 87 ? 7.113 3.588 -16.172 1 92.31 87 LYS B O 1
ATOM 2621 N N . ILE B 1 88 ? 6.836 3.082 -14 1 92.94 88 ILE B N 1
ATOM 2622 C CA . ILE B 1 88 ? 8.156 3.502 -13.547 1 92.94 88 ILE B CA 1
ATOM 2623 C C . ILE B 1 88 ? 8.93 2.299 -13.008 1 92.94 88 ILE B C 1
ATOM 2625 O O . ILE B 1 88 ? 8.461 1.617 -12.086 1 92.94 88 ILE B O 1
ATOM 2629 N N . SER B 1 89 ? 10.102 2.025 -13.586 1 93.25 89 SER B N 1
ATOM 2630 C CA . SER B 1 89 ? 10.898 0.887 -13.141 1 93.25 89 SER B CA 1
ATOM 2631 C C . SER B 1 89 ? 11.531 1.147 -11.781 1 93.25 89 SER B C 1
ATOM 2633 O O . SER B 1 89 ? 12.078 2.225 -11.539 1 93.25 89 SER B O 1
ATOM 2635 N N . SER B 1 90 ? 11.414 0.184 -10.953 1 93 90 SER B N 1
ATOM 2636 C CA . SER B 1 90 ? 12.047 0.289 -9.641 1 93 90 SER B CA 1
ATOM 2637 C C . SER B 1 90 ? 13.398 -0.427 -9.617 1 93 90 SER B C 1
ATOM 2639 O O . SER B 1 90 ? 13.992 -0.606 -8.547 1 93 90 SER B O 1
ATOM 2641 N N . GLY B 1 91 ? 13.875 -0.806 -10.68 1 93.44 91 GLY B N 1
ATOM 2642 C CA . GLY B 1 91 ? 15.133 -1.53 -10.758 1 93.44 91 GLY B CA 1
ATOM 2643 C C . GLY B 1 91 ? 14.953 -3.018 -11.008 1 93.44 91 GLY B C 1
ATOM 2644 O O . GLY B 1 91 ? 13.945 -3.598 -10.609 1 93.44 91 GLY B O 1
ATOM 2645 N N . GLU B 1 92 ? 15.992 -3.701 -11.562 1 93.81 92 GLU B N 1
ATOM 2646 C CA . GLU B 1 92 ? 15.93 -5.125 -11.867 1 93.81 92 GLU B CA 1
ATOM 2647 C C . GLU B 1 92 ? 16.531 -5.957 -10.742 1 93.81 92 GLU B C 1
ATOM 2649 O O . GLU B 1 92 ? 17.641 -5.672 -10.273 1 93.81 92 GLU B O 1
ATOM 2654 N N . PRO B 1 93 ? 15.773 -6.891 -10.32 1 95.69 93 PRO B N 1
ATOM 2655 C CA . PRO B 1 93 ? 16.344 -7.777 -9.297 1 95.69 93 PRO B CA 1
ATOM 2656 C C . PRO B 1 93 ? 17.438 -8.688 -9.844 1 95.69 93 PRO B C 1
ATOM 2658 O O . PRO B 1 93 ? 17.5 -8.93 -11.055 1 95.69 93 PRO B O 1
ATOM 2661 N N . GLN B 1 94 ? 18.312 -9.148 -9 1 97.31 94 GLN B N 1
ATOM 2662 C CA . GLN B 1 94 ? 19.25 -10.211 -9.312 1 97.31 94 GLN B CA 1
ATOM 2663 C C . GLN B 1 94 ? 18.703 -11.57 -8.875 1 97.31 94 GLN B C 1
ATOM 2665 O O . GLN B 1 94 ? 18.438 -11.789 -7.695 1 97.31 94 GLN B O 1
ATOM 2670 N N . VAL B 1 95 ? 18.578 -12.453 -9.844 1 97.5 95 VAL B N 1
ATOM 2671 C CA . VAL B 1 95 ? 17.969 -13.742 -9.57 1 97.5 95 VAL B CA 1
ATOM 2672 C C . VAL B 1 95 ? 19.016 -14.852 -9.711 1 97.5 95 VAL B C 1
ATOM 2674 O O . VAL B 1 95 ? 19.781 -14.867 -10.672 1 97.5 95 VAL B O 1
ATOM 2677 N N . SER B 1 96 ? 19.094 -15.711 -8.758 1 97.06 96 SER B N 1
ATOM 2678 C CA . SER B 1 96 ? 19.969 -16.875 -8.805 1 97.06 96 SER B CA 1
ATOM 2679 C C . SER B 1 96 ? 19.219 -18.141 -8.406 1 97.06 96 SER B C 1
ATOM 2681 O O . SER B 1 96 ? 18.375 -18.109 -7.508 1 97.06 96 SER B O 1
ATOM 2683 N N . GLN B 1 97 ? 19.484 -19.172 -9.164 1 97.19 97 GLN B N 1
ATOM 2684 C CA . GLN B 1 97 ? 18.953 -20.484 -8.828 1 97.19 97 GLN B CA 1
ATOM 2685 C C . GLN B 1 97 ? 20.031 -21.391 -8.242 1 97.19 97 GLN B C 1
ATOM 2687 O O . GLN B 1 97 ? 21.078 -21.594 -8.859 1 97.19 97 GLN B O 1
ATOM 2692 N N . ILE B 1 98 ? 19.766 -21.953 -7.125 1 95.06 98 ILE B N 1
ATOM 2693 C CA . ILE B 1 98 ? 20.766 -22.766 -6.434 1 95.06 98 ILE B CA 1
ATOM 2694 C C . ILE B 1 98 ? 20.141 -24.094 -6.012 1 95.06 98 ILE B C 1
ATOM 2696 O O . ILE B 1 98 ? 18.969 -24.141 -5.613 1 95.06 98 ILE B O 1
ATOM 2700 N N . GLN B 1 99 ? 20.891 -25.141 -6.141 1 97.19 99 GLN B N 1
ATOM 2701 C CA . GLN B 1 99 ? 20.547 -26.438 -5.562 1 97.19 99 GLN B CA 1
ATOM 2702 C C . GLN B 1 99 ? 21.328 -26.703 -4.281 1 97.19 99 GLN B C 1
ATOM 2704 O O . GLN B 1 99 ? 22.562 -26.812 -4.316 1 97.19 99 GLN B O 1
ATOM 2709 N N . LEU B 1 100 ? 20.625 -26.812 -3.242 1 97.62 100 LEU B N 1
ATOM 2710 C CA . LEU B 1 100 ? 21.281 -27.016 -1.956 1 97.62 100 LEU B CA 1
ATOM 2711 C C . LEU B 1 100 ? 21.156 -28.469 -1.511 1 97.62 100 LEU B C 1
ATOM 2713 O O . LEU B 1 100 ? 20.062 -29.047 -1.527 1 97.62 100 LEU B O 1
ATOM 2717 N N . ALA B 1 101 ? 22.281 -29 -1.143 1 98.06 101 ALA B N 1
ATOM 2718 C CA . ALA B 1 101 ? 22.266 -30.359 -0.599 1 98.06 101 ALA B CA 1
ATOM 2719 C C . ALA B 1 101 ? 21.594 -30.391 0.772 1 98.06 101 ALA B C 1
ATOM 2721 O O . ALA B 1 101 ? 21.875 -29.547 1.627 1 98.06 101 ALA B O 1
ATOM 2722 N N . LEU B 1 102 ? 20.797 -31.359 0.955 1 98.06 102 LEU B N 1
ATOM 2723 C CA . LEU B 1 102 ? 20.062 -31.469 2.209 1 98.06 102 LEU B CA 1
ATOM 2724 C C . LEU B 1 102 ? 20.875 -32.25 3.244 1 98.06 102 LEU B C 1
ATOM 2726 O O . LEU B 1 102 ? 21.688 -33.094 2.889 1 98.06 102 LEU B O 1
ATOM 2730 N N . PRO B 1 103 ? 20.578 -31.922 4.531 1 96.81 103 PRO B N 1
ATOM 2731 C CA . PRO B 1 103 ? 21.172 -32.75 5.578 1 96.81 103 PRO B CA 1
ATOM 2732 C C . PRO B 1 103 ? 20.531 -34.125 5.66 1 96.81 103 PRO B C 1
ATOM 2734 O O . PRO B 1 103 ? 19.5 -34.375 5.039 1 96.81 103 PRO B O 1
ATOM 2737 N N . SER B 1 104 ? 21.266 -34.969 6.43 1 95 104 SER B N 1
ATOM 2738 C CA . SER B 1 104 ? 20.734 -36.312 6.734 1 95 104 SER B CA 1
ATOM 2739 C C . SER B 1 104 ? 20.5 -36.469 8.227 1 95 104 SER B C 1
ATOM 2741 O O . SER B 1 104 ? 21.438 -36.375 9.031 1 95 104 SER B O 1
ATOM 2743 N N . PRO B 1 105 ? 19.297 -36.688 8.688 1 95.25 105 PRO B N 1
ATOM 2744 C CA . PRO B 1 105 ? 18.078 -36.812 7.883 1 95.25 105 PRO B CA 1
ATOM 2745 C C . PRO B 1 105 ? 17.578 -35.469 7.375 1 95.25 105 PRO B C 1
ATOM 2747 O O . PRO B 1 105 ? 17.828 -34.438 7.992 1 95.25 105 PRO B O 1
ATOM 2750 N N . ALA B 1 106 ? 16.875 -35.469 6.246 1 96.56 106 ALA B N 1
ATOM 2751 C CA . ALA B 1 106 ? 16.25 -34.281 5.695 1 96.56 106 ALA B CA 1
ATOM 2752 C C . ALA B 1 106 ? 15.125 -33.781 6.598 1 96.56 106 ALA B C 1
ATOM 2754 O O . ALA B 1 106 ? 14.492 -34.562 7.305 1 96.56 106 ALA B O 1
ATOM 2755 N N . PRO B 1 107 ? 14.891 -32.469 6.539 1 97.31 107 PRO B N 1
ATOM 2756 C CA . PRO B 1 107 ? 13.758 -31.969 7.305 1 97.31 107 PRO B CA 1
ATOM 2757 C C . PRO B 1 107 ? 12.453 -32.688 6.973 1 97.31 107 PRO B C 1
ATOM 2759 O O . PRO B 1 107 ? 12.164 -32.938 5.801 1 97.31 107 PRO B O 1
ATOM 2762 N N . ALA B 1 108 ? 11.672 -32.906 7.945 1 96.12 108 ALA B N 1
ATOM 2763 C CA . ALA B 1 108 ? 10.508 -33.781 7.816 1 96.12 108 ALA B CA 1
ATOM 2764 C C . ALA B 1 108 ? 9.289 -33 7.324 1 96.12 108 ALA B C 1
ATOM 2766 O O . ALA B 1 108 ? 8.312 -33.594 6.855 1 96.12 108 ALA B O 1
ATOM 2767 N N . THR B 1 109 ? 9.266 -31.734 7.531 1 97.06 109 THR B N 1
ATOM 2768 C CA . THR B 1 109 ? 8.125 -30.891 7.172 1 97.06 109 THR B CA 1
ATOM 2769 C C . THR B 1 109 ? 8.594 -29.625 6.469 1 97.06 109 THR B C 1
ATOM 2771 O O . THR B 1 109 ? 9.758 -29.234 6.586 1 97.06 109 THR B O 1
ATOM 2774 N N . PRO B 1 110 ? 7.668 -29.016 5.746 1 97.62 110 PRO B N 1
ATOM 2775 C CA . PRO B 1 110 ? 8.023 -27.734 5.145 1 97.62 110 PRO B CA 1
ATOM 2776 C C . PRO B 1 110 ? 8.5 -26.703 6.176 1 97.62 110 PRO B C 1
ATOM 2778 O O . PRO B 1 110 ? 9.422 -25.938 5.91 1 97.62 110 PRO B O 1
ATOM 2781 N N . HIS B 1 111 ? 7.938 -26.688 7.383 1 97.62 111 HIS B N 1
ATOM 2782 C CA . HIS B 1 111 ? 8.328 -25.766 8.438 1 97.62 111 HIS B CA 1
ATOM 2783 C C . HIS B 1 111 ? 9.75 -26.031 8.906 1 97.62 111 HIS B C 1
ATOM 2785 O O . HIS B 1 111 ? 10.531 -25.094 9.102 1 97.62 111 HIS B O 1
ATOM 2791 N N . ALA B 1 112 ? 10 -27.25 9.023 1 98.12 112 ALA B N 1
ATOM 2792 C CA . ALA B 1 112 ? 11.359 -27.625 9.406 1 98.12 112 ALA B CA 1
ATOM 2793 C C . ALA B 1 112 ? 12.359 -27.266 8.312 1 98.12 112 ALA B C 1
ATOM 2795 O O . ALA B 1 112 ? 13.484 -26.844 8.609 1 98.12 112 ALA B O 1
ATOM 2796 N N . MET B 1 113 ? 11.969 -27.484 7.074 1 98.25 113 MET B N 1
ATOM 2797 C CA . MET B 1 113 ? 12.805 -27.125 5.934 1 98.25 113 MET B CA 1
ATOM 2798 C C . MET B 1 113 ? 13.055 -25.609 5.906 1 98.25 113 MET B C 1
ATOM 2800 O O . MET B 1 113 ? 14.188 -25.172 5.684 1 98.25 113 MET B O 1
ATOM 2804 N N . ALA B 1 114 ? 12.055 -24.891 6.156 1 98.12 114 ALA B N 1
ATOM 2805 C CA . ALA B 1 114 ? 12.18 -23.438 6.199 1 98.12 114 ALA B CA 1
ATOM 2806 C C . ALA B 1 114 ? 13.164 -23 7.289 1 98.12 114 ALA B C 1
ATOM 2808 O O . ALA B 1 114 ? 14.008 -22.125 7.062 1 98.12 114 ALA B O 1
ATOM 2809 N N . ALA B 1 115 ? 13.055 -23.594 8.438 1 97.75 115 ALA B N 1
ATOM 2810 C CA . ALA B 1 115 ? 13.945 -23.281 9.547 1 97.75 115 ALA B CA 1
ATOM 2811 C C . ALA B 1 115 ? 15.398 -23.609 9.188 1 97.75 115 ALA B C 1
ATOM 2813 O O . ALA B 1 115 ? 16.297 -22.828 9.484 1 97.75 115 ALA B O 1
ATOM 2814 N N . TRP B 1 116 ? 15.531 -24.688 8.617 1 98.19 116 TRP B N 1
ATOM 2815 C CA . TRP B 1 116 ? 16.875 -25.094 8.203 1 98.19 116 TRP B CA 1
ATOM 2816 C C . TRP B 1 116 ? 17.438 -24.125 7.176 1 98.19 116 TRP B C 1
ATOM 2818 O O . TRP B 1 116 ? 18.609 -23.719 7.27 1 98.19 116 TRP B O 1
ATOM 2828 N N . LEU B 1 117 ? 16.641 -23.781 6.195 1 97.88 117 LEU B N 1
ATOM 2829 C CA . LEU B 1 117 ? 17.062 -22.875 5.133 1 97.88 117 LEU B CA 1
ATOM 2830 C C . LEU B 1 117 ? 17.438 -21.5 5.703 1 97.88 117 LEU B C 1
ATOM 2832 O O . LEU B 1 117 ? 18.359 -20.859 5.215 1 97.88 117 LEU B O 1
ATOM 2836 N N . ARG B 1 118 ? 16.672 -21.062 6.668 1 97.12 118 ARG B N 1
ATOM 2837 C CA . ARG B 1 118 ? 17 -19.781 7.305 1 97.12 118 ARG B CA 1
ATOM 2838 C C . ARG B 1 118 ? 18.422 -19.797 7.863 1 97.12 118 ARG B C 1
ATOM 2840 O O . ARG B 1 118 ? 19.156 -18.828 7.711 1 97.12 118 ARG B O 1
ATOM 2847 N N . ARG B 1 119 ? 18.719 -20.859 8.461 1 97 119 ARG B N 1
ATOM 2848 C CA . ARG B 1 119 ? 20.062 -21 9.023 1 97 119 ARG B CA 1
ATOM 2849 C C . ARG B 1 119 ? 21.109 -21.141 7.926 1 97 119 ARG B C 1
ATOM 2851 O O . ARG B 1 119 ? 22.141 -20.469 7.945 1 97 119 ARG B O 1
ATOM 2858 N N . GLU B 1 120 ? 20.797 -22 7.02 1 96.69 120 GLU B N 1
ATOM 2859 C CA . GLU B 1 120 ? 21.75 -22.328 5.953 1 96.69 120 GLU B CA 1
ATOM 2860 C C . GLU B 1 120 ? 22.062 -21.094 5.105 1 96.69 120 GLU B C 1
ATOM 2862 O O . GLU B 1 120 ? 23.203 -20.891 4.695 1 96.69 120 GLU B O 1
ATOM 2867 N N . LEU B 1 121 ? 21.094 -20.297 4.875 1 96 121 LEU B N 1
ATOM 2868 C CA . LEU B 1 121 ? 21.234 -19.141 3.996 1 96 121 LEU B CA 1
ATOM 2869 C C . LEU B 1 121 ? 21.5 -17.875 4.801 1 96 121 LEU B C 1
ATOM 2871 O O . LEU B 1 121 ? 21.656 -16.797 4.234 1 96 121 LEU B O 1
ATOM 2875 N N . ALA B 1 122 ? 21.453 -17.969 6.113 1 95 122 ALA B N 1
ATOM 2876 C CA . ALA B 1 122 ? 21.609 -16.812 6.992 1 95 122 ALA B CA 1
ATOM 2877 C C . ALA B 1 122 ? 20.641 -15.703 6.613 1 95 122 ALA B C 1
ATOM 2879 O O . ALA B 1 122 ? 21.031 -14.547 6.473 1 95 122 ALA B O 1
ATOM 2880 N N . PHE B 1 123 ? 19.453 -16.125 6.344 1 94.25 123 PHE B N 1
ATOM 2881 C CA . PHE B 1 123 ? 18.391 -15.234 5.914 1 94.25 123 PHE B CA 1
ATOM 2882 C C . PHE B 1 123 ? 17.125 -15.477 6.723 1 94.25 123 PHE B C 1
ATOM 2884 O O . PHE B 1 123 ? 16.484 -16.531 6.598 1 94.25 123 PHE B O 1
ATOM 2891 N N . ASP B 1 124 ? 16.812 -14.516 7.504 1 91.94 124 ASP B N 1
ATOM 2892 C CA . ASP B 1 124 ? 15.656 -14.664 8.375 1 91.94 124 ASP B CA 1
ATOM 2893 C C . ASP B 1 124 ? 14.391 -14.141 7.703 1 91.94 124 ASP B C 1
ATOM 2895 O O . ASP B 1 124 ? 13.719 -13.25 8.234 1 91.94 124 ASP B O 1
ATOM 2899 N N . GLY B 1 125 ? 14.078 -14.719 6.582 1 94.25 125 GLY B N 1
ATOM 2900 C CA . GLY B 1 125 ? 12.859 -14.344 5.883 1 94.25 125 GLY B CA 1
ATOM 2901 C C . GLY B 1 125 ? 11.602 -14.898 6.523 1 94.25 125 GLY B C 1
ATOM 2902 O O . GLY B 1 125 ? 11.656 -15.898 7.238 1 94.25 125 GLY B O 1
ATOM 2903 N N . ARG B 1 126 ? 10.586 -14.266 6.273 1 94.19 126 ARG B N 1
ATOM 2904 C CA . ARG B 1 126 ? 9.297 -14.719 6.781 1 94.19 126 ARG B CA 1
ATOM 2905 C C . ARG B 1 126 ? 8.703 -15.797 5.883 1 94.19 126 ARG B C 1
ATOM 2907 O O . ARG B 1 126 ? 8.727 -15.672 4.656 1 94.19 126 ARG B O 1
ATOM 2914 N N . LEU B 1 127 ? 8.141 -16.781 6.547 1 95 127 LEU B N 1
ATOM 2915 C CA . LEU B 1 127 ? 7.547 -17.891 5.805 1 95 127 LEU B CA 1
ATOM 2916 C C . LEU B 1 127 ? 6.203 -17.484 5.203 1 95 127 LEU B C 1
ATOM 2918 O O . LEU B 1 127 ? 5.34 -16.953 5.898 1 95 127 LEU B O 1
ATOM 2922 N N . GLY B 1 128 ? 6.105 -17.688 3.891 1 93.88 128 GLY B N 1
ATOM 2923 C CA . GLY B 1 128 ? 4.836 -17.469 3.215 1 93.88 128 GLY B CA 1
ATOM 2924 C C . GLY B 1 128 ? 3.936 -18.688 3.221 1 93.88 128 GLY B C 1
ATOM 2925 O O . GLY B 1 128 ? 4.059 -19.547 4.086 1 93.88 128 GLY B O 1
ATOM 2926 N N . ARG B 1 129 ? 3.008 -18.641 2.344 1 91.62 129 ARG B N 1
ATOM 2927 C CA . ARG B 1 129 ? 2.086 -19.766 2.217 1 91.62 129 ARG B CA 1
ATOM 2928 C C . ARG B 1 129 ? 2.82 -21.031 1.778 1 91.62 129 ARG B C 1
ATOM 2930 O O . ARG B 1 129 ? 3.646 -20.984 0.864 1 91.62 129 ARG B O 1
ATOM 2937 N N . VAL B 1 130 ? 2.459 -22.125 2.404 1 96.56 130 VAL B N 1
ATOM 2938 C CA . VAL B 1 130 ? 3.078 -23.406 2.094 1 96.56 130 VAL B CA 1
ATOM 2939 C C . VAL B 1 130 ? 2.135 -24.25 1.228 1 96.56 130 VAL B C 1
ATOM 2941 O O . VAL B 1 130 ? 0.969 -24.438 1.578 1 96.56 130 VAL B O 1
ATOM 2944 N N . ARG B 1 131 ? 2.641 -24.656 0.14 1 96.62 131 ARG B N 1
ATOM 2945 C CA . ARG B 1 131 ? 1.917 -25.594 -0.708 1 96.62 131 ARG B CA 1
ATOM 2946 C C . ARG B 1 131 ? 2.531 -26.984 -0.625 1 96.62 131 ARG B C 1
ATOM 2948 O O . ARG B 1 131 ? 3.703 -27.172 -0.959 1 96.62 131 ARG B O 1
ATOM 2955 N N . LYS B 1 132 ? 1.802 -27.891 -0.159 1 96.25 132 LYS B N 1
ATOM 2956 C CA . LYS B 1 132 ? 2.213 -29.297 -0.044 1 96.25 132 LYS B CA 1
ATOM 2957 C C . LYS B 1 132 ? 1.298 -30.203 -0.859 1 96.25 132 LYS B C 1
ATOM 2959 O O . LYS B 1 132 ? 0.127 -30.375 -0.516 1 96.25 132 LYS B O 1
ATOM 2964 N N . ASP B 1 133 ? 1.789 -30.75 -1.887 1 94.38 133 ASP B N 1
ATOM 2965 C CA . ASP B 1 133 ? 1.061 -31.719 -2.705 1 94.38 133 ASP B CA 1
ATOM 2966 C C . ASP B 1 133 ? 1.441 -33.156 -2.338 1 94.38 133 ASP B C 1
ATOM 2968 O O . ASP B 1 133 ? 2.617 -33.5 -2.383 1 94.38 133 ASP B O 1
ATOM 2972 N N . SER B 1 134 ? 0.49 -33.969 -1.974 1 93.44 134 SER B N 1
ATOM 2973 C CA . SER B 1 134 ? 0.748 -35.344 -1.591 1 93.44 134 SER B CA 1
ATOM 2974 C C . SER B 1 134 ? 1.2 -36.188 -2.787 1 93.44 134 SER B C 1
ATOM 2976 O O . SER B 1 134 ? 0.916 -35.844 -3.936 1 93.44 134 SER B O 1
ATOM 2978 N N . ALA B 1 135 ? 1.885 -37.219 -2.361 1 92.25 135 ALA B N 1
ATOM 2979 C CA . ALA B 1 135 ? 2.258 -38.156 -3.41 1 92.25 135 ALA B CA 1
ATOM 2980 C C . ALA B 1 135 ? 1.023 -38.688 -4.129 1 92.25 135 ALA B C 1
ATOM 2982 O O . ALA B 1 135 ? -0.003 -38.969 -3.498 1 92.25 135 ALA B O 1
ATOM 2983 N N . GLN B 1 136 ? 1.096 -38.75 -5.441 1 89.69 136 GLN B N 1
ATOM 2984 C CA . GLN B 1 136 ? -0.051 -39.219 -6.199 1 89.69 136 GLN B CA 1
ATOM 2985 C C . GLN B 1 136 ? 0.391 -39.875 -7.508 1 89.69 136 GLN B C 1
ATOM 2987 O O . GLN B 1 136 ? 1.426 -39.5 -8.07 1 89.69 136 GLN B O 1
ATOM 2992 N N . PRO B 1 137 ? -0.384 -40.906 -7.961 1 86.56 137 PRO B N 1
ATOM 2993 C CA . PRO B 1 137 ? -0.071 -41.5 -9.266 1 86.56 137 PRO B CA 1
ATOM 2994 C C . PRO B 1 137 ? -0.35 -40.531 -10.422 1 86.56 137 PRO B C 1
ATOM 2996 O O . PRO B 1 137 ? -1.346 -39.812 -10.398 1 86.56 137 PRO B O 1
ATOM 2999 N N . VAL B 1 138 ? 0.588 -40.344 -11.234 1 79.31 138 VAL B N 1
ATOM 3000 C CA . VAL B 1 138 ? 0.387 -39.5 -12.406 1 79.31 138 VAL B CA 1
ATOM 3001 C C . VAL B 1 138 ? 0.633 -40.312 -13.68 1 79.31 138 VAL B C 1
ATOM 3003 O O . VAL B 1 138 ? 1.428 -41.25 -13.68 1 79.31 138 VAL B O 1
ATOM 3006 N N . ALA B 1 139 ? -0.252 -40.031 -14.609 1 74.38 139 ALA B N 1
ATOM 3007 C CA . ALA B 1 139 ? -0.111 -40.719 -15.891 1 74.38 139 ALA B CA 1
ATOM 3008 C C . ALA B 1 139 ? 1.084 -40.188 -16.672 1 74.38 139 ALA B C 1
ATOM 3010 O O . ALA B 1 139 ? 1.274 -38.969 -16.766 1 74.38 139 ALA B O 1
ATOM 3011 N N . TRP B 1 140 ? 2.092 -40.938 -16.953 1 65.31 140 TRP B N 1
ATOM 3012 C CA . TRP B 1 140 ? 3.213 -40.594 -17.812 1 65.31 140 TRP B CA 1
ATOM 3013 C C . TRP B 1 140 ? 3.232 -41.469 -19.062 1 65.31 140 TRP B C 1
ATOM 3015 O O . TRP B 1 140 ? 3.748 -42.594 -19.047 1 65.31 140 TRP B O 1
ATOM 3025 N N . GLY B 1 141 ? 2.82 -40.938 -20.188 1 62 141 GLY B N 1
ATOM 3026 C CA . GLY B 1 141 ? 2.639 -41.781 -21.344 1 62 141 GLY B CA 1
ATOM 3027 C C . GLY B 1 141 ? 1.754 -43 -21.062 1 62 141 GLY B C 1
ATOM 3028 O O . GLY B 1 141 ? 0.613 -42.844 -20.625 1 62 141 GLY B O 1
ATOM 3029 N N . ASP B 1 142 ? 2.244 -44.25 -21.344 1 65.38 142 ASP B N 1
ATOM 3030 C CA . ASP B 1 142 ? 1.525 -45.5 -21.141 1 65.38 142 ASP B CA 1
ATOM 3031 C C . ASP B 1 142 ? 1.833 -46.094 -19.766 1 65.38 142 ASP B C 1
ATOM 3033 O O . ASP B 1 142 ? 1.441 -47.219 -19.469 1 65.38 142 ASP B O 1
ATOM 3037 N N . ARG B 1 143 ? 2.529 -45.375 -18.953 1 74.94 143 ARG B N 1
ATOM 3038 C CA . ARG B 1 143 ? 2.906 -45.875 -17.641 1 74.94 143 ARG B CA 1
ATOM 3039 C C . ARG B 1 143 ? 2.344 -44.969 -16.531 1 74.94 143 ARG B C 1
ATOM 3041 O O . ARG B 1 143 ? 2.025 -43.812 -16.766 1 74.94 143 ARG B O 1
ATOM 3048 N N . ARG B 1 144 ? 1.868 -45.562 -15.445 1 79.75 144 ARG B N 1
ATOM 3049 C CA . ARG B 1 144 ? 1.517 -44.844 -14.227 1 79.75 144 ARG B CA 1
ATOM 3050 C C . ARG B 1 144 ? 2.717 -44.719 -13.297 1 79.75 144 ARG B C 1
ATOM 3052 O O . ARG B 1 144 ? 3.328 -45.75 -12.93 1 79.75 144 ARG B O 1
ATOM 3059 N N . VAL B 1 145 ? 3.26 -43.469 -13.141 1 82.06 145 VAL B N 1
ATOM 3060 C CA . VAL B 1 145 ? 4.371 -43.219 -12.227 1 82.06 145 VAL B CA 1
ATOM 3061 C C . VAL B 1 145 ? 3.865 -42.5 -10.977 1 82.06 145 VAL B C 1
ATOM 3063 O O . VAL B 1 145 ? 2.891 -41.75 -11.031 1 82.06 145 VAL B O 1
ATOM 3066 N N . GLU B 1 146 ? 4.418 -42.906 -9.828 1 87.69 146 GLU B N 1
ATOM 3067 C CA . GLU B 1 146 ? 4.074 -42.219 -8.578 1 87.69 146 GLU B CA 1
ATOM 3068 C C . GLU B 1 146 ? 4.836 -40.906 -8.43 1 87.69 146 GLU B C 1
ATOM 3070 O O . GLU B 1 146 ? 6.07 -40.906 -8.391 1 87.69 146 GLU B O 1
ATOM 3075 N N . GLN B 1 147 ? 4.172 -39.781 -8.516 1 89.06 147 GLN B N 1
ATOM 3076 C CA . GLN B 1 147 ? 4.773 -38.469 -8.242 1 89.06 147 GLN B CA 1
ATOM 3077 C C . GLN B 1 147 ? 4.996 -38.281 -6.746 1 89.06 147 GLN B C 1
ATOM 3079 O O . GLN B 1 147 ? 4.062 -38.406 -5.953 1 89.06 147 GLN B O 1
ATOM 3084 N N . PRO B 1 148 ? 6.23 -38.062 -6.352 1 94 148 PRO B N 1
ATOM 3085 C CA . PRO B 1 148 ? 6.496 -37.906 -4.918 1 94 148 PRO B CA 1
ATOM 3086 C C . PRO B 1 148 ? 5.844 -36.656 -4.34 1 94 148 PRO B C 1
ATOM 3088 O O . PRO B 1 148 ? 5.379 -35.781 -5.086 1 94 148 PRO B O 1
ATOM 3091 N N . GLU B 1 149 ? 5.715 -36.625 -2.994 1 96.5 149 GLU B N 1
ATOM 3092 C CA . GLU B 1 149 ? 5.258 -35.438 -2.291 1 96.5 149 GLU B CA 1
ATOM 3093 C C . GLU B 1 149 ? 6.098 -34.219 -2.67 1 96.5 149 GLU B C 1
ATOM 3095 O O . GLU B 1 149 ? 7.32 -34.312 -2.781 1 96.5 149 GLU B O 1
ATOM 3100 N N . HIS B 1 150 ? 5.395 -33.094 -2.92 1 97.19 150 HIS B N 1
ATOM 3101 C CA . HIS B 1 150 ? 6.02 -31.875 -3.416 1 97.19 150 HIS B CA 1
ATOM 3102 C C . HIS B 1 150 ? 5.707 -30.688 -2.514 1 97.19 150 HIS B C 1
ATOM 3104 O O . HIS B 1 150 ? 4.551 -30.469 -2.145 1 97.19 150 HIS B O 1
ATOM 3110 N N . TRP B 1 151 ? 6.785 -29.984 -2.082 1 98.25 151 TRP B N 1
ATOM 3111 C CA . TRP B 1 151 ? 6.621 -28.797 -1.241 1 98.25 151 TRP B CA 1
ATOM 3112 C C . TRP B 1 151 ? 7.043 -27.531 -1.988 1 98.25 151 TRP B C 1
ATOM 3114 O O . TRP B 1 151 ? 8.047 -27.531 -2.701 1 98.25 151 TRP B O 1
ATOM 3124 N N . GLN B 1 152 ? 6.25 -26.469 -1.915 1 98.44 152 GLN B N 1
ATOM 3125 C CA . GLN B 1 152 ? 6.586 -25.141 -2.408 1 98.44 152 GLN B CA 1
ATOM 3126 C C . GLN B 1 152 ? 6.262 -24.078 -1.368 1 98.44 152 GLN B C 1
ATOM 3128 O O . GLN B 1 152 ? 5.164 -24.047 -0.812 1 98.44 152 GLN B O 1
ATOM 3133 N N . PHE B 1 153 ? 7.211 -23.234 -1.089 1 98.06 153 PHE B N 1
ATOM 3134 C CA . PHE B 1 153 ? 6.977 -22.094 -0.198 1 98.06 153 PHE B CA 1
ATOM 3135 C C . PHE B 1 153 ? 8.016 -21.016 -0.422 1 98.06 153 PHE B C 1
ATOM 3137 O O . PHE B 1 153 ? 8.984 -21.219 -1.157 1 98.06 153 PHE B O 1
ATOM 3144 N N . GLY B 1 154 ? 7.742 -19.875 0.116 1 97.81 154 GLY B N 1
ATOM 3145 C CA . GLY B 1 154 ? 8.672 -18.766 0.023 1 97.81 154 GLY B CA 1
ATOM 3146 C C . GLY B 1 154 ? 9.094 -18.219 1.376 1 97.81 154 GLY B C 1
ATOM 3147 O O . GLY B 1 154 ? 8.375 -18.375 2.363 1 97.81 154 GLY B O 1
ATOM 3148 N N . LEU B 1 155 ? 10.273 -17.703 1.438 1 97.69 155 LEU B N 1
ATOM 3149 C CA . LEU B 1 155 ? 10.781 -16.875 2.525 1 97.69 155 LEU B CA 1
ATOM 3150 C C . LEU B 1 155 ? 10.984 -15.438 2.059 1 97.69 155 LEU B C 1
ATOM 3152 O O . LEU B 1 155 ? 11.742 -15.188 1.116 1 97.69 155 LEU B O 1
ATOM 3156 N N . PHE B 1 156 ? 10.383 -14.555 2.777 1 97 156 PHE B N 1
ATOM 3157 C CA . PHE B 1 156 ? 10.289 -13.211 2.221 1 97 156 PHE B CA 1
ATOM 3158 C C . PHE B 1 156 ? 10.93 -12.195 3.158 1 97 156 PHE B C 1
ATOM 3160 O O . PHE B 1 156 ? 10.734 -12.25 4.371 1 97 156 PHE B O 1
ATOM 3167 N N . GLY B 1 157 ? 11.703 -11.32 2.555 1 96.12 157 GLY B N 1
ATOM 3168 C CA . GLY B 1 157 ? 12.219 -10.102 3.15 1 96.12 157 GLY B CA 1
ATOM 3169 C C . GLY B 1 157 ? 12.117 -8.898 2.23 1 96.12 157 GLY B C 1
ATOM 3170 O O . GLY B 1 157 ? 11.789 -9.039 1.052 1 96.12 157 GLY B O 1
ATOM 3171 N N . PRO B 1 158 ? 12.328 -7.734 2.791 1 95.31 158 PRO B N 1
ATOM 3172 C CA . PRO B 1 158 ? 12.18 -6.531 1.969 1 95.31 158 PRO B CA 1
ATOM 3173 C C . PRO B 1 158 ? 13.242 -6.43 0.877 1 95.31 158 PRO B C 1
ATOM 3175 O O . PRO B 1 158 ? 12.961 -5.953 -0.224 1 95.31 158 PRO B O 1
ATOM 3178 N N . SER B 1 159 ? 14.445 -6.867 1.108 1 97 159 SER B N 1
ATOM 3179 C CA . SER B 1 159 ? 15.539 -6.707 0.154 1 97 159 SER B CA 1
ATOM 3180 C C . SER B 1 159 ? 15.797 -8.008 -0.608 1 97 159 SER B C 1
ATOM 3182 O O . SER B 1 159 ? 16.453 -7.996 -1.646 1 97 159 SER B O 1
ATOM 3184 N N . ARG B 1 160 ? 15.273 -9.086 0.022 1 97.06 160 ARG B N 1
ATOM 3185 C CA . ARG B 1 160 ? 15.555 -10.398 -0.544 1 97.06 160 ARG B CA 1
ATOM 3186 C C . ARG B 1 160 ? 14.367 -11.344 -0.353 1 97.06 160 ARG B C 1
ATOM 3188 O O . ARG B 1 160 ? 13.672 -11.273 0.665 1 97.06 160 ARG B O 1
ATOM 3195 N N . ASN B 1 161 ? 14.156 -12.195 -1.355 1 97.06 161 ASN B N 1
ATOM 3196 C CA . ASN B 1 161 ? 13.195 -13.281 -1.205 1 97.06 161 ASN B CA 1
ATOM 3197 C C . ASN B 1 161 ? 13.734 -14.594 -1.778 1 97.06 161 ASN B C 1
ATOM 3199 O O . ASN B 1 161 ? 14.602 -14.578 -2.658 1 97.06 161 ASN B O 1
ATOM 3203 N N . VAL B 1 162 ? 13.273 -15.68 -1.207 1 98.06 162 VAL B N 1
ATOM 3204 C CA . VAL B 1 162 ? 13.688 -17.016 -1.604 1 98.06 162 VAL B CA 1
ATOM 3205 C C . VAL B 1 162 ? 12.461 -17.891 -1.889 1 98.06 162 VAL B C 1
ATOM 3207 O O . VAL B 1 162 ? 11.547 -17.969 -1.062 1 98.06 162 VAL B O 1
ATOM 3210 N N . GLN B 1 163 ? 12.453 -18.422 -3.08 1 98.5 163 GLN B N 1
ATOM 3211 C CA . GLN B 1 163 ? 11.43 -19.406 -3.436 1 98.5 163 GLN B CA 1
ATOM 3212 C C . GLN B 1 163 ? 11.984 -20.828 -3.385 1 98.5 163 GLN B C 1
ATOM 3214 O O . GLN B 1 163 ? 13.023 -21.109 -3.973 1 98.5 163 GLN B O 1
ATOM 3219 N N . VAL B 1 164 ? 11.219 -21.688 -2.744 1 98.62 164 VAL B N 1
ATOM 3220 C CA . VAL B 1 164 ? 11.727 -23.016 -2.451 1 98.62 164 VAL B CA 1
ATOM 3221 C C . VAL B 1 164 ? 10.828 -24.062 -3.109 1 98.62 164 VAL B C 1
ATOM 3223 O O . VAL B 1 164 ? 9.602 -23.969 -3.047 1 98.62 164 VAL B O 1
ATOM 3226 N N . GLU B 1 165 ? 11.469 -25.031 -3.682 1 98.38 165 GLU B N 1
ATOM 3227 C CA . GLU B 1 165 ? 10.805 -26.203 -4.246 1 98.38 165 GLU B CA 1
ATOM 3228 C C . GLU B 1 165 ? 11.531 -27.484 -3.865 1 98.38 165 GLU B C 1
ATOM 3230 O O . GLU B 1 165 ? 12.734 -27.609 -4.07 1 98.38 165 GLU B O 1
ATOM 3235 N N . TYR B 1 166 ? 10.742 -28.422 -3.34 1 98.12 166 TYR B N 1
ATOM 3236 C CA . TYR B 1 166 ? 11.336 -29.672 -2.877 1 98.12 166 TYR B CA 1
ATOM 3237 C C . TYR B 1 166 ? 10.445 -30.859 -3.221 1 98.12 166 TYR B C 1
ATOM 3239 O O . TYR B 1 166 ? 9.234 -30.812 -3.004 1 98.12 166 TYR B O 1
ATOM 3247 N N . TRP B 1 167 ? 11.062 -31.812 -3.73 1 96.69 167 TRP B N 1
ATOM 3248 C CA . TRP B 1 167 ? 10.43 -33.125 -3.939 1 96.69 167 TRP B CA 1
ATOM 3249 C C . TRP B 1 167 ? 10.922 -34.125 -2.914 1 96.69 167 TRP B C 1
ATOM 3251 O O . TRP B 1 167 ? 12.125 -34.375 -2.801 1 96.69 167 TRP B O 1
ATOM 3261 N N . LYS B 1 168 ? 10 -34.688 -2.195 1 96 168 LYS B N 1
ATOM 3262 C CA . LYS B 1 168 ? 10.367 -35.625 -1.139 1 96 168 LYS B CA 1
ATOM 3263 C C . LYS B 1 168 ? 11.219 -36.781 -1.689 1 96 168 LYS B C 1
ATOM 3265 O O . LYS B 1 168 ? 10.867 -37.375 -2.707 1 96 168 LYS B O 1
ATOM 3270 N N . GLY B 1 169 ? 12.305 -37.062 -0.953 1 94.44 169 GLY B N 1
ATOM 3271 C CA . GLY B 1 169 ? 13.211 -38.094 -1.378 1 94.44 169 GLY B CA 1
ATOM 3272 C C . GLY B 1 169 ? 14.438 -37.562 -2.1 1 94.44 169 GLY B C 1
ATOM 3273 O O . GLY B 1 169 ? 15.438 -38.281 -2.242 1 94.44 169 GLY B O 1
ATOM 3274 N N . ASN B 1 170 ? 14.305 -36.406 -2.715 1 95.81 170 ASN B N 1
ATOM 3275 C CA . ASN B 1 170 ? 15.461 -35.781 -3.357 1 95.81 170 ASN B CA 1
ATOM 3276 C C . ASN B 1 170 ? 16.531 -35.438 -2.342 1 95.81 170 ASN B C 1
ATOM 3278 O O . ASN B 1 170 ? 16.234 -35.062 -1.206 1 95.81 170 ASN B O 1
ATOM 3282 N N . GLY B 1 171 ? 17.766 -35.531 -2.756 1 97 171 GLY B N 1
ATOM 3283 C CA . GLY B 1 171 ? 18.859 -35.156 -1.888 1 97 171 GLY B CA 1
ATOM 3284 C C . GLY B 1 171 ? 19.141 -33.688 -1.895 1 97 171 GLY B C 1
ATOM 3285 O O . GLY B 1 171 ? 19.953 -33.188 -1.105 1 97 171 GLY B O 1
ATOM 3286 N N . TYR B 1 172 ? 18.438 -32.969 -2.82 1 97.94 172 TYR B N 1
ATOM 3287 C CA . TYR B 1 172 ? 18.641 -31.531 -2.973 1 97.94 172 TYR B CA 1
ATOM 3288 C C . TYR B 1 172 ? 17.312 -30.781 -2.918 1 97.94 172 TYR B C 1
ATOM 3290 O O . TYR B 1 172 ? 16.25 -31.359 -3.199 1 97.94 172 TYR B O 1
ATOM 3298 N N . VAL B 1 173 ? 17.375 -29.594 -2.512 1 98.19 173 VAL B N 1
ATOM 3299 C CA . VAL B 1 173 ? 16.234 -28.672 -2.574 1 98.19 173 VAL B CA 1
ATOM 3300 C C . VAL B 1 173 ? 16.562 -27.516 -3.508 1 98.19 173 VAL B C 1
ATOM 3302 O O . VAL B 1 173 ? 17.688 -27 -3.508 1 98.19 173 VAL B O 1
ATOM 3305 N N . SER B 1 174 ? 15.602 -27.141 -4.359 1 98.44 174 SER B N 1
ATOM 3306 C CA . SER B 1 174 ? 15.789 -26.031 -5.289 1 98.44 174 SER B CA 1
ATOM 3307 C C . SER B 1 174 ? 15.406 -24.703 -4.645 1 98.44 174 SER B C 1
ATOM 3309 O O . SER B 1 174 ? 14.32 -24.578 -4.086 1 98.44 174 SER B O 1
ATOM 3311 N N . VAL B 1 175 ? 16.328 -23.797 -4.77 1 98.12 175 VAL B N 1
ATOM 3312 C CA . VAL B 1 175 ? 16.141 -22.469 -4.168 1 98.12 175 VAL B CA 1
ATOM 3313 C C . VAL B 1 175 ? 16.344 -21.391 -5.219 1 98.12 175 VAL B C 1
ATOM 3315 O O . VAL B 1 175 ? 17.391 -21.359 -5.883 1 98.12 175 VAL B O 1
ATOM 3318 N N . LYS B 1 176 ? 15.367 -20.594 -5.426 1 98.38 176 LYS B N 1
ATOM 3319 C CA . LYS B 1 176 ? 15.5 -19.406 -6.254 1 98.38 176 LYS B CA 1
ATOM 3320 C C . LYS B 1 176 ? 15.594 -18.156 -5.391 1 98.38 176 LYS B C 1
ATOM 3322 O O . LYS B 1 176 ? 14.625 -17.75 -4.75 1 98.38 176 LYS B O 1
ATOM 3327 N N . ARG B 1 177 ? 16.688 -17.531 -5.457 1 97.69 177 ARG B N 1
ATOM 3328 C CA . ARG B 1 177 ? 16.953 -16.344 -4.66 1 97.69 177 ARG B CA 1
ATOM 3329 C C . ARG B 1 177 ? 16.797 -15.078 -5.5 1 97.69 177 ARG B C 1
ATOM 3331 O O . ARG B 1 177 ? 17.344 -14.992 -6.602 1 97.69 177 ARG B O 1
ATOM 3338 N N . THR B 1 178 ? 16.109 -14.148 -5.023 1 97.88 178 THR B N 1
ATOM 3339 C CA . THR B 1 178 ? 15.938 -12.852 -5.68 1 97.88 178 THR B CA 1
ATOM 3340 C C . THR B 1 178 ? 16.438 -11.719 -4.789 1 97.88 178 THR B C 1
ATOM 3342 O O . THR B 1 178 ? 15.891 -11.5 -3.701 1 97.88 178 THR B O 1
ATOM 3345 N N . ASP B 1 179 ? 17.422 -11.031 -5.223 1 97.75 179 ASP B N 1
ATOM 3346 C CA . ASP B 1 179 ? 17.891 -9.828 -4.551 1 97.75 179 ASP B CA 1
ATOM 3347 C C . ASP B 1 179 ? 17.312 -8.57 -5.195 1 97.75 179 ASP B C 1
ATOM 3349 O O . ASP B 1 179 ? 17.578 -8.289 -6.367 1 97.75 179 ASP B O 1
ATOM 3353 N N . ASN B 1 180 ? 16.656 -7.82 -4.426 1 97.38 180 ASN B N 1
ATOM 3354 C CA . ASN B 1 180 ? 15.922 -6.676 -4.949 1 97.38 180 ASN B CA 1
ATOM 3355 C C . ASN B 1 180 ? 16.797 -5.43 -5.027 1 97.38 180 ASN B C 1
ATOM 3357 O O . ASN B 1 180 ? 17.719 -5.258 -4.227 1 97.38 180 ASN B O 1
ATOM 3361 N N . ALA B 1 181 ? 16.469 -4.547 -5.945 1 97.69 181 ALA B N 1
ATOM 3362 C CA . ALA B 1 181 ? 17.094 -3.229 -6.031 1 97.69 181 ALA B CA 1
ATOM 3363 C C . ALA B 1 181 ? 16.625 -2.33 -4.891 1 97.69 181 ALA B C 1
ATOM 3365 O O . ALA B 1 181 ? 15.711 -2.686 -4.145 1 97.69 181 ALA B O 1
ATOM 3366 N N . PHE B 1 182 ? 17.312 -1.185 -4.793 1 96.69 182 PHE B N 1
ATOM 3367 C CA . PHE B 1 182 ? 17.078 -0.271 -3.68 1 96.69 182 PHE B CA 1
ATOM 3368 C C . PHE B 1 182 ? 15.633 0.203 -3.662 1 96.69 182 PHE B C 1
ATOM 3370 O O . PHE B 1 182 ? 14.953 0.117 -2.633 1 96.69 182 PHE B O 1
ATOM 3377 N N . LEU B 1 183 ? 15 0.633 -4.73 1 96.56 183 LEU B N 1
ATOM 3378 C CA . LEU B 1 183 ? 13.648 1.168 -4.785 1 96.56 183 LEU B CA 1
ATOM 3379 C C . LEU B 1 183 ? 12.617 0.068 -4.543 1 96.56 183 LEU B C 1
ATOM 3381 O O . LEU B 1 183 ? 11.594 0.302 -3.9 1 96.56 183 LEU B O 1
ATOM 3385 N N . THR B 1 184 ? 12.906 -1.107 -5.039 1 97.12 184 THR B N 1
ATOM 3386 C CA . THR B 1 184 ? 12.016 -2.234 -4.777 1 97.12 184 THR B CA 1
ATOM 3387 C C . THR B 1 184 ? 12.008 -2.58 -3.289 1 97.12 184 THR B C 1
ATOM 3389 O O . THR B 1 184 ? 10.961 -2.928 -2.736 1 97.12 184 THR B O 1
ATOM 3392 N N . THR B 1 185 ? 13.18 -2.473 -2.711 1 97 185 THR B N 1
ATOM 3393 C CA . THR B 1 185 ? 13.258 -2.719 -1.275 1 97 185 THR B CA 1
ATOM 3394 C C . THR B 1 185 ? 12.406 -1.714 -0.506 1 97 185 THR B C 1
ATOM 3396 O O . THR B 1 185 ? 11.672 -2.088 0.41 1 97 185 THR B O 1
ATOM 3399 N N . LEU B 1 186 ? 12.438 -0.477 -0.9 1 95.94 186 LEU B N 1
ATOM 3400 C CA . LEU B 1 186 ? 11.617 0.547 -0.259 1 95.94 186 LEU B CA 1
ATOM 3401 C C . LEU B 1 186 ? 10.133 0.273 -0.475 1 95.94 186 LEU B C 1
ATOM 3403 O O . LEU B 1 186 ? 9.328 0.429 0.446 1 95.94 186 LEU B O 1
ATOM 3407 N N . ASN B 1 187 ? 9.797 -0.141 -1.639 1 96.75 187 ASN B N 1
ATOM 3408 C CA . ASN B 1 187 ? 8.414 -0.516 -1.936 1 96.75 187 ASN B CA 1
ATOM 3409 C C . ASN B 1 187 ? 7.945 -1.67 -1.055 1 96.75 187 ASN B C 1
ATOM 3411 O O . ASN B 1 187 ? 6.82 -1.657 -0.556 1 96.75 187 ASN B O 1
ATOM 3415 N N . ASN B 1 188 ? 8.867 -2.59 -0.877 1 96.44 188 ASN B N 1
ATOM 3416 C CA . ASN B 1 188 ? 8.531 -3.746 -0.053 1 96.44 188 ASN B CA 1
ATOM 3417 C C . ASN B 1 188 ? 8.344 -3.355 1.409 1 96.44 188 ASN B C 1
ATOM 3419 O O . ASN B 1 188 ? 7.48 -3.91 2.098 1 96.44 188 ASN B O 1
ATOM 3423 N N . LEU B 1 189 ? 9.094 -2.445 1.86 1 94.75 189 LEU B N 1
ATOM 3424 C CA . LEU B 1 189 ? 8.906 -1.927 3.211 1 94.75 189 LEU B CA 1
ATOM 3425 C C . LEU B 1 189 ? 7.559 -1.228 3.342 1 94.75 189 LEU B C 1
ATOM 3427 O O . LEU B 1 189 ? 6.836 -1.44 4.32 1 94.75 189 LEU B O 1
ATOM 3431 N N . HIS B 1 190 ? 7.191 -0.495 2.342 1 96.38 190 HIS B N 1
ATOM 3432 C CA . HIS B 1 190 ? 5.895 0.171 2.314 1 96.38 190 HIS B CA 1
ATOM 3433 C C . HIS B 1 190 ? 4.754 -0.84 2.371 1 96.38 190 HIS B C 1
ATOM 3435 O O . HIS B 1 190 ? 3.787 -0.654 3.113 1 96.38 190 HIS B O 1
ATOM 3441 N N . ARG B 1 191 ? 4.961 -1.889 1.668 1 95.94 191 ARG B N 1
ATOM 3442 C CA . ARG B 1 191 ? 3.916 -2.9 1.56 1 95.94 191 ARG B CA 1
ATOM 3443 C C . ARG B 1 191 ? 3.941 -3.844 2.756 1 95.94 191 ARG B C 1
ATOM 3445 O O . ARG B 1 191 ? 3.033 -4.66 2.93 1 95.94 191 ARG B O 1
ATOM 3452 N N . GLY B 1 192 ? 5.016 -3.836 3.488 1 93.69 192 GLY B N 1
ATOM 3453 C CA . GLY B 1 192 ? 5.148 -4.723 4.633 1 93.69 192 GLY B CA 1
ATOM 3454 C C . GLY B 1 192 ? 5.531 -6.141 4.246 1 93.69 192 GLY B C 1
ATOM 3455 O O . GLY B 1 192 ? 5.207 -7.094 4.957 1 93.69 192 GLY B O 1
ATOM 3456 N N . VAL B 1 193 ? 6.176 -6.266 3.152 1 93.31 193 VAL B N 1
ATOM 3457 C CA . VAL B 1 193 ? 6.555 -7.59 2.67 1 93.31 193 VAL B CA 1
ATOM 3458 C C . VAL B 1 193 ? 7.621 -8.188 3.586 1 93.31 193 VAL B C 1
ATOM 3460 O O . VAL B 1 193 ? 8.711 -7.633 3.725 1 93.31 193 VAL B O 1
ATOM 3463 N N . GLY B 1 194 ? 7.34 -9.281 4.188 1 92.31 194 GLY B N 1
ATOM 3464 C CA . GLY B 1 194 ? 8.312 -10.031 4.969 1 92.31 194 GLY B CA 1
ATOM 3465 C C . GLY B 1 194 ? 8.672 -9.359 6.277 1 92.31 194 GLY B C 1
ATOM 3466 O O . GLY B 1 194 ? 9.766 -9.562 6.805 1 92.31 194 GLY B O 1
ATOM 3467 N N . MET B 1 195 ? 7.84 -8.539 6.719 1 90.25 195 MET B N 1
ATOM 3468 C CA . MET B 1 195 ? 8.195 -7.777 7.914 1 90.25 195 MET B CA 1
ATOM 3469 C C . MET B 1 195 ? 7.664 -8.461 9.172 1 90.25 195 MET B C 1
ATOM 3471 O O . MET B 1 195 ? 6.715 -9.242 9.109 1 90.25 195 MET B O 1
ATOM 3475 N N . ASN B 1 196 ? 8.367 -8.18 10.25 1 90.62 196 ASN B N 1
ATOM 3476 C CA . ASN B 1 196 ? 8.023 -8.836 11.508 1 90.62 196 ASN B CA 1
ATOM 3477 C C . ASN B 1 196 ? 6.961 -8.055 12.273 1 90.62 196 ASN B C 1
ATOM 3479 O O . ASN B 1 196 ? 6.477 -7.027 11.805 1 90.62 196 ASN B O 1
ATOM 3483 N N . LEU B 1 197 ? 6.656 -8.562 13.406 1 92 197 LEU B N 1
ATOM 3484 C CA . LEU B 1 197 ? 5.566 -8.016 14.211 1 92 197 LEU B CA 1
ATOM 3485 C C . LEU B 1 197 ? 5.879 -6.594 14.656 1 92 197 LEU B C 1
ATOM 3487 O O . LEU B 1 197 ? 4.984 -5.746 14.711 1 92 197 LEU B O 1
ATOM 3491 N N . PHE B 1 198 ? 7.086 -6.336 14.938 1 92.88 198 PHE B N 1
ATOM 3492 C CA . PHE B 1 198 ? 7.48 -4.996 15.352 1 92.88 198 PHE B CA 1
ATOM 3493 C C . PHE B 1 198 ? 7.184 -3.979 14.258 1 92.88 198 PHE B C 1
ATOM 3495 O O . PHE B 1 198 ? 6.633 -2.91 14.531 1 92.88 198 PHE B O 1
ATOM 3502 N N . TRP B 1 199 ? 7.559 -4.371 13.062 1 93 199 TRP B N 1
ATOM 3503 C CA . TRP B 1 199 ? 7.297 -3.473 11.945 1 93 199 TRP B CA 1
ATOM 3504 C C . TRP B 1 199 ? 5.797 -3.264 11.758 1 93 199 TRP B C 1
ATOM 3506 O O . TRP B 1 199 ? 5.344 -2.141 11.523 1 93 199 TRP B O 1
ATOM 3516 N N . VAL B 1 200 ? 5.043 -4.285 11.891 1 94.25 200 VAL B N 1
ATOM 3517 C CA . VAL B 1 200 ? 3.598 -4.211 11.703 1 94.25 200 VAL B CA 1
ATOM 3518 C C . VAL B 1 200 ? 2.996 -3.236 12.719 1 94.25 200 VAL B C 1
ATOM 3520 O O . VAL B 1 200 ? 2.182 -2.383 12.359 1 94.25 200 VAL B O 1
ATOM 3523 N N . LEU B 1 201 ? 3.375 -3.318 13.891 1 95.38 201 LEU B N 1
ATOM 3524 C CA . LEU B 1 201 ? 2.857 -2.455 14.945 1 95.38 201 LEU B CA 1
ATOM 3525 C C . LEU B 1 201 ? 3.314 -1.016 14.742 1 95.38 201 LEU B C 1
ATOM 3527 O O . LEU B 1 201 ? 2.555 -0.077 14.992 1 95.38 201 LEU B O 1
ATOM 3531 N N . LEU B 1 202 ? 4.59 -0.914 14.367 1 94.56 202 LEU B N 1
ATOM 3532 C CA . LEU B 1 202 ? 5.082 0.421 14.039 1 94.56 202 LEU B CA 1
ATOM 3533 C C . LEU B 1 202 ? 4.234 1.066 12.953 1 94.56 202 LEU B C 1
ATOM 3535 O O . LEU B 1 202 ? 3.818 2.219 13.086 1 94.56 202 LEU B O 1
ATOM 3539 N N . MET B 1 203 ? 3.938 0.306 11.945 1 95.75 203 MET B N 1
ATOM 3540 C CA . MET B 1 203 ? 3.162 0.838 10.828 1 95.75 203 MET B CA 1
ATOM 3541 C C . MET B 1 203 ? 1.721 1.108 11.25 1 95.75 203 MET B C 1
ATOM 3543 O O . MET B 1 203 ? 1.077 2.02 10.727 1 95.75 203 MET B O 1
ATOM 3547 N N . ASP B 1 204 ? 1.252 0.357 12.164 1 96.81 204 ASP B N 1
ATOM 3548 C CA . ASP B 1 204 ? -0.066 0.659 12.711 1 96.81 204 ASP B CA 1
ATOM 3549 C C . ASP B 1 204 ? -0.094 2.053 13.336 1 96.81 204 ASP B C 1
ATOM 3551 O O . ASP B 1 204 ? -1.083 2.777 13.211 1 96.81 204 ASP B O 1
ATOM 3555 N N . THR B 1 205 ? 0.904 2.379 14 1 96.38 205 THR B N 1
ATOM 3556 C CA . THR B 1 205 ? 0.947 3.705 14.609 1 96.38 205 THR B CA 1
ATOM 3557 C C . THR B 1 205 ? 0.995 4.789 13.539 1 96.38 205 THR B C 1
ATOM 3559 O O . THR B 1 205 ? 0.415 5.863 13.711 1 96.38 205 THR B O 1
ATOM 3562 N N . ILE B 1 206 ? 1.639 4.473 12.492 1 95 206 ILE B N 1
ATOM 3563 C CA . ILE B 1 206 ? 1.733 5.441 11.406 1 95 206 ILE B CA 1
ATOM 3564 C C . ILE B 1 206 ? 0.375 5.586 10.727 1 95 206 ILE B C 1
ATOM 3566 O O . ILE B 1 206 ? -0.096 6.703 10.492 1 95 206 ILE B O 1
ATOM 3570 N N . ALA B 1 207 ? -0.225 4.5 10.484 1 96.62 207 ALA B N 1
ATOM 3571 C CA . ALA B 1 207 ? -1.561 4.527 9.891 1 96.62 207 ALA B CA 1
ATOM 3572 C C . ALA B 1 207 ? -2.555 5.227 10.812 1 96.62 207 ALA B C 1
ATOM 3574 O O . ALA B 1 207 ? -3.379 6.023 10.359 1 96.62 207 ALA B O 1
ATOM 3575 N N . GLY B 1 208 ? -2.484 4.883 12.039 1 96.44 208 GLY B N 1
ATOM 3576 C CA . GLY B 1 208 ? -3.316 5.57 13.016 1 96.44 208 GLY B CA 1
ATOM 3577 C C . GLY B 1 208 ? -3.068 7.066 13.062 1 96.44 208 GLY B C 1
ATOM 3578 O O . GLY B 1 208 ? -4.008 7.852 13.211 1 96.44 208 GLY B O 1
ATOM 3579 N N . SER B 1 209 ? -1.868 7.43 12.984 1 96.25 209 SER B N 1
ATOM 3580 C CA . SER B 1 209 ? -1.514 8.844 12.938 1 96.25 209 SER B CA 1
ATOM 3581 C C . SER B 1 209 ? -2.129 9.531 11.727 1 96.25 209 SER B C 1
ATOM 3583 O O . SER B 1 209 ? -2.572 10.68 11.82 1 96.25 209 SER B O 1
ATOM 3585 N N . MET B 1 210 ? -2.098 8.812 10.695 1 96 210 MET B N 1
ATOM 3586 C CA . MET B 1 210 ? -2.68 9.391 9.484 1 96 210 MET B CA 1
ATOM 3587 C C . MET B 1 210 ? -4.168 9.68 9.68 1 96 210 MET B C 1
ATOM 3589 O O . MET B 1 210 ? -4.668 10.719 9.25 1 96 210 MET B O 1
ATOM 3593 N N . VAL B 1 211 ? -4.832 8.852 10.297 1 97.12 211 VAL B N 1
ATOM 3594 C CA . VAL B 1 211 ? -6.25 9.031 10.602 1 97.12 211 VAL B CA 1
ATOM 3595 C C . VAL B 1 211 ? -6.434 10.25 11.5 1 97.12 211 VAL B C 1
ATOM 3597 O O . VAL B 1 211 ? -7.246 11.133 11.203 1 97.12 211 VAL B O 1
ATOM 3600 N N . LEU B 1 212 ? -5.648 10.289 12.492 1 97.06 212 LEU B N 1
ATOM 3601 C CA . LEU B 1 212 ? -5.758 11.375 13.453 1 97.06 212 LEU B CA 1
ATOM 3602 C C . LEU B 1 212 ? -5.395 12.711 12.812 1 97.06 212 LEU B C 1
ATOM 3604 O O . LEU B 1 212 ? -6.039 13.727 13.078 1 97.06 212 LEU B O 1
ATOM 3608 N N . LEU B 1 213 ? -4.391 12.672 12.023 1 97.5 213 LEU B N 1
ATOM 3609 C CA . LEU B 1 213 ? -3.979 13.898 11.352 1 97.5 213 LEU B CA 1
ATOM 3610 C C . LEU B 1 213 ? -5.062 14.391 10.398 1 97.5 213 LEU B C 1
ATOM 3612 O O . LEU B 1 213 ? -5.301 15.594 10.289 1 97.5 213 LEU B O 1
ATOM 3616 N N . SER B 1 214 ? -5.645 13.492 9.734 1 96.62 214 SER B N 1
ATOM 3617 C CA . SER B 1 214 ? -6.742 13.875 8.852 1 96.62 214 SER B CA 1
ATOM 3618 C C . SER B 1 214 ? -7.887 14.516 9.633 1 96.62 214 SER B C 1
ATOM 3620 O O . SER B 1 214 ? -8.391 15.57 9.25 1 96.62 214 SER B O 1
ATOM 3622 N N . LEU B 1 215 ? -8.219 13.938 10.672 1 97.19 215 LEU B N 1
ATOM 3623 C CA . LEU B 1 215 ? -9.32 14.438 11.492 1 97.19 215 LEU B CA 1
ATOM 3624 C C . LEU B 1 215 ? -8.969 15.773 12.133 1 97.19 215 LEU B C 1
ATOM 3626 O O . LEU B 1 215 ? -9.727 16.734 12.031 1 97.19 215 LEU B O 1
ATOM 3630 N N . THR B 1 216 ? -7.824 15.844 12.734 1 97.12 216 THR B N 1
ATOM 3631 C CA . THR B 1 216 ? -7.418 17.078 13.398 1 97.12 216 THR B CA 1
ATOM 3632 C C . THR B 1 216 ? -7.152 18.172 12.383 1 97.12 216 THR B C 1
ATOM 3634 O O . THR B 1 216 ? -7.438 19.344 12.641 1 97.12 216 THR B O 1
ATOM 3637 N N . GLY B 1 217 ? -6.645 17.812 11.258 1 96.5 217 GLY B N 1
ATOM 3638 C CA . GLY B 1 217 ? -6.406 18.797 10.219 1 96.5 217 GLY B CA 1
ATOM 3639 C C . GLY B 1 217 ? -7.68 19.438 9.703 1 96.5 217 GLY B C 1
ATOM 3640 O O . GLY B 1 217 ? -7.75 20.656 9.555 1 96.5 217 GLY B O 1
ATOM 3641 N N . VAL B 1 218 ? -8.617 18.641 9.453 1 96.31 218 VAL B N 1
ATOM 3642 C CA . VAL B 1 218 ? -9.898 19.172 8.977 1 96.31 218 VAL B CA 1
ATOM 3643 C C . VAL B 1 218 ? -10.539 20.031 10.055 1 96.31 218 VAL B C 1
ATOM 3645 O O . VAL B 1 218 ? -11.07 21.109 9.766 1 96.31 218 VAL B O 1
ATOM 3648 N N . LEU B 1 219 ? -10.461 19.594 11.258 1 96.12 219 LEU B N 1
ATOM 3649 C CA . LEU B 1 219 ? -11.023 20.375 12.359 1 96.12 219 LEU B CA 1
ATOM 3650 C C . LEU B 1 219 ? -10.305 21.703 12.492 1 96.12 219 LEU B C 1
ATOM 3652 O O . LEU B 1 219 ? -10.945 22.734 12.695 1 96.12 219 LEU B O 1
ATOM 3656 N N . LEU B 1 220 ? -9.07 21.688 12.398 1 96.81 220 LEU B N 1
ATOM 3657 C CA . LEU B 1 220 ? -8.297 22.922 12.461 1 96.81 220 LEU B CA 1
ATOM 3658 C C . LEU B 1 220 ? -8.672 23.844 11.305 1 96.81 220 LEU B C 1
ATOM 3660 O O . LEU B 1 220 ? -8.891 25.047 11.516 1 96.81 220 LEU B O 1
ATOM 3664 N N . TRP B 1 221 ? -8.742 23.344 10.195 1 95.5 221 TRP B N 1
ATOM 3665 C CA . TRP B 1 221 ? -9.117 24.141 9.039 1 95.5 221 TRP B CA 1
ATOM 3666 C C . TRP B 1 221 ? -10.492 24.781 9.234 1 95.5 221 TRP B C 1
ATOM 3668 O O . TRP B 1 221 ? -10.672 25.969 9.016 1 95.5 221 TRP B O 1
ATOM 3678 N N . THR B 1 222 ? -11.438 23.953 9.648 1 94.88 222 THR B N 1
ATOM 3679 C CA . THR B 1 222 ? -12.805 24.422 9.805 1 94.88 222 THR B CA 1
ATOM 3680 C C . THR B 1 222 ? -12.891 25.516 10.875 1 94.88 222 THR B C 1
ATOM 3682 O O . THR B 1 222 ? -13.617 26.5 10.711 1 94.88 222 THR B O 1
ATOM 3685 N N . GLU B 1 223 ? -12.148 25.375 11.906 1 93.88 223 GLU B N 1
ATOM 3686 C CA . GLU B 1 223 ? -12.18 26.344 13 1 93.88 223 GLU B CA 1
ATOM 3687 C C . GLU B 1 223 ? -11.477 27.641 12.602 1 93.88 223 GLU B C 1
ATOM 3689 O O . GLU B 1 223 ? -11.883 28.719 13.023 1 93.88 223 GLU B O 1
ATOM 3694 N N . LEU B 1 224 ? -10.555 27.547 11.789 1 93.62 224 LEU B N 1
ATOM 3695 C 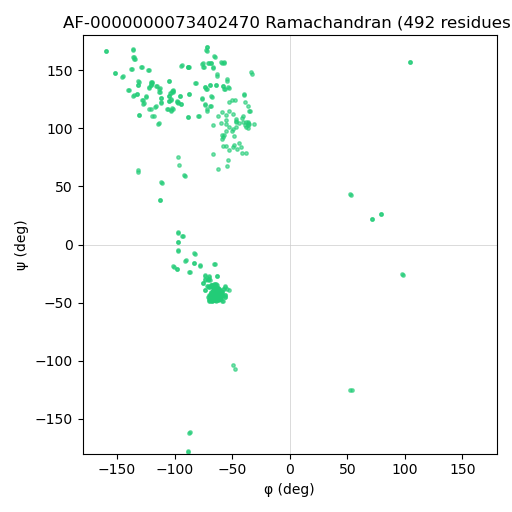CA . LEU B 1 224 ? -9.719 28.703 11.5 1 93.62 224 LEU B CA 1
ATOM 3696 C C . LEU B 1 224 ? -10.18 29.391 10.219 1 93.62 224 LEU B C 1
ATOM 3698 O O . LEU B 1 224 ? -9.844 30.562 9.984 1 93.62 224 LEU B O 1
ATOM 3702 N N . ASN B 1 225 ? -10.891 28.641 9.391 1 93.44 225 ASN B N 1
ATOM 3703 C CA . ASN B 1 225 ? -11.289 29.156 8.086 1 93.44 225 ASN B CA 1
ATOM 3704 C C . ASN B 1 225 ? -12.773 28.922 7.816 1 93.44 225 ASN B C 1
ATOM 3706 O O . ASN B 1 225 ? -13.133 28.375 6.773 1 93.44 225 ASN B O 1
ATOM 3710 N N . LYS B 1 226 ? -13.648 29.469 8.578 1 92.19 226 LYS B N 1
ATOM 3711 C CA . LYS B 1 226 ? -15.078 29.188 8.5 1 92.19 226 LYS B CA 1
ATOM 3712 C C . LYS B 1 226 ? -15.641 29.578 7.133 1 92.19 226 LYS B C 1
ATOM 3714 O O . LYS B 1 226 ? -16.344 28.797 6.496 1 92.19 226 LYS B O 1
ATOM 3719 N N . ARG B 1 227 ? -15.32 30.75 6.645 1 92.12 227 ARG B N 1
ATOM 3720 C CA . ARG B 1 227 ? -15.836 31.234 5.363 1 92.12 227 ARG B CA 1
ATOM 3721 C C . ARG B 1 227 ? -15.297 30.406 4.207 1 92.12 227 ARG B C 1
ATOM 3723 O O . ARG B 1 227 ? -16.047 30.016 3.307 1 92.12 227 ARG B O 1
ATOM 3730 N N . ARG B 1 228 ? -14.031 30.156 4.238 1 91.94 228 ARG B N 1
ATOM 3731 C CA . ARG B 1 228 ? -13.414 29.344 3.189 1 91.94 228 ARG B CA 1
ATOM 3732 C C . ARG B 1 228 ? -13.969 27.922 3.201 1 91.94 228 ARG B C 1
ATOM 3734 O O . ARG B 1 228 ? -14.117 27.297 2.146 1 91.94 228 ARG B O 1
ATOM 3741 N N . THR B 1 229 ? -14.266 27.469 4.387 1 92.38 229 THR B N 1
ATOM 3742 C CA . THR B 1 229 ? -14.797 26.109 4.527 1 92.38 229 THR B CA 1
ATOM 3743 C C . THR B 1 229 ? -16.125 25.984 3.799 1 92.38 229 THR B C 1
ATOM 3745 O O . THR B 1 229 ? -16.375 24.984 3.117 1 92.38 229 THR B O 1
ATOM 3748 N N . VAL B 1 230 ? -16.938 26.938 3.91 1 90.5 230 VAL B N 1
ATOM 3749 C CA . VAL B 1 230 ? -18.234 26.922 3.223 1 90.5 230 VAL B CA 1
ATOM 3750 C C . VAL B 1 230 ? -18.016 26.859 1.713 1 90.5 230 VAL B C 1
ATOM 3752 O O . VAL B 1 230 ? -18.688 26.109 1.015 1 90.5 230 VAL B O 1
ATOM 3755 N N . GLY B 1 231 ? -17.125 27.641 1.268 1 88.38 231 GLY B N 1
ATOM 3756 C CA . GLY B 1 231 ? -16.797 27.625 -0.15 1 88.38 231 GLY B CA 1
ATOM 3757 C C . GLY B 1 231 ? -16.297 26.266 -0.627 1 88.38 231 GLY B C 1
ATOM 3758 O O . GLY B 1 231 ? -16.75 25.766 -1.664 1 88.38 231 GLY B O 1
ATOM 3759 N N . VAL B 1 232 ? -15.477 25.734 0.117 1 89.38 232 VAL B N 1
ATOM 3760 C CA . VAL B 1 232 ? -14.883 24.453 -0.244 1 89.38 232 VAL B CA 1
ATOM 3761 C C . VAL B 1 232 ? -15.961 23.375 -0.257 1 89.38 232 VAL B C 1
ATOM 3763 O O . VAL B 1 232 ? -16.016 22.547 -1.168 1 89.38 232 VAL B O 1
ATOM 3766 N N . ILE B 1 233 ? -16.828 23.406 0.702 1 88.38 233 ILE B N 1
ATOM 3767 C CA . ILE B 1 233 ? -17.891 22.422 0.802 1 88.38 233 ILE B CA 1
ATOM 3768 C C . ILE B 1 233 ? -18.844 22.562 -0.378 1 88.38 233 ILE B C 1
ATOM 3770 O O . ILE B 1 233 ? -19.297 21.562 -0.948 1 88.38 233 ILE B O 1
ATOM 3774 N N . LEU B 1 234 ? -19.047 23.703 -0.764 1 86.5 234 LEU B N 1
ATOM 3775 C CA . LEU B 1 234 ? -19.953 23.969 -1.886 1 86.5 234 LEU B CA 1
ATOM 3776 C C . LEU B 1 234 ? -19.328 23.484 -3.195 1 86.5 234 LEU B C 1
ATOM 3778 O O . LEU B 1 234 ? -20.016 22.859 -4.012 1 86.5 234 LEU B O 1
ATOM 3782 N N . VAL B 1 235 ? -18.156 23.75 -3.346 1 86.81 235 VAL B N 1
ATOM 3783 C CA . VAL B 1 235 ? -17.469 23.344 -4.566 1 86.81 235 VAL B CA 1
ATOM 3784 C C . VAL B 1 235 ? -17.375 21.812 -4.617 1 86.81 235 VAL B C 1
ATOM 3786 O O . VAL B 1 235 ? -17.688 21.203 -5.641 1 86.81 235 VAL B O 1
ATOM 3789 N N . ALA B 1 236 ? -16.953 21.234 -3.502 1 86.56 236 ALA B N 1
ATOM 3790 C CA . ALA B 1 236 ? -16.844 19.781 -3.438 1 86.56 236 ALA B CA 1
ATOM 3791 C C . ALA B 1 236 ? -18.203 19.109 -3.641 1 86.56 236 ALA B C 1
ATOM 3793 O O . ALA B 1 236 ? -18.312 18.094 -4.344 1 86.56 236 ALA B O 1
ATOM 3794 N N . GLY B 1 237 ? -19.156 19.641 -3.07 1 85 237 GLY B N 1
ATOM 3795 C CA . GLY B 1 237 ? -20.5 19.125 -3.252 1 85 237 GLY B CA 1
ATOM 3796 C C . GLY B 1 237 ? -20.984 19.234 -4.684 1 85 237 GLY B C 1
ATOM 3797 O O . GLY B 1 237 ? -21.594 18.297 -5.203 1 85 237 GLY B O 1
ATOM 3798 N N . SER B 1 238 ? -20.703 20.344 -5.293 1 82.75 238 SER B N 1
ATOM 3799 C CA . SER B 1 238 ? -21.109 20.562 -6.676 1 82.75 238 SER B CA 1
ATOM 3800 C C . SER B 1 238 ? -20.406 19.594 -7.617 1 82.75 238 SER B C 1
ATOM 3802 O O . SER B 1 238 ? -21.031 19.062 -8.539 1 82.75 238 SER B O 1
ATOM 3804 N N . VAL B 1 239 ? -19.188 19.391 -7.395 1 80.38 239 VAL B N 1
ATOM 3805 C CA . VAL B 1 239 ? -18.406 18.469 -8.211 1 80.38 239 VAL B CA 1
ATOM 3806 C C . VAL B 1 239 ? -18.922 17.047 -8.016 1 80.38 239 VAL B C 1
ATOM 3808 O O . VAL B 1 239 ? -19.094 16.297 -8.977 1 80.38 239 VAL B O 1
ATOM 3811 N N . ALA B 1 240 ? -19.156 16.719 -6.746 1 82.44 240 ALA B N 1
ATOM 3812 C CA . ALA B 1 240 ? -19.688 15.398 -6.453 1 82.44 240 ALA B CA 1
ATOM 3813 C C . ALA B 1 240 ? -21.062 15.203 -7.105 1 82.44 240 ALA B C 1
ATOM 3815 O O . ALA B 1 240 ? -21.344 14.133 -7.652 1 82.44 240 ALA B O 1
ATOM 3816 N N . ALA B 1 241 ? -21.828 16.141 -7.109 1 82.31 241 ALA B N 1
ATOM 3817 C CA . ALA B 1 241 ? -23.141 16.094 -7.727 1 82.31 241 ALA B CA 1
ATOM 3818 C C . ALA B 1 241 ? -23.031 15.961 -9.242 1 82.31 241 ALA B C 1
ATOM 3820 O O . ALA B 1 241 ? -23.781 15.188 -9.859 1 82.31 241 ALA B O 1
ATOM 3821 N N . ALA B 1 242 ? -22.172 16.688 -9.797 1 77.38 242 ALA B N 1
ATOM 3822 C CA . ALA B 1 242 ? -21.953 16.625 -11.234 1 77.38 242 ALA B CA 1
ATOM 3823 C C . ALA B 1 242 ? -21.469 15.234 -11.656 1 77.38 242 ALA B C 1
ATOM 3825 O O . ALA B 1 242 ? -21.922 14.703 -12.672 1 77.38 242 ALA B O 1
ATOM 3826 N N . LEU B 1 243 ? -20.547 14.703 -10.883 1 75.62 243 LEU B N 1
ATOM 3827 C CA . LEU B 1 243 ? -20.031 13.375 -11.18 1 75.62 243 LEU B CA 1
ATOM 3828 C C . LEU B 1 243 ? -21.125 12.32 -11.016 1 75.62 243 LEU B C 1
ATOM 3830 O O . LEU B 1 243 ? -21.219 11.383 -11.812 1 75.62 243 LEU B O 1
ATOM 3834 N N . ALA B 1 244 ? -21.859 12.469 -9.977 1 76 244 ALA B N 1
ATOM 3835 C CA . ALA B 1 244 ? -22.969 11.547 -9.758 1 76 244 ALA B CA 1
ATOM 3836 C C . ALA B 1 244 ? -24 11.641 -10.891 1 76 244 ALA B C 1
ATOM 3838 O O . ALA B 1 244 ? -24.547 10.625 -11.32 1 76 244 ALA B O 1
ATOM 3839 N N . ALA B 1 245 ? -24.203 12.781 -11.328 1 70.25 245 ALA B N 1
ATOM 3840 C CA . ALA B 1 245 ? -25.141 13.008 -12.422 1 70.25 245 ALA B CA 1
ATOM 3841 C C . ALA B 1 245 ? -24.594 12.484 -13.742 1 70.25 245 ALA B C 1
ATOM 3843 O O . ALA B 1 245 ? -25.344 12.078 -14.625 1 70.25 245 ALA B O 1
ATOM 3844 N N . GLY B 1 246 ? -23.297 12.656 -13.828 1 62.25 246 GLY B N 1
ATOM 3845 C CA . GLY B 1 246 ? -22.672 12.125 -15.031 1 62.25 246 GLY B CA 1
ATOM 3846 C C . GLY B 1 246 ? -22.578 10.617 -15.039 1 62.25 246 GLY B C 1
ATOM 3847 O O . GLY B 1 246 ? -22.453 10 -16.094 1 62.25 246 GLY B O 1
ATOM 3848 N N . LEU B 1 247 ? -22.266 9.992 -13.891 1 54.38 247 LEU B N 1
ATOM 3849 C CA . LEU B 1 247 ? -22.203 8.531 -13.805 1 54.38 247 LEU B CA 1
ATOM 3850 C C . LEU B 1 247 ? -23.578 7.918 -14.031 1 54.38 247 LEU B C 1
ATOM 3852 O O . LEU B 1 247 ? -23.703 6.707 -14.234 1 54.38 247 LEU B O 1
ATOM 3856 N N . THR B 1 248 ? -24.656 8.664 -13.945 1 46.53 248 THR B N 1
ATOM 3857 C CA . THR B 1 248 ? -25.984 8.172 -14.328 1 46.53 248 THR B CA 1
ATOM 3858 C C . THR B 1 248 ? -26.281 8.5 -15.789 1 46.53 248 THR B C 1
ATOM 3860 O O . THR B 1 248 ? -25.828 9.523 -16.312 1 46.53 248 THR B O 1
#

Solvent-accessible surface area (backbone atoms only — not comparable to full-atom values): 27318 Å² total; per-residue (Å²): 134,83,77,76,78,77,81,77,77,80,76,72,86,74,80,79,76,74,78,72,76,80,72,70,76,66,80,65,74,80,74,77,70,48,70,68,55,50,52,51,50,50,51,52,49,50,50,52,51,49,51,52,50,45,49,51,53,40,49,55,46,45,59,72,32,22,68,60,31,33,52,45,13,56,39,40,41,47,59,58,15,68,46,81,93,66,53,53,86,46,64,74,59,49,74,46,78,45,78,42,75,57,60,89,78,56,64,87,42,73,68,48,39,49,54,50,47,26,61,75,65,73,40,90,42,34,76,54,71,74,45,75,45,70,60,41,80,37,68,50,22,69,40,79,44,75,40,59,33,34,41,38,36,37,30,26,32,38,47,37,36,36,41,38,43,36,47,62,87,54,66,47,34,41,36,38,36,36,40,46,26,72,55,41,20,51,40,22,55,71,70,49,41,42,57,52,69,66,55,38,54,53,47,37,52,42,17,50,37,35,32,48,42,22,53,44,48,51,50,49,47,44,73,75,31,55,71,60,42,53,52,50,51,51,50,54,47,49,51,51,49,49,49,54,54,62,76,94,139,82,80,77,80,81,82,80,80,81,79,73,86,76,78,80,76,75,78,74,76,81,73,72,76,68,79,66,75,77,74,76,73,48,71,69,54,49,51,52,49,48,51,52,48,51,49,52,51,48,50,52,51,46,51,50,51,41,49,54,46,45,59,70,34,23,66,61,32,32,51,46,13,55,39,40,42,47,58,59,13,67,46,81,94,65,52,53,86,47,65,74,58,50,75,47,79,44,76,42,76,56,58,90,79,56,66,88,41,72,68,48,39,50,54,49,47,26,62,75,65,72,40,89,40,35,78,53,72,75,44,73,45,70,60,41,79,37,67,51,22,70,41,80,43,76,41,58,32,35,42,37,36,35,30,25,34,38,48,37,36,35,40,37,41,37,46,63,88,55,63,47,35,42,35,38,37,36,40,46,26,74,55,41,19,52,42,22,54,71,68,49,41,43,57,52,69,68,54,40,54,54,49,36,53,43,18,50,37,35,32,49,42,23,52,43,48,53,51,50,46,45,73,74,31,56,71,60,42,54,52,49,51,49,52,53,48,50,51,51,49,49,49,55,55,61,77,93

pLDDT: mean 85.83, std 19.52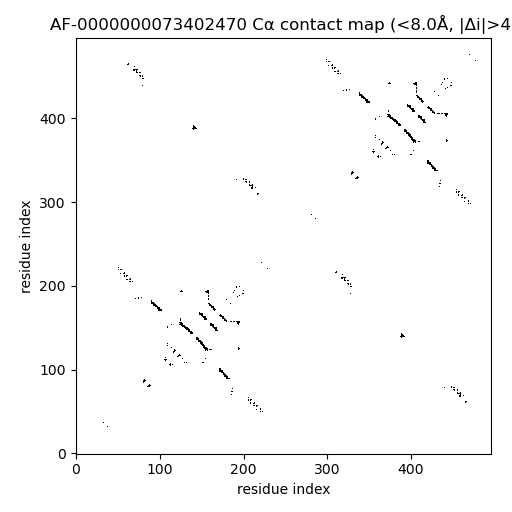, range [25.73, 98.62]

Radius of gyration: 43.13 Å; Cα contacts (8 Å, |Δi|>4): 615; chains: 2; bounding box: 52×175×110 Å

Foldseek 3Di:
DPPPPDPPPPPDDDDPPPPPPPPPPDPPDPPDQDPVRVVVVVVVVVLVVVLVVLVVLLVVLCVLQVVVVVLLVVLVVQVVQCDPDNHDDQDAKDKDKDKAFADVVGQPDPVSNVVVVCVVVVNQFDKDDKDKDDWDFDDDPPDTDIFAIKIWIKGKDLQKIKIWIDGPPDRIIMIMIIGHDPSSSSNCLSVVIRHDPVSVVSVVSNVVSVVSNVVSVVVSCCSVPVPVVVVVVVVVVVVVVVVVVVVD/DDPPDDDPPPPPDDDPPPPPPPPPPDPPPPPDQDPVRVVVVVVVVVLVVVLVVLVVLLVVLCVLQVVVVVLLVVLVVQVVQCDPDNHDDQDDKDKDKDKAFADVVGDPDPVSNVVVVCVVVVNQFDKDDKDKDDWDFDDDPPDTDIFAIKIWIKGKDLQKIKIWIDGPPDRIIMIMIIGHDPSSSSNCLSVVIRHDPVSVVSVVSNVVSVVSNVVSVVVSCCSVPVPVVVVVCVVVVVVVVVVVVVVD

InterPro domains:
  IPR032307 Putative PepSY TM-like protein [PF16357] (53-239)
  IPR032307 Putative PepSY TM-like protein [PTHR40115] (41-243)

Organism: Burkholderia thailandensis (strain ATCC 700388 / DSM 13276 / CCUG 48851 / CIP 106301 / E264) (NCBI:txid271848)

Secondary structure (DSSP, 8-state):
----------------------------S-----HHHHHHHHHHHHHHHHHHHHHHHHHHHHHHHHHHHHHHHHHHHHHHTSSTTS-----PPEEEEEEEEPPSSPPSSHHHHHHHHHHHTT--PEE---EEEPPEEEEETTEEEEEPPEEEEEEE-SSEEEEEEEETT-SEEEEEEEEPPHHHHHHHHHHTTT--HHHHHHHHHHHHHHHHHHHHHHHHHHHH-HHHHHHHHHHHHHHHHHHHHHH-/----------------------------S-----HHHHHHHHHHHHHHHHHHHHHHHHHHHHHHHHHHHHHHHHHHHHHHTSSTTS-----PPEEEEEEEEPPSSPPSSHHHHHHHHHHHHT--PEE---EEEPPEEEEETTEEEEEPPEEEEEEE-SSEEEEEEEETT-SEEEEEEEEPPHHHHHHHHHHTTT--HHHHHHHHHHHHHHHHHHHHHHHHHHHH-HHHHHHHHHHHHHHHHHHHHHH-